Protein AF-A0A2U1MDW9-F1 (afdb_monomer)

InterPro domains:
  IPR026960 Reverse transcriptase zinc-binding domain [PF13966] (316-401)
  IPR036691 Endonuclease/exonuclease/phosphatase superfamily [G3DSA:3.60.10.10] (1-99)
  IPR036691 Endonuclease/exonuclease/phosphatase superfamily [SSF56219] (2-98)

Foldseek 3Di:
DDKDWDFQVADQDPLQKDLDDHDPVRNVVVVVVCVVQQKDFDDEDDDSFFFWDDDDQSIMTGHGTGIIHHPVVCVLQVPWYWYFADCLQHRGTDIDTGRDPPCVDDDDQDDDPCLVVDPPSVVQLVVLLVPQDDDDDPVVSVVSSVVSSSVSNVVVVVVVCCVVCVLVVVLRVLLSVLSVVVSVDGDDPVSSVSNVVSNVVSQQDDDVNHGPLQQKEKDAAPQPPAFQAQHRDDDRHGNCVVQVPLCVPDPDNRHTPNQFWDDDDPAIHGDPVSPCPPPDPSSVVSVVVVNVRRVVDDHNNDDMAIAGPPPDRHHDDPVVSVCSVCVPPDPDDPDLADDAQLADPVLSVVLSCLSVQNDPQLVVCVVVVNDDPDQAQLQQSPHGTGSCQLCAVPPLNLLLQVVVCVQQVHDDDRDPGSSCLSCVLVPDPDDPVSSSLSNSLSSLLSVLSVVCSVCCVPVVDRDHSVVSNVSSLVSSQVSCCPRHPPVVDDSVVSSRHVVPVD

Radius of gyration: 32.42 Å; Cα contacts (8 Å, |Δi|>4): 624; chains: 1; bounding box: 70×56×94 Å

Solvent-accessible surface area (backbone atoms only — not comparable to full-atom values): 29088 Å² total; per-residue (Å²): 126,56,73,50,72,48,77,66,86,49,40,75,51,69,87,39,41,39,85,58,88,76,59,67,66,63,14,48,56,52,48,48,53,36,58,78,68,48,48,44,71,65,77,70,36,76,54,88,51,24,33,57,46,71,64,95,87,58,61,26,38,29,34,26,58,48,62,36,27,30,57,69,43,44,72,72,36,76,81,41,45,32,31,35,43,82,37,82,92,44,57,49,31,55,75,45,78,45,74,67,90,77,76,84,62,81,81,74,91,76,90,57,78,72,45,72,76,38,88,65,42,61,60,52,46,52,53,38,57,73,72,50,82,69,81,73,59,71,74,57,29,51,51,51,41,53,51,50,31,52,52,54,51,49,57,52,48,53,51,50,50,46,65,76,35,40,66,60,51,52,39,49,53,50,42,55,52,51,53,54,48,50,74,77,44,87,73,52,75,68,55,50,53,52,43,52,52,35,48,54,57,64,68,66,44,58,56,96,87,36,52,58,69,69,32,48,29,43,43,68,12,56,23,78,76,48,31,49,36,71,38,34,52,58,93,92,50,30,42,39,79,74,32,48,68,59,47,70,70,47,88,59,77,73,41,31,30,47,73,44,45,41,73,63,88,94,44,63,43,72,30,87,85,68,77,74,79,61,86,48,73,66,42,46,52,45,50,53,52,48,54,55,51,39,76,70,61,70,77,70,77,42,77,51,46,64,27,32,56,87,87,48,100,38,66,73,48,76,64,56,58,51,45,66,75,34,73,91,68,62,82,88,72,85,70,77,73,75,87,51,84,35,47,58,69,71,47,48,52,50,53,51,29,52,77,69,70,66,54,89,30,47,44,53,36,46,76,67,73,44,91,67,99,67,41,48,22,88,78,70,68,75,49,66,15,40,70,45,33,61,63,39,66,29,68,54,31,38,52,33,48,54,53,51,25,60,40,63,74,42,79,86,75,88,52,91,42,63,66,46,65,65,46,54,34,71,75,54,84,76,58,77,63,58,32,50,52,49,42,45,45,52,47,38,42,51,48,37,50,53,49,43,45,46,37,34,74,77,66,74,41,83,74,50,49,70,58,45,46,50,49,32,58,52,50,48,49,53,31,39,37,75,49,47,90,49,63,86,68,49,67,82,54,41,78,62,28,72,64,77,89,111

Organism: Artemisia annua (NCBI:txid35608)

Nearest PDB structures (foldseek):
  8uw3-assembly1_A  TM=4.441E-01  e=3.482E-04  Homo sapiens

pLDDT: mean 85.25, std 10.11, range [50.81, 98.44]

Sequence (502 aa):
MWILLGDFNAVRLPEERKNSQFNHLSALDFNTFIDDVSLQEYYMRGNKFTFLAGKDKDFKLSKIDRVLVCQEFFNRWPLACLRALPGDYFDHCPLLLTVMDSNYGAKPFRWFNSWLEREGCVEVVMKAFDNCTFEGPPDVVINKKLSCIRGVLRSWWEQVLIKEGEILIHLKNDIERIEKVMEERELEEEEIWVWEECKKAMEKLRIAGTQVDWFFKGKLGNGHHLRFWKDRWFGTKALMYRWPNLYARETDKNCKICDRIVMSGSEVSLSGGWNASSSTVEEISELQDVFYMLSLVKYTGNNDSWLWDDEGKAPFSVALVKNLFRKDRDEYRSHKMKWESWVPLKVNILMWRIEMNRIPTRLALHHSHIFLTDITCPLCEVVNESSCHVLADCGFSFGVWSSIWKWCKLDPIYVFDIDDLLHIHKNIKGPKWAKKVIRGIIMTTCWAIWNARNKKVFDEYNPKVAEVVAVVKSMSFLWLKSRSRFISLLWKDWVVFPLYLM

Secondary structure (DSSP, 8-state):
--EEEEE-S--SSGGGEESS---HHHHHHHHHHHHHTTEEEPPEEE-S-SEEE-STT--EEE--EEEEEEHHHHHH-TT-EEEEPP-SSSSBPPEEEESS-----SPPP---GGGGGSTTHHHHHHHHHHH----S-HHHHHHHHHHHHHHHHHHHHHHHHHHHHHHHHHHHHHHHHHHHHHHHSPPPHHHHHHHHHHHHHHHT-EETTEEGGGGEEEE-SSSSSSBTTTS--SSSS-HHHHSHHHHHH-S-TT-BHHHHEEEETTEEEE-TT------SHHHHHHHHHHHHHHHH----SSPPEEEE-SSSSEE--HHHHHHHHHTTT-----------TTS-HHHHHHHHHHHTT-S--HHHHHHTT---S--B-TTTSSSB--HHIIIIISHHHHHHHHHHHHHTT-PPPP-SSHHHHHHGGGS--S-HHHHHHHHHHHHHHHHHHHHHHHHHHHS-----HHHHHHHHHHHHHHHHHHHSS-TT--HHHHTT-TTTT-

Structure (mmCIF, N/CA/C/O backbone):
data_AF-A0A2U1MDW9-F1
#
_entry.id   AF-A0A2U1MDW9-F1
#
loop_
_atom_site.group_PDB
_atom_site.id
_atom_site.type_symbol
_atom_site.label_atom_id
_atom_site.label_alt_id
_atom_site.label_comp_id
_atom_site.label_asym_id
_atom_site.label_entity_id
_atom_site.label_seq_id
_atom_site.pdbx_PDB_ins_code
_atom_site.Cartn_x
_atom_site.Cartn_y
_atom_site.Cartn_z
_atom_site.occupancy
_atom_site.B_iso_or_equiv
_atom_site.auth_seq_id
_atom_site.auth_comp_id
_atom_site.auth_asym_id
_atom_site.auth_atom_id
_atom_site.pdbx_PDB_model_num
ATOM 1 N N . MET A 1 1 ? -16.071 25.104 3.380 1.00 81.75 1 MET A N 1
ATOM 2 C CA . MET A 1 1 ? -16.625 23.736 3.340 1.00 81.75 1 MET A CA 1
ATOM 3 C C . MET A 1 1 ? -16.000 22.835 4.404 1.00 81.75 1 MET A C 1
ATOM 5 O O . MET A 1 1 ? -14.791 22.633 4.375 1.00 81.75 1 MET A O 1
ATOM 9 N N . TRP A 1 2 ? -16.809 22.298 5.322 1.00 87.44 2 TRP A N 1
ATOM 10 C CA . TRP A 1 2 ? -16.358 21.495 6.469 1.00 87.44 2 TRP A CA 1
ATOM 11 C C . TRP A 1 2 ? -17.297 20.302 6.718 1.00 87.44 2 TRP A C 1
ATOM 13 O O . TRP A 1 2 ? -18.483 20.369 6.387 1.00 87.44 2 TRP A O 1
ATOM 23 N N . ILE A 1 3 ? -16.753 19.232 7.305 1.00 93.50 3 ILE A N 1
ATOM 24 C CA . ILE A 1 3 ? -17.466 18.030 7.764 1.00 93.50 3 ILE A CA 1
ATOM 25 C C . ILE A 1 3 ? -17.052 17.786 9.217 1.00 93.50 3 ILE A C 1
ATOM 27 O O . ILE A 1 3 ? -15.860 17.809 9.523 1.00 93.50 3 ILE A O 1
ATOM 31 N N . LEU A 1 4 ? -18.021 17.524 10.084 1.00 93.88 4 LEU A N 1
ATOM 32 C CA . LEU A 1 4 ? -17.837 17.068 11.455 1.00 93.88 4 LEU A CA 1
ATOM 33 C C . LEU A 1 4 ? -18.244 15.594 11.509 1.00 93.88 4 LEU A C 1
ATOM 35 O O . LEU A 1 4 ? -19.389 15.256 11.222 1.00 93.88 4 LEU A O 1
ATOM 39 N N . LEU A 1 5 ? -17.299 14.715 11.830 1.00 93.94 5 LEU A N 1
ATOM 40 C CA . LEU A 1 5 ? -17.513 13.272 11.925 1.00 93.94 5 LEU A CA 1
ATOM 41 C C . LEU A 1 5 ? -16.894 12.763 13.221 1.00 93.94 5 LEU A C 1
ATOM 43 O O . LEU A 1 5 ? -15.731 13.061 13.496 1.00 93.94 5 LEU A O 1
ATOM 47 N N . GLY A 1 6 ? -17.641 11.955 13.963 1.00 91.50 6 GLY A N 1
ATOM 48 C CA . GLY A 1 6 ? -17.127 11.268 15.141 1.00 91.50 6 GLY A CA 1
ATOM 49 C C . GLY A 1 6 ? -18.227 10.798 16.079 1.00 91.50 6 GLY A C 1
ATOM 50 O O . GLY A 1 6 ? -19.411 10.886 15.749 1.00 91.50 6 GLY A O 1
ATOM 51 N N . ASP A 1 7 ? -17.789 10.332 17.243 1.00 92.38 7 ASP A N 1
ATOM 52 C CA . ASP A 1 7 ? -18.631 10.012 18.390 1.00 92.38 7 ASP A CA 1
ATOM 53 C C . ASP A 1 7 ? -18.920 11.292 19.189 1.00 92.38 7 ASP A C 1
ATOM 55 O O . ASP A 1 7 ? -18.015 11.906 19.760 1.00 92.38 7 ASP A O 1
ATOM 59 N N . PHE A 1 8 ? -20.185 11.708 19.211 1.00 91.75 8 PHE A N 1
ATOM 60 C CA . PHE A 1 8 ? -20.643 12.884 19.951 1.00 91.75 8 PHE A CA 1
ATOM 61 C C . PHE A 1 8 ? -21.133 12.539 21.360 1.00 91.75 8 PHE A C 1
ATOM 63 O O . PHE A 1 8 ? -21.432 13.450 22.129 1.00 91.75 8 PHE A O 1
ATOM 70 N N . ASN A 1 9 ? -21.262 11.248 21.697 1.00 90.94 9 ASN A N 1
ATOM 71 C CA . ASN A 1 9 ? -21.883 10.762 22.932 1.00 90.94 9 ASN A CA 1
ATOM 72 C C . ASN A 1 9 ? -23.277 11.365 23.224 1.00 90.94 9 ASN A C 1
ATOM 74 O O . ASN A 1 9 ? -23.743 11.362 24.365 1.00 90.94 9 ASN A O 1
ATOM 78 N N . ALA A 1 10 ? -23.972 11.859 22.192 1.00 91.44 10 ALA A N 1
ATOM 79 C CA . ALA A 1 10 ? -25.247 12.560 22.302 1.00 91.44 10 ALA A CA 1
ATOM 80 C C . ALA A 1 10 ? -26.261 12.073 21.257 1.00 91.44 10 ALA A C 1
ATOM 82 O O . ALA A 1 10 ? -25.926 11.774 20.107 1.00 91.44 10 ALA A O 1
ATOM 83 N N . VAL A 1 11 ? -27.526 12.023 21.672 1.00 93.38 11 VAL A N 1
ATOM 84 C CA . VAL A 1 11 ? -28.681 11.682 20.830 1.00 93.38 11 VAL A CA 1
ATOM 85 C C . VAL A 1 11 ? -29.537 12.927 20.608 1.00 93.38 11 VAL A C 1
ATOM 87 O O . VAL A 1 11 ? -29.610 13.788 21.481 1.00 93.38 11 VAL A O 1
ATOM 90 N N . ARG A 1 12 ? -30.176 13.034 19.444 1.00 93.44 12 ARG A N 1
ATOM 91 C CA . ARG A 1 12 ? -31.044 14.155 19.057 1.00 93.44 12 ARG A CA 1
ATOM 92 C C . ARG A 1 12 ? -32.506 13.888 19.385 1.00 93.44 12 ARG A C 1
ATOM 94 O O . ARG A 1 12 ? -33.218 14.827 19.731 1.00 93.44 12 ARG A O 1
ATOM 101 N N . LEU A 1 13 ? -32.946 12.636 19.248 1.00 93.25 13 LEU A N 1
ATOM 102 C CA . LEU A 1 13 ? -34.348 12.232 19.373 1.00 93.25 13 LEU A CA 1
ATOM 103 C C . LEU A 1 13 ? -34.520 11.026 20.317 1.00 93.25 13 LEU A C 1
ATOM 105 O O . LEU A 1 13 ? -33.585 10.231 20.451 1.00 93.25 13 LEU A O 1
ATOM 109 N N . PRO A 1 14 ? -35.691 10.851 20.961 1.00 92.38 14 PRO A N 1
ATOM 110 C CA . PRO A 1 14 ? -35.956 9.703 21.831 1.00 92.38 14 PRO A CA 1
ATOM 111 C C . PRO A 1 14 ? -35.782 8.351 21.133 1.00 92.38 14 PRO A C 1
ATOM 113 O O . PRO A 1 14 ? -35.256 7.417 21.732 1.00 92.38 14 PRO A O 1
ATOM 116 N N . GLU A 1 15 ? -36.153 8.259 19.854 1.00 91.94 15 GLU A N 1
ATOM 117 C CA . GLU A 1 15 ? -36.090 7.027 19.055 1.00 91.94 15 GLU A CA 1
ATOM 118 C C . GLU A 1 15 ? -34.647 6.595 18.750 1.00 91.94 15 GLU A C 1
ATOM 120 O O . GLU A 1 15 ? -34.397 5.462 18.345 1.00 91.94 15 GLU A O 1
ATOM 125 N N . GLU A 1 16 ? -33.676 7.486 18.965 1.00 92.75 16 GLU A N 1
ATOM 126 C CA . GLU A 1 16 ? -32.250 7.201 18.815 1.00 92.75 16 GLU A CA 1
ATOM 127 C C . GLU A 1 16 ? -31.651 6.510 20.055 1.00 92.75 16 GLU A C 1
ATOM 129 O O . GLU A 1 16 ? -30.435 6.300 20.107 1.00 92.75 16 GLU A O 1
ATOM 134 N N . ARG A 1 17 ? -32.487 6.128 21.035 1.00 91.75 17 ARG A N 1
ATOM 135 C CA . ARG A 1 17 ? -32.151 5.232 22.150 1.00 91.75 17 ARG A CA 1
ATOM 136 C C . ARG A 1 17 ? -33.114 4.051 22.230 1.00 91.75 17 ARG A C 1
ATOM 138 O O . ARG A 1 17 ? -34.322 4.206 22.098 1.00 91.75 17 ARG A O 1
ATOM 145 N N . LYS A 1 18 ? -32.573 2.877 22.557 1.00 89.62 18 LYS A N 1
ATOM 146 C CA . LYS A 1 18 ? -33.343 1.689 22.952 1.00 89.62 18 LYS A CA 1
ATOM 147 C C . LYS A 1 18 ? -32.856 1.187 24.308 1.00 89.62 18 LYS A C 1
ATOM 149 O O . LYS A 1 18 ? -31.652 1.218 24.574 1.00 89.62 18 LYS A O 1
ATOM 154 N N . ASN A 1 19 ? -33.790 0.759 25.160 1.00 87.19 19 ASN A N 1
ATOM 155 C CA . ASN A 1 19 ? -33.535 0.183 26.491 1.00 87.19 19 ASN A CA 1
ATOM 156 C C . ASN A 1 19 ? -32.678 1.068 27.422 1.00 87.19 19 ASN A C 1
ATOM 158 O O . ASN A 1 19 ? -32.028 0.597 28.352 1.00 87.19 19 ASN A O 1
ATOM 162 N N . SER A 1 20 ? -32.656 2.383 27.188 1.00 86.00 20 SER A N 1
ATOM 163 C CA . SER A 1 20 ? -31.941 3.348 28.025 1.00 86.00 20 SER A CA 1
ATOM 164 C C . SER A 1 20 ? -32.724 4.651 28.150 1.00 86.00 20 SER A C 1
ATOM 166 O O . SER A 1 20 ? -33.554 4.971 27.302 1.00 86.00 20 SER A O 1
ATOM 168 N N . GLN A 1 21 ? -32.476 5.400 29.226 1.00 87.06 21 GLN A N 1
ATOM 169 C CA . GLN A 1 21 ? -33.184 6.653 29.485 1.00 87.06 21 GLN A CA 1
ATOM 170 C C . GLN A 1 21 ? -32.748 7.752 28.509 1.00 87.06 21 GLN A C 1
ATOM 172 O O . GLN A 1 21 ? -31.558 7.924 28.232 1.00 87.06 21 GLN A O 1
ATOM 177 N N . PHE A 1 22 ? -33.720 8.516 28.010 1.00 91.25 22 PHE A N 1
ATOM 178 C CA . PHE A 1 22 ? -33.482 9.677 27.160 1.00 91.25 22 PHE A CA 1
ATOM 179 C C . PHE A 1 22 ? -33.286 10.938 28.008 1.00 91.25 22 PHE A C 1
ATOM 181 O O . PHE A 1 22 ? -34.111 11.261 28.861 1.00 91.25 22 PHE A O 1
ATOM 188 N N . ASN A 1 23 ? -32.193 11.665 27.766 1.00 91.88 23 ASN A N 1
ATOM 189 C CA . ASN A 1 23 ? -31.921 12.937 28.427 1.00 91.88 23 ASN A CA 1
ATOM 190 C C . ASN A 1 23 ? -32.356 14.100 27.524 1.00 91.88 23 ASN A C 1
ATOM 192 O O . ASN A 1 23 ? -31.633 14.485 26.605 1.00 91.88 23 ASN A O 1
ATOM 196 N N . HIS A 1 24 ? -33.523 14.673 27.823 1.00 93.12 24 HIS A N 1
ATOM 197 C CA . HIS A 1 24 ? -34.102 15.784 27.063 1.00 93.12 24 HIS A CA 1
ATOM 198 C C . HIS A 1 24 ? -33.215 17.035 27.033 1.00 93.12 24 HIS A C 1
ATOM 200 O O . HIS A 1 24 ? -33.153 17.694 26.001 1.00 93.12 24 HIS A O 1
ATOM 206 N N . LEU A 1 25 ? -32.526 17.355 28.134 1.00 92.12 25 LEU A N 1
ATOM 207 C CA . LEU A 1 25 ? -31.678 18.549 28.219 1.00 92.12 25 LEU A CA 1
ATOM 208 C C . LEU A 1 25 ? -30.457 18.411 27.310 1.00 92.12 25 LEU A C 1
ATOM 210 O O . LEU A 1 25 ? -30.205 19.273 26.479 1.00 92.12 25 LEU A O 1
ATOM 214 N N . SER A 1 26 ? -29.765 17.272 27.389 1.00 92.62 26 SER A N 1
ATOM 215 C CA . SER A 1 26 ? -28.606 17.004 26.531 1.00 92.62 26 SER A CA 1
ATOM 216 C C . SER A 1 26 ? -28.975 16.980 25.044 1.00 92.62 26 SER A C 1
ATOM 218 O O . SER A 1 26 ? -28.215 17.485 24.220 1.00 92.62 26 SER A O 1
ATOM 220 N N . ALA A 1 27 ? -30.142 16.428 24.696 1.00 94.25 27 ALA A N 1
ATOM 221 C CA . ALA A 1 27 ? -30.631 16.436 23.321 1.00 94.25 27 ALA A CA 1
ATOM 222 C C . ALA A 1 27 ? -30.994 17.851 22.841 1.00 94.25 27 ALA A C 1
ATOM 224 O O . ALA A 1 27 ? -30.719 18.196 21.692 1.00 94.25 27 ALA A O 1
ATOM 225 N N . LEU A 1 28 ? -31.587 18.678 23.708 1.00 95.62 28 LEU A N 1
ATOM 226 C CA . LEU A 1 28 ? -31.903 20.072 23.399 1.00 95.62 28 LEU A CA 1
ATOM 227 C C . LEU A 1 28 ? -30.631 20.888 23.147 1.00 95.62 28 LEU A C 1
ATOM 229 O O . LEU A 1 28 ? -30.546 21.562 22.121 1.00 95.62 28 LEU A O 1
ATOM 233 N N . ASP A 1 29 ? -29.636 20.781 24.028 1.00 96.00 29 ASP A N 1
ATOM 234 C CA . ASP A 1 29 ? -28.354 21.477 23.881 1.00 96.00 29 ASP A CA 1
ATOM 235 C C . ASP A 1 29 ? -27.664 21.075 22.572 1.00 96.00 29 ASP A C 1
ATOM 237 O O . ASP A 1 29 ? -27.175 21.920 21.818 1.00 96.00 29 ASP A O 1
ATOM 241 N N . PHE A 1 30 ? -27.677 19.777 22.255 1.00 95.94 30 PHE A N 1
ATOM 242 C CA . PHE A 1 30 ? -27.047 19.268 21.044 1.00 95.94 30 PHE A CA 1
ATOM 243 C C . PHE A 1 30 ? -27.774 19.704 19.765 1.00 95.94 30 PHE A C 1
ATOM 245 O O . PHE A 1 30 ? -27.122 20.096 18.798 1.00 95.94 30 PHE A O 1
ATOM 252 N N . ASN A 1 31 ? -29.111 19.688 19.751 1.00 96.19 31 ASN A N 1
ATOM 253 C CA . ASN A 1 31 ? -29.885 20.194 18.615 1.00 96.19 31 ASN A CA 1
ATOM 254 C C . ASN A 1 31 ? -29.695 21.708 18.433 1.00 96.19 31 ASN A C 1
ATOM 256 O O . ASN A 1 31 ? -29.486 22.149 17.307 1.00 96.19 31 ASN A O 1
ATOM 260 N N . THR A 1 32 ? -29.660 22.477 19.526 1.00 96.88 32 THR A N 1
ATOM 261 C CA . THR A 1 32 ? -29.397 23.925 19.487 1.00 96.88 32 THR A CA 1
ATOM 262 C C . THR A 1 32 ? -28.031 24.216 18.868 1.00 96.88 32 THR A C 1
ATOM 264 O O . THR A 1 32 ? -27.927 25.039 17.969 1.00 96.88 32 THR A O 1
ATOM 267 N N . PHE A 1 33 ? -26.989 23.470 19.253 1.00 95.12 33 PHE A N 1
ATOM 268 C CA . PHE A 1 33 ? -25.666 23.581 18.629 1.00 95.12 33 PHE A CA 1
ATOM 269 C C . PHE A 1 33 ? -25.690 23.300 17.116 1.00 95.12 33 PHE A C 1
ATOM 271 O O . PHE A 1 33 ? -25.051 24.014 16.341 1.00 95.12 33 PHE A O 1
ATOM 278 N N . ILE A 1 34 ? -26.404 22.256 16.681 1.00 94.81 34 ILE A N 1
ATOM 279 C CA . ILE A 1 34 ? -26.520 21.909 15.256 1.00 94.81 34 ILE A CA 1
ATOM 280 C C . ILE A 1 34 ? -27.183 23.053 14.479 1.00 94.81 34 ILE A C 1
ATOM 282 O O . ILE A 1 34 ? -26.696 23.418 13.403 1.00 94.81 34 ILE A O 1
ATOM 286 N N . ASP A 1 35 ? -28.248 23.625 15.040 1.00 94.69 35 ASP A N 1
ATOM 287 C CA . ASP A 1 35 ? -29.023 24.702 14.428 1.00 94.69 35 ASP A CA 1
ATOM 288 C C . ASP A 1 35 ? -28.233 26.023 14.394 1.00 94.69 35 ASP A C 1
ATOM 290 O O . ASP A 1 35 ? -28.113 26.640 13.331 1.00 94.69 35 ASP A O 1
ATOM 294 N N . ASP A 1 36 ? -27.599 26.408 15.506 1.00 95.38 36 ASP A N 1
ATOM 295 C CA . ASP A 1 36 ? -26.789 27.630 15.635 1.00 95.38 36 ASP A CA 1
ATOM 296 C C . ASP A 1 36 ? -25.625 27.660 14.635 1.00 95.38 36 ASP A C 1
ATOM 298 O O . ASP A 1 36 ? -25.280 28.706 14.078 1.00 95.38 36 ASP A O 1
ATOM 302 N N . VAL A 1 37 ? -25.021 26.498 14.372 1.00 92.31 37 VAL A N 1
ATOM 303 C CA . VAL A 1 37 ? -23.905 26.350 13.426 1.00 92.31 37 VAL A CA 1
ATOM 304 C C . VAL A 1 37 ? -24.401 26.045 11.999 1.00 92.31 37 VAL A C 1
ATOM 306 O O . VAL A 1 37 ? -23.600 25.956 11.064 1.00 92.31 37 VAL A O 1
ATOM 309 N N . SER A 1 38 ? -25.721 25.936 11.792 1.00 92.31 38 SER A N 1
ATOM 310 C CA . SER A 1 38 ? -26.361 25.633 10.500 1.00 92.31 38 SER A CA 1
ATOM 311 C C . SER A 1 38 ? -25.798 24.367 9.839 1.00 92.31 38 SER A C 1
ATOM 313 O O . SER A 1 38 ? -25.454 24.341 8.648 1.00 92.31 38 SER A O 1
ATOM 315 N N . LEU A 1 39 ? -25.656 23.311 10.640 1.00 94.69 39 LEU A N 1
ATOM 316 C CA . LEU A 1 39 ? -25.183 22.006 10.198 1.00 94.69 39 LEU A CA 1
ATOM 317 C C . LEU A 1 39 ? -26.341 21.146 9.683 1.00 94.69 39 LEU A C 1
ATOM 319 O O . LEU A 1 39 ? -27.444 21.150 10.217 1.00 94.69 39 LEU A O 1
ATOM 323 N N . GLN A 1 40 ? -26.061 20.362 8.648 1.00 92.88 40 GLN A N 1
ATOM 324 C CA . GLN A 1 40 ? -26.993 19.432 8.021 1.00 92.88 40 GLN A CA 1
ATOM 325 C C . GLN A 1 40 ? -26.558 17.989 8.297 1.00 92.88 40 GLN A C 1
ATOM 327 O O . GLN A 1 40 ? -25.365 17.679 8.290 1.00 92.88 40 GLN A O 1
ATOM 332 N N . GLU A 1 41 ? -27.520 17.090 8.495 1.00 91.94 41 GLU A N 1
ATOM 333 C CA . GLU A 1 41 ? -27.283 15.651 8.662 1.00 91.94 41 GLU A CA 1
ATOM 334 C C . GLU A 1 41 ? -27.940 14.892 7.502 1.00 91.94 41 GLU A C 1
ATOM 336 O O . GLU A 1 41 ? -29.092 15.146 7.151 1.00 91.94 41 GLU A O 1
ATOM 341 N N . TYR A 1 42 ? -27.219 13.945 6.899 1.00 91.75 42 TYR A N 1
ATOM 342 C CA . TYR A 1 42 ? -27.810 13.049 5.904 1.00 91.75 42 TYR A CA 1
ATOM 343 C C . TYR A 1 42 ? -28.631 11.955 6.583 1.00 91.75 42 TYR A C 1
ATOM 345 O O . TYR A 1 42 ? -28.260 11.450 7.643 1.00 91.75 42 TYR A O 1
ATOM 353 N N . TYR A 1 43 ? -29.698 11.509 5.919 1.00 89.88 43 TYR A N 1
ATOM 354 C CA . TYR A 1 43 ? -30.410 10.312 6.350 1.00 89.88 43 TYR A CA 1
ATOM 355 C C . TYR A 1 43 ? -29.465 9.102 6.341 1.00 89.88 43 TYR A C 1
ATOM 357 O O . TYR A 1 43 ? -28.896 8.744 5.304 1.00 89.88 43 TYR A O 1
ATOM 365 N N . MET A 1 44 ? -29.302 8.480 7.507 1.00 92.00 44 MET A N 1
ATOM 366 C CA . MET A 1 44 ? -28.428 7.329 7.692 1.00 92.00 44 MET A CA 1
ATOM 367 C C . MET A 1 44 ? -29.124 6.056 7.207 1.00 92.00 44 MET A C 1
ATOM 369 O O . MET A 1 44 ? -30.219 5.725 7.651 1.00 92.00 44 MET A O 1
ATOM 373 N N . ARG A 1 45 ? -28.479 5.339 6.284 1.00 88.25 45 ARG A N 1
ATOM 374 C CA . ARG A 1 45 ? -28.912 4.013 5.814 1.00 88.25 45 ARG A CA 1
ATOM 375 C C . ARG A 1 45 ? -28.147 2.903 6.542 1.00 88.25 45 ARG A C 1
ATOM 377 O O . ARG A 1 45 ? -27.046 3.141 7.027 1.00 88.25 45 ARG A O 1
ATOM 384 N N . GLY A 1 46 ? -28.657 1.674 6.502 1.00 87.31 46 GLY A N 1
ATOM 385 C CA . GLY A 1 46 ? -28.032 0.529 7.178 1.00 87.31 46 GLY A CA 1
ATOM 386 C C . GLY A 1 46 ? -28.595 0.354 8.585 1.00 87.31 46 GLY A C 1
ATOM 387 O O . GLY A 1 46 ? -29.809 0.464 8.748 1.00 87.31 46 GLY A O 1
ATOM 388 N N . ASN A 1 47 ? -27.724 0.087 9.559 1.00 86.81 47 ASN A N 1
ATOM 389 C CA . ASN A 1 47 ? -28.107 -0.049 10.969 1.00 86.81 47 ASN A CA 1
ATOM 390 C C . ASN A 1 47 ? -28.730 1.255 11.489 1.00 86.81 47 ASN A C 1
ATOM 392 O O . ASN A 1 47 ? -28.299 2.343 11.101 1.00 86.81 47 ASN A O 1
ATOM 396 N N . LYS A 1 48 ? -29.748 1.153 12.349 1.00 90.00 48 LYS A N 1
ATOM 397 C CA . LYS A 1 48 ? -30.446 2.308 12.944 1.00 90.00 48 LYS A CA 1
ATOM 398 C C . LYS A 1 48 ? -29.634 2.946 14.068 1.00 90.00 48 LYS A C 1
ATOM 400 O O . LYS A 1 48 ? -29.696 4.162 14.255 1.00 90.00 48 LYS A O 1
ATOM 405 N N . PHE A 1 49 ? -28.870 2.136 14.795 1.00 92.38 49 PHE A N 1
ATOM 406 C CA . PHE A 1 49 ? -28.033 2.565 15.912 1.00 92.38 49 PHE A CA 1
ATOM 407 C C . PHE A 1 49 ? -26.553 2.448 15.553 1.00 92.38 49 PHE A C 1
ATOM 409 O O . PHE A 1 49 ? -26.175 1.662 14.685 1.00 92.38 49 PHE A O 1
ATOM 416 N N . THR A 1 50 ? -25.712 3.250 16.207 1.00 92.50 50 THR A N 1
ATOM 417 C CA . THR A 1 50 ? -24.264 3.250 15.951 1.00 92.50 50 THR A CA 1
ATOM 418 C C . THR A 1 50 ? -23.458 2.700 17.109 1.00 92.50 50 THR A C 1
ATOM 420 O O . THR A 1 50 ? -22.286 2.423 16.917 1.00 92.50 50 THR A O 1
ATOM 423 N N . PHE A 1 51 ? -24.068 2.514 18.276 1.00 91.56 51 PHE A N 1
ATOM 424 C CA . PHE A 1 51 ? -23.408 2.027 19.475 1.00 91.56 51 PHE A CA 1
ATOM 425 C C . PHE A 1 51 ? -24.270 0.994 20.199 1.00 91.56 51 PHE A C 1
ATOM 427 O O . PHE A 1 51 ? -25.479 1.198 20.367 1.00 91.56 51 PHE A O 1
ATOM 434 N N . LEU A 1 52 ? -23.626 -0.081 20.651 1.00 87.94 52 LEU A N 1
ATOM 435 C CA . LEU A 1 52 ? -24.202 -1.159 21.447 1.00 87.94 52 LEU A CA 1
ATOM 436 C C . LEU A 1 52 ? -23.470 -1.275 22.790 1.00 87.94 52 LEU A C 1
ATOM 438 O O . LEU A 1 52 ? -22.270 -1.531 22.835 1.00 87.94 52 LEU A O 1
ATOM 442 N N . ALA A 1 53 ? -24.219 -1.175 23.886 1.00 85.19 53 ALA A N 1
ATOM 443 C CA . ALA A 1 53 ? -23.742 -1.412 25.244 1.00 85.19 53 ALA A CA 1
ATOM 444 C C . ALA A 1 53 ? -24.576 -2.483 25.957 1.00 85.19 53 ALA A C 1
ATOM 446 O O . ALA A 1 53 ? -25.741 -2.687 25.634 1.00 85.19 53 ALA A O 1
ATOM 447 N N . GLY A 1 54 ? -24.000 -3.117 26.980 1.00 76.00 54 GLY A N 1
ATOM 448 C CA . GLY A 1 54 ? -24.695 -4.085 27.838 1.00 76.00 54 GLY A CA 1
ATOM 449 C C . GLY A 1 54 ? -24.157 -5.513 27.738 1.00 76.00 54 GLY A C 1
ATOM 450 O O . GLY A 1 54 ? -23.289 -5.810 26.917 1.00 76.00 54 GLY A O 1
ATOM 451 N N . LYS A 1 55 ? -24.648 -6.374 28.635 1.00 64.56 55 LYS A N 1
ATOM 452 C CA . LYS A 1 55 ? -24.405 -7.825 28.712 1.00 64.56 55 LYS A CA 1
ATOM 453 C C . LYS A 1 55 ? -25.655 -8.509 29.271 1.00 64.56 55 LYS A C 1
ATOM 455 O O . LYS A 1 55 ? -26.469 -7.832 29.896 1.00 64.56 55 LYS A O 1
ATOM 460 N N . ASP A 1 56 ? -25.779 -9.821 29.070 1.00 61.12 56 ASP A N 1
ATOM 461 C CA . ASP A 1 56 ? -26.751 -10.671 29.774 1.00 61.12 56 ASP A CA 1
ATOM 462 C C . ASP A 1 56 ? -28.195 -10.120 29.745 1.00 61.12 56 ASP A C 1
ATOM 464 O O . ASP A 1 56 ? -28.817 -9.909 30.784 1.00 61.12 56 ASP A O 1
ATOM 468 N N . LYS A 1 57 ? -28.726 -9.896 28.532 1.00 65.00 57 LYS A N 1
ATOM 469 C CA . LYS A 1 57 ? -30.095 -9.417 28.210 1.00 65.00 57 LYS A CA 1
ATOM 470 C C . LYS A 1 57 ? -30.375 -7.915 28.350 1.00 65.00 57 LYS A C 1
ATOM 472 O O . LYS A 1 57 ? -31.345 -7.456 27.757 1.00 65.00 57 LYS A O 1
ATOM 477 N N . ASP A 1 58 ? -29.542 -7.125 29.028 1.00 78.88 58 ASP A N 1
ATOM 478 C CA . ASP A 1 58 ? -29.740 -5.663 29.146 1.00 78.88 58 ASP A CA 1
ATOM 479 C C . ASP A 1 58 ? -29.002 -4.892 28.033 1.00 78.88 58 ASP A C 1
ATOM 481 O O . ASP A 1 58 ? -28.121 -4.065 28.290 1.00 78.88 58 ASP A O 1
ATOM 485 N N . PHE A 1 59 ? -29.310 -5.210 26.770 1.00 83.94 59 PHE A N 1
ATOM 486 C CA . PHE A 1 59 ? -28.699 -4.540 25.619 1.00 83.94 59 PHE A CA 1
ATOM 487 C C . PHE A 1 59 ? -29.303 -3.156 25.397 1.00 83.94 59 PHE A C 1
ATOM 489 O O . PHE A 1 59 ? -30.515 -3.005 25.230 1.00 83.94 59 PHE A O 1
ATOM 496 N N . LYS A 1 60 ? -28.433 -2.149 25.339 1.00 89.62 60 LYS A N 1
ATOM 497 C CA . LYS A 1 60 ? -28.743 -0.731 25.162 1.00 89.62 60 LYS A CA 1
ATOM 498 C C . LYS A 1 60 ? -28.151 -0.264 23.850 1.00 89.62 60 LYS A C 1
ATOM 500 O O . LYS A 1 60 ? -26.949 -0.388 23.628 1.00 89.62 60 LYS A O 1
ATOM 505 N N . LEU A 1 61 ? -28.996 0.301 23.001 1.00 90.88 61 LEU A N 1
ATOM 506 C CA . LEU A 1 61 ? -28.592 0.810 21.697 1.00 90.88 61 LEU A CA 1
ATOM 507 C C . LEU A 1 61 ? -28.714 2.328 21.672 1.00 90.88 61 LEU A C 1
ATOM 509 O O . LEU A 1 61 ? -29.682 2.887 22.199 1.00 90.88 61 LEU A O 1
ATOM 513 N N . SER A 1 62 ? -27.753 2.996 21.040 1.00 93.75 62 SER A N 1
ATOM 514 C CA . SER A 1 62 ? -27.829 4.438 20.813 1.00 93.75 62 SER A CA 1
ATOM 515 C C . SER A 1 62 ? -27.188 4.874 19.499 1.00 93.75 62 SER A C 1
ATOM 517 O O . SER A 1 62 ? -26.213 4.279 19.045 1.00 93.75 62 SER A O 1
ATOM 519 N N . LYS A 1 63 ? -27.719 5.935 18.886 1.00 94.31 63 LYS A N 1
ATOM 520 C CA . LYS A 1 63 ? -27.113 6.602 17.723 1.00 94.31 63 LYS A CA 1
ATOM 521 C C . LYS A 1 63 ? -26.339 7.848 18.173 1.00 94.31 63 LYS A C 1
ATOM 523 O O . LYS A 1 63 ? -26.911 8.934 18.295 1.00 94.31 63 LYS A O 1
ATOM 528 N N . ILE A 1 64 ? -25.045 7.670 18.427 1.00 94.12 64 ILE A N 1
ATOM 529 C CA . ILE A 1 64 ? -24.148 8.705 18.979 1.00 94.12 64 ILE A CA 1
ATOM 530 C C . ILE A 1 64 ? -23.020 9.108 18.024 1.00 94.12 64 ILE A C 1
ATOM 532 O O . ILE A 1 64 ? -22.475 10.205 18.145 1.00 94.12 64 ILE A O 1
ATOM 536 N N . ASP A 1 65 ? -22.730 8.278 17.024 1.00 95.75 65 ASP A N 1
ATOM 537 C CA . ASP A 1 65 ? -21.790 8.588 15.954 1.00 95.75 65 ASP A CA 1
ATOM 538 C C . ASP A 1 65 ? -22.529 9.316 14.832 1.00 95.75 65 ASP A C 1
ATOM 540 O O . ASP A 1 65 ? -23.598 8.878 14.391 1.00 95.75 65 ASP A O 1
ATOM 544 N N . ARG A 1 66 ? -21.987 10.442 14.352 1.00 94.31 66 ARG A N 1
ATOM 545 C CA . ARG A 1 66 ? -22.651 11.269 13.327 1.00 94.31 66 ARG A CA 1
ATOM 546 C C . ARG A 1 66 ? -21.695 11.843 12.309 1.00 94.31 66 ARG A C 1
ATOM 548 O O . ARG A 1 66 ? -20.528 12.083 12.599 1.00 94.31 66 ARG A O 1
ATOM 555 N N . VAL A 1 67 ? -22.246 12.133 11.130 1.00 95.94 67 VAL A N 1
ATOM 556 C CA . VAL A 1 67 ? -21.625 12.975 10.104 1.00 95.94 67 VAL A CA 1
ATOM 557 C C . VAL A 1 67 ? -22.511 14.195 9.880 1.00 95.94 67 VAL A C 1
ATOM 559 O O . VAL A 1 67 ? -23.574 14.091 9.269 1.00 95.94 67 VAL A O 1
ATOM 562 N N . LEU A 1 68 ? -22.054 15.345 10.362 1.00 96.00 68 LEU A N 1
ATOM 563 C CA . LEU A 1 68 ? -22.690 16.644 10.179 1.00 96.00 68 LEU A CA 1
ATOM 564 C C . LEU A 1 68 ? -21.890 17.454 9.157 1.00 96.00 68 LEU A C 1
ATOM 566 O O . LEU A 1 68 ? -20.660 17.489 9.195 1.00 96.00 68 LEU A O 1
ATOM 570 N N . VAL A 1 69 ? -22.566 18.107 8.221 1.00 95.81 69 VAL A N 1
ATOM 571 C CA . VAL A 1 69 ? -21.923 18.845 7.128 1.00 95.81 69 VAL A CA 1
ATOM 572 C C . VAL A 1 69 ? -22.432 20.275 7.068 1.00 95.81 69 VAL A C 1
ATOM 574 O O . VAL A 1 69 ? -23.592 20.540 7.360 1.00 95.81 69 VAL A O 1
ATOM 577 N N . CYS A 1 70 ? -21.587 21.221 6.662 1.00 95.00 70 CYS A N 1
ATOM 578 C CA . CYS A 1 70 ? -22.056 22.590 6.445 1.00 95.00 70 CYS A CA 1
ATOM 579 C C . CYS A 1 70 ? -22.962 22.683 5.202 1.00 95.00 70 CYS A C 1
ATOM 581 O O . CYS A 1 70 ? -22.820 21.898 4.259 1.00 95.00 70 CYS A O 1
ATOM 583 N N . GLN A 1 71 ? -23.811 23.714 5.139 1.00 93.12 71 GLN A N 1
ATOM 584 C CA . GLN A 1 71 ? -24.735 23.943 4.019 1.00 93.12 71 GLN A CA 1
ATOM 585 C C . GLN A 1 71 ? -24.056 23.904 2.636 1.00 93.12 71 GLN A C 1
ATOM 587 O O . GLN A 1 71 ? -24.577 23.307 1.698 1.00 93.12 71 GLN A O 1
ATOM 592 N N . GLU A 1 72 ? -22.861 24.491 2.508 1.00 93.44 72 GLU A N 1
ATOM 593 C CA . GLU A 1 72 ? -22.086 24.490 1.258 1.00 93.44 72 GLU A CA 1
ATOM 594 C C . GLU A 1 72 ? -21.771 23.065 0.760 1.00 93.44 72 GLU A C 1
ATOM 596 O O . GLU A 1 72 ? -21.847 22.789 -0.437 1.00 93.44 72 GLU A O 1
ATOM 601 N N . PHE A 1 73 ? -21.450 22.144 1.675 1.00 93.69 73 PHE A N 1
ATOM 602 C CA . PHE A 1 73 ? -21.168 20.749 1.340 1.00 93.69 73 PHE A CA 1
ATOM 603 C C . PHE A 1 73 ? -22.449 20.027 0.919 1.00 93.69 73 PHE A C 1
ATOM 605 O O . PHE A 1 73 ? -22.458 19.326 -0.092 1.00 93.69 73 PHE A O 1
ATOM 612 N N . PHE A 1 74 ? -23.530 20.226 1.677 1.00 91.88 74 PHE A N 1
ATOM 613 C CA . PHE A 1 74 ? -24.827 19.615 1.398 1.00 91.88 74 PHE A CA 1
ATOM 614 C C . PHE A 1 74 ? -25.367 20.029 0.025 1.00 91.88 74 PHE A C 1
ATOM 616 O O . PHE A 1 74 ? -25.757 19.185 -0.775 1.00 91.88 74 PHE A O 1
ATOM 623 N N . ASN A 1 75 ? -25.282 21.321 -0.301 1.00 90.62 75 ASN A N 1
ATOM 624 C CA . ASN A 1 75 ? -25.700 21.849 -1.599 1.00 90.62 75 ASN A CA 1
ATOM 625 C C . ASN A 1 75 ? -24.876 21.276 -2.760 1.00 90.62 75 ASN A C 1
ATOM 627 O O . ASN A 1 75 ? -25.384 21.133 -3.871 1.00 90.62 75 ASN A O 1
ATOM 631 N N . ARG A 1 76 ? -23.599 20.959 -2.520 1.00 91.69 76 ARG A N 1
ATOM 632 C CA . ARG A 1 76 ? -22.703 20.413 -3.542 1.00 91.69 76 ARG A CA 1
ATOM 633 C C . ARG A 1 76 ? -22.921 18.921 -3.792 1.00 91.69 76 ARG A C 1
ATOM 635 O O . ARG A 1 76 ? -22.762 18.482 -4.929 1.00 91.69 76 ARG A O 1
ATOM 642 N N . TRP A 1 77 ? -23.285 18.155 -2.763 1.00 90.94 77 TRP A N 1
ATOM 643 C CA . TRP A 1 77 ? -23.555 16.716 -2.865 1.00 90.94 77 TRP A CA 1
ATOM 644 C C . TRP A 1 77 ? -24.887 16.325 -2.213 1.00 90.94 77 TRP A C 1
ATOM 646 O O . TRP A 1 77 ? -24.899 15.497 -1.305 1.00 90.94 77 TRP A O 1
ATOM 656 N N . PRO A 1 78 ? -26.027 16.831 -2.711 1.00 87.50 78 PRO A N 1
ATOM 657 C CA . PRO A 1 78 ? -27.331 16.590 -2.086 1.00 87.50 78 PRO A CA 1
ATOM 658 C C . PRO A 1 78 ? -27.737 15.108 -2.092 1.00 87.50 78 PRO A C 1
ATOM 660 O O . PRO A 1 78 ? -28.574 14.686 -1.301 1.00 87.50 78 PRO A O 1
ATOM 663 N N . LEU A 1 79 ? -27.132 14.307 -2.976 1.00 86.38 79 LEU A N 1
ATOM 664 C CA . LEU A 1 79 ? -27.365 12.868 -3.106 1.00 86.38 79 LEU A CA 1
ATOM 665 C C . LEU A 1 79 ? -26.292 12.012 -2.415 1.00 86.38 79 LEU A C 1
ATOM 667 O O . LEU A 1 79 ? -26.209 10.812 -2.686 1.00 86.38 79 LEU A O 1
ATOM 671 N N . ALA A 1 80 ? -25.444 12.598 -1.563 1.00 89.56 80 ALA A N 1
ATOM 672 C CA . ALA A 1 80 ? -24.475 11.811 -0.813 1.00 89.56 80 ALA A CA 1
ATOM 673 C C . ALA A 1 80 ? -25.190 10.766 0.059 1.00 89.56 80 ALA A C 1
ATOM 675 O O . ALA A 1 80 ? -26.237 11.019 0.655 1.00 89.56 80 ALA A O 1
ATOM 676 N N . CYS A 1 81 ? -24.616 9.568 0.132 1.00 89.38 81 CYS A N 1
ATOM 677 C CA . CYS A 1 81 ? -25.167 8.467 0.910 1.00 89.38 81 CYS A CA 1
ATOM 678 C C . CYS A 1 81 ? -24.352 8.291 2.190 1.00 89.38 81 CYS A C 1
ATOM 680 O O . CYS A 1 81 ? -23.180 7.918 2.118 1.00 89.38 81 CYS A O 1
ATOM 682 N N . LEU A 1 82 ? -24.983 8.510 3.345 1.00 93.44 82 LEU A N 1
ATOM 683 C CA . LEU A 1 82 ? -24.449 8.127 4.650 1.00 93.44 82 LEU A CA 1
ATOM 684 C C . LEU A 1 82 ? -24.949 6.725 5.014 1.00 93.44 82 LEU A C 1
ATOM 686 O O . LEU A 1 82 ? -26.150 6.453 4.944 1.00 93.44 82 LEU A O 1
ATOM 690 N N . ARG A 1 83 ? -24.038 5.826 5.387 1.00 91.50 83 ARG A N 1
ATOM 691 C CA . ARG A 1 83 ? -24.367 4.455 5.795 1.00 91.50 83 ARG A CA 1
ATOM 692 C C . ARG A 1 83 ? -23.654 4.069 7.088 1.00 91.50 83 ARG A C 1
ATOM 694 O O . ARG A 1 83 ? -22.441 4.244 7.165 1.00 91.50 83 ARG A O 1
ATOM 701 N N . ALA A 1 84 ? -24.388 3.496 8.038 1.00 91.31 84 ALA A N 1
ATOM 702 C CA . ALA A 1 84 ? -23.818 2.746 9.152 1.00 91.31 84 ALA A CA 1
ATOM 703 C C . ALA A 1 84 ? -23.485 1.323 8.687 1.00 91.31 84 ALA A C 1
ATOM 705 O O . ALA A 1 84 ? -24.338 0.623 8.133 1.00 91.31 84 ALA A O 1
ATOM 706 N N . LEU A 1 85 ? -22.221 0.933 8.841 1.00 85.19 85 LEU A N 1
ATOM 707 C CA . LEU A 1 85 ? -21.719 -0.403 8.526 1.00 85.19 85 LEU A CA 1
ATOM 708 C C . LEU A 1 85 ? -21.789 -1.305 9.770 1.00 85.19 85 LEU A C 1
ATOM 710 O O . LEU A 1 85 ? -21.733 -0.774 10.878 1.00 85.19 85 LEU A O 1
ATOM 714 N N . PRO A 1 86 ? -21.853 -2.640 9.612 1.00 77.31 86 PRO A N 1
ATOM 715 C CA . PRO A 1 86 ? -21.852 -3.563 10.745 1.00 77.31 86 PRO A CA 1
ATOM 716 C C . PRO A 1 86 ? -20.669 -3.337 11.699 1.00 77.31 86 PRO A C 1
ATOM 718 O O . PRO A 1 86 ? -19.519 -3.205 11.265 1.00 77.31 86 PRO A O 1
ATOM 721 N N . GLY A 1 87 ? -20.955 -3.314 13.004 1.00 68.94 87 GLY A N 1
ATOM 722 C CA . GLY A 1 87 ? -19.978 -3.209 14.091 1.00 68.94 87 GLY A CA 1
ATOM 723 C C . GLY A 1 87 ? -19.279 -4.543 14.360 1.00 68.94 87 GLY A C 1
ATOM 724 O O . GLY A 1 87 ? -19.267 -5.022 15.487 1.00 68.94 87 GLY A O 1
ATOM 725 N N . ASP A 1 88 ? -18.731 -5.177 13.315 1.00 69.06 88 ASP A N 1
ATOM 726 C CA . ASP A 1 88 ? -18.160 -6.535 13.325 1.00 69.06 88 ASP A CA 1
ATOM 727 C C . ASP A 1 88 ? -17.410 -6.870 14.633 1.00 69.06 88 ASP A C 1
ATOM 729 O O . ASP A 1 88 ? -17.807 -7.767 15.377 1.00 69.06 88 ASP A O 1
ATOM 733 N N . TYR A 1 89 ? -16.354 -6.102 14.927 1.00 62.97 89 TYR A N 1
ATOM 734 C CA . TYR A 1 89 ? -15.434 -6.299 16.058 1.00 62.97 89 TYR A CA 1
ATOM 735 C C . TYR A 1 89 ? -15.561 -5.231 17.151 1.00 62.97 89 TYR A C 1
ATOM 737 O O . TYR A 1 89 ? -14.797 -5.252 18.113 1.00 62.97 89 TYR A O 1
ATOM 745 N N . PHE A 1 90 ? -16.447 -4.254 16.970 1.00 71.25 90 PHE A N 1
ATOM 746 C CA . PHE A 1 90 ? -16.504 -3.056 17.800 1.00 71.25 90 PHE A CA 1
ATOM 747 C C . PHE A 1 90 ? -17.915 -2.863 18.349 1.00 71.25 90 PHE A C 1
ATOM 749 O O . PHE A 1 90 ? -18.901 -3.239 17.727 1.00 71.25 90 PHE A O 1
ATOM 756 N N . ASP A 1 91 ? -17.993 -2.244 19.516 1.00 77.38 91 ASP A N 1
ATOM 757 C CA . ASP A 1 91 ? -19.224 -1.716 20.102 1.00 77.38 91 ASP A CA 1
ATOM 758 C C . ASP A 1 91 ? -19.804 -0.544 19.294 1.00 77.38 91 ASP A C 1
ATOM 760 O O . ASP A 1 91 ? -21.001 -0.275 19.391 1.00 77.38 91 ASP A O 1
ATOM 764 N N . HIS A 1 92 ? -18.987 0.100 18.450 1.00 87.75 92 HIS A N 1
ATOM 765 C CA . HIS A 1 92 ? -19.410 1.117 17.486 1.00 87.75 92 HIS A CA 1
ATOM 766 C C . HIS A 1 92 ? -19.513 0.600 16.038 1.00 87.75 92 HIS A C 1
ATOM 768 O O . HIS A 1 92 ? -18.677 -0.168 15.553 1.00 87.75 92 HIS A O 1
ATOM 774 N N . CYS A 1 93 ? -20.495 1.116 15.300 1.00 87.12 93 CYS A N 1
ATOM 775 C CA . CYS A 1 93 ? -20.686 0.915 13.866 1.00 87.12 93 CYS A CA 1
ATOM 776 C C . CYS A 1 93 ? -19.935 1.995 13.065 1.00 87.12 93 CYS A C 1
ATOM 778 O O . CYS A 1 93 ? -20.223 3.185 13.221 1.00 87.12 93 CYS A O 1
ATOM 780 N N . PRO A 1 94 ? -19.017 1.631 12.151 1.00 89.62 94 PRO A N 1
ATOM 781 C CA . PRO A 1 94 ? -18.349 2.607 11.297 1.00 89.62 94 PRO A CA 1
ATOM 782 C C . PRO A 1 94 ? -19.331 3.350 10.379 1.00 89.62 94 PRO A C 1
ATOM 784 O O . PRO A 1 94 ? -20.188 2.734 9.743 1.00 89.62 94 PRO A O 1
ATOM 787 N N . LEU A 1 95 ? -19.154 4.665 10.230 1.00 92.12 95 LEU A N 1
ATOM 788 C CA . LEU A 1 95 ? -19.936 5.483 9.299 1.00 92.12 95 LEU A CA 1
ATOM 789 C C . LEU A 1 95 ? -19.194 5.713 7.978 1.00 92.12 95 LEU A C 1
ATOM 791 O O . LEU A 1 95 ? -18.033 6.123 7.958 1.00 92.12 95 LEU A O 1
ATOM 795 N N . LEU A 1 96 ? -19.892 5.505 6.859 1.00 90.81 96 LEU A N 1
ATOM 796 C CA . LEU A 1 96 ? -19.388 5.749 5.509 1.00 90.81 96 LEU A CA 1
ATOM 797 C C . LEU A 1 96 ? -20.233 6.813 4.800 1.00 90.81 96 LEU A C 1
ATOM 799 O O . LEU A 1 96 ? -21.392 6.566 4.468 1.00 90.81 96 LEU A O 1
ATOM 803 N N . LEU A 1 97 ? -19.632 7.972 4.513 1.00 92.19 97 LEU A N 1
ATOM 804 C CA . LEU A 1 97 ? -20.216 9.008 3.656 1.00 92.19 97 LEU A CA 1
ATOM 805 C C . LEU A 1 97 ? -19.657 8.889 2.231 1.00 92.19 97 LEU A C 1
ATOM 807 O O . LEU A 1 97 ? -18.464 9.082 2.005 1.00 92.19 97 LEU A O 1
ATOM 811 N N . THR A 1 98 ? -20.526 8.608 1.259 1.00 88.06 98 THR A N 1
ATOM 812 C CA . THR A 1 98 ? -20.160 8.479 -0.162 1.00 88.06 98 THR A CA 1
ATOM 813 C C . THR A 1 98 ? -20.733 9.642 -0.967 1.00 88.06 98 THR A C 1
ATOM 815 O O . THR A 1 98 ? -21.947 9.808 -1.014 1.00 88.06 98 THR A O 1
ATOM 818 N N . VAL A 1 99 ? -19.871 10.434 -1.618 1.00 88.06 99 VAL A N 1
ATOM 819 C CA . VAL A 1 99 ? -20.260 11.633 -2.398 1.00 88.06 99 VAL A CA 1
ATOM 820 C C . VAL A 1 99 ? -20.332 11.411 -3.912 1.00 88.06 99 VAL A C 1
ATOM 822 O O . VAL A 1 99 ? -20.977 12.183 -4.614 1.00 88.06 99 VAL A O 1
ATOM 825 N N . MET A 1 100 ? -19.679 10.367 -4.426 1.00 74.81 100 MET A N 1
ATOM 826 C CA . MET A 1 100 ? -19.738 9.938 -5.825 1.00 74.81 100 MET A CA 1
ATOM 827 C C . MET A 1 100 ? -19.524 8.430 -5.894 1.00 74.81 100 MET A C 1
ATOM 829 O O . MET A 1 100 ? -18.651 7.899 -5.199 1.00 74.81 100 MET A O 1
ATOM 833 N N . ASP A 1 101 ? -20.275 7.762 -6.766 1.00 53.62 101 ASP A N 1
ATOM 834 C CA . ASP A 1 101 ? -20.050 6.358 -7.084 1.00 53.62 101 ASP A CA 1
ATOM 835 C C . ASP A 1 101 ? -18.774 6.259 -7.930 1.00 53.62 101 ASP A C 1
ATOM 837 O O . ASP A 1 101 ? -18.756 6.468 -9.145 1.00 53.62 101 ASP A O 1
ATOM 841 N N . SER A 1 102 ? -17.646 6.089 -7.246 1.00 51.53 102 SER A N 1
ATOM 842 C CA . SER A 1 102 ? -16.334 6.026 -7.879 1.00 51.53 102 SER A CA 1
ATOM 843 C C . SER A 1 102 ? -16.175 4.649 -8.513 1.00 51.53 102 SER A C 1
ATOM 845 O O . SER A 1 102 ? -15.555 3.753 -7.941 1.00 51.53 102 SER A O 1
ATOM 847 N N . ASN A 1 103 ? -16.734 4.463 -9.709 1.00 50.81 103 ASN A N 1
ATOM 848 C CA . ASN A 1 103 ? -16.430 3.287 -10.509 1.00 50.81 103 ASN A CA 1
ATOM 849 C C . ASN A 1 103 ? -15.002 3.435 -11.055 1.00 50.81 103 ASN A C 1
ATOM 851 O O . ASN A 1 103 ? -14.780 3.985 -12.132 1.00 50.81 103 ASN A O 1
ATOM 855 N N . TYR A 1 104 ? -14.015 2.937 -10.305 1.00 56.53 104 TYR A N 1
ATOM 856 C CA . TYR A 1 104 ? -12.599 2.891 -10.703 1.00 56.53 104 TYR A CA 1
ATOM 857 C C . TYR A 1 104 ? -12.322 1.933 -11.887 1.00 56.53 104 TYR A C 1
ATOM 859 O O . TYR A 1 104 ? -11.176 1.543 -12.124 1.00 56.53 104 TYR A O 1
ATOM 867 N N . GLY A 1 105 ? -13.361 1.549 -12.632 1.00 60.38 105 GLY A N 1
ATOM 868 C CA . GLY A 1 105 ? -13.326 0.546 -13.679 1.00 60.38 105 GLY A CA 1
ATOM 869 C C . GLY A 1 105 ? -13.245 -0.871 -13.118 1.00 60.38 105 GLY A C 1
ATOM 870 O O . GLY A 1 105 ? -13.261 -1.112 -11.909 1.00 60.38 105 GLY A O 1
ATOM 871 N N . ALA A 1 106 ? -13.134 -1.841 -14.024 1.00 62.03 106 ALA A N 1
ATOM 872 C CA . ALA A 1 106 ? -12.966 -3.235 -13.642 1.00 62.03 106 ALA A CA 1
ATOM 873 C C . ALA A 1 106 ? -11.707 -3.404 -12.775 1.00 62.03 106 ALA A C 1
ATOM 875 O O . ALA A 1 106 ? -10.599 -3.056 -13.194 1.00 62.03 106 ALA A O 1
ATOM 876 N N . LYS A 1 107 ? -11.868 -3.984 -11.578 1.00 63.06 107 LYS A N 1
ATOM 877 C CA . LYS A 1 107 ? -10.749 -4.306 -10.686 1.00 63.06 107 LYS A CA 1
ATOM 878 C C . LYS A 1 107 ? -9.709 -5.125 -11.469 1.00 63.06 107 LYS A C 1
ATOM 880 O O . LYS A 1 107 ? -10.038 -6.214 -11.958 1.00 63.06 107 LYS A O 1
ATOM 885 N N . PRO A 1 108 ? -8.464 -4.633 -11.614 1.00 68.38 108 PRO A N 1
ATOM 886 C CA . PRO A 1 108 ? -7.454 -5.351 -12.372 1.00 68.38 108 PRO A CA 1
ATOM 887 C C . PRO A 1 108 ? -7.149 -6.675 -11.673 1.00 68.38 108 PRO A C 1
ATOM 889 O O . PRO A 1 108 ? -7.077 -6.737 -10.443 1.00 68.38 108 PRO A O 1
ATOM 892 N N . PHE A 1 109 ? -6.952 -7.732 -12.461 1.00 76.38 109 PHE A N 1
ATOM 893 C CA . PHE A 1 109 ? -6.453 -8.995 -11.928 1.00 76.38 109 PHE A CA 1
ATOM 894 C C . PHE A 1 109 ? -5.076 -8.765 -11.301 1.00 76.38 109 PHE A C 1
ATOM 896 O O . PHE A 1 109 ? -4.212 -8.128 -11.906 1.00 76.38 109 PHE A O 1
ATOM 903 N N . ARG A 1 110 ? -4.881 -9.282 -10.089 1.00 73.81 110 ARG A N 1
ATOM 904 C CA . ARG A 1 110 ? -3.604 -9.234 -9.382 1.00 73.81 110 ARG A CA 1
ATOM 905 C C . ARG A 1 110 ? -3.183 -10.658 -9.077 1.00 73.81 110 ARG A C 1
ATOM 907 O O . ARG A 1 110 ? -3.943 -11.394 -8.461 1.00 73.81 110 ARG A O 1
ATOM 914 N N . TRP A 1 111 ? -1.980 -11.004 -9.511 1.00 77.56 111 TRP A N 1
ATOM 915 C CA . TRP A 1 111 ? -1.300 -12.211 -9.077 1.00 77.56 111 TRP A CA 1
ATOM 916 C C . TRP A 1 111 ? -0.652 -11.958 -7.717 1.00 77.56 111 TRP A C 1
ATOM 918 O O . TRP A 1 111 ? -0.001 -10.925 -7.525 1.00 77.56 111 TRP A O 1
ATOM 928 N N . PHE A 1 112 ? -0.815 -12.896 -6.791 1.00 74.25 112 PHE A N 1
ATOM 929 C CA . PHE A 1 112 ? -0.144 -12.872 -5.499 1.00 74.25 112 PHE A CA 1
ATOM 930 C C . PHE A 1 112 ? 0.771 -14.087 -5.412 1.00 74.25 112 PHE A C 1
ATOM 932 O O . PHE A 1 112 ? 0.307 -15.210 -5.567 1.00 74.25 112 PHE A O 1
ATOM 939 N N . ASN A 1 113 ? 2.058 -13.877 -5.127 1.00 71.94 113 ASN A N 1
ATOM 940 C CA . ASN A 1 113 ? 3.017 -14.984 -5.012 1.00 71.94 113 ASN A CA 1
ATOM 941 C C . ASN A 1 113 ? 2.602 -16.009 -3.949 1.00 71.94 113 ASN A C 1
ATOM 943 O O . ASN A 1 113 ? 2.835 -17.194 -4.131 1.00 71.94 113 ASN A O 1
ATOM 947 N N . SER A 1 114 ? 1.903 -15.566 -2.899 1.00 67.75 114 SER A N 1
ATOM 948 C CA . SER A 1 114 ? 1.344 -16.438 -1.864 1.00 67.75 114 SER A CA 1
ATOM 949 C C . SER A 1 114 ? 0.339 -17.464 -2.391 1.00 67.75 114 SER A C 1
ATOM 951 O O . SER A 1 114 ? 0.031 -18.405 -1.674 1.00 67.75 114 SER A O 1
ATOM 953 N N . TRP A 1 115 ? -0.216 -17.290 -3.597 1.00 81.75 115 TRP A N 1
ATOM 954 C CA . TRP A 1 115 ? -1.083 -18.298 -4.210 1.00 81.75 115 TRP A CA 1
ATOM 955 C C . TRP A 1 115 ? -0.318 -19.577 -4.545 1.00 81.75 115 TRP A C 1
ATOM 957 O O . TRP A 1 115 ? -0.900 -20.642 -4.418 1.00 81.75 115 TRP A O 1
ATOM 967 N N . LEU A 1 116 ? 0.978 -19.496 -4.870 1.00 80.38 116 LEU A N 1
ATOM 968 C CA . LEU A 1 116 ? 1.809 -20.674 -5.166 1.00 80.38 116 LEU A CA 1
ATOM 969 C C . LEU A 1 116 ? 1.931 -21.641 -3.985 1.00 80.38 116 LEU A C 1
ATOM 971 O O . LEU A 1 116 ? 2.196 -22.817 -4.188 1.00 80.38 116 LEU A O 1
ATOM 975 N N . GLU A 1 117 ? 1.745 -21.144 -2.765 1.00 74.38 117 GLU A N 1
ATOM 976 C CA . GLU A 1 117 ? 1.790 -21.938 -1.535 1.00 74.38 117 GLU A CA 1
ATOM 977 C C . GLU A 1 117 ? 0.417 -22.509 -1.151 1.00 74.38 117 GLU A C 1
ATOM 979 O O . GLU A 1 117 ? 0.309 -23.270 -0.193 1.00 74.38 117 GLU A O 1
ATOM 984 N N . ARG A 1 118 ? -0.655 -22.102 -1.842 1.00 76.44 118 ARG A N 1
ATOM 985 C CA . ARG A 1 118 ? -2.004 -22.597 -1.571 1.00 76.44 118 ARG A CA 1
ATOM 986 C C . ARG A 1 118 ? -2.224 -23.890 -2.336 1.00 76.44 118 ARG A C 1
ATOM 988 O O . ARG A 1 118 ? -1.965 -23.965 -3.539 1.00 76.44 118 ARG A O 1
ATOM 995 N N . GLU A 1 119 ? -2.761 -24.873 -1.629 1.00 82.69 119 GLU A N 1
ATOM 996 C CA . GLU A 1 119 ? -3.175 -26.147 -2.201 1.00 82.69 119 GLU A CA 1
ATOM 997 C C . GLU A 1 119 ? -4.098 -25.923 -3.413 1.00 82.69 119 GLU A C 1
ATOM 999 O O . GLU A 1 119 ? -5.000 -25.079 -3.383 1.00 82.69 119 GLU A O 1
ATOM 1004 N N . GLY A 1 120 ? -3.850 -26.639 -4.510 1.00 87.56 120 GLY A N 1
ATOM 1005 C CA . GLY A 1 120 ? -4.644 -26.527 -5.732 1.00 87.56 120 GLY A CA 1
ATOM 1006 C C . GLY A 1 120 ? -4.180 -25.451 -6.721 1.00 87.56 120 GLY A C 1
ATOM 1007 O O . GLY A 1 120 ? -4.634 -25.461 -7.865 1.00 87.56 120 GLY A O 1
ATOM 1008 N N . CYS A 1 121 ? -3.312 -24.501 -6.338 1.00 89.69 121 CYS A N 1
ATOM 1009 C CA . CYS A 1 121 ? -2.950 -23.396 -7.236 1.00 89.69 121 CYS A CA 1
ATOM 1010 C C . CYS A 1 121 ? -2.172 -23.876 -8.465 1.00 89.69 121 CYS A C 1
ATOM 1012 O O . CYS A 1 121 ? -2.514 -23.531 -9.600 1.00 89.69 121 CYS A O 1
ATOM 1014 N N . VAL A 1 122 ? -1.124 -24.672 -8.240 1.00 90.38 122 VAL A N 1
ATOM 1015 C CA . VAL A 1 122 ? -0.249 -25.161 -9.311 1.00 90.38 122 VAL A CA 1
ATOM 1016 C C . VAL A 1 122 ? -1.030 -26.085 -10.240 1.00 90.38 122 VAL A C 1
ATOM 1018 O O . VAL A 1 122 ? -0.957 -25.913 -11.458 1.00 90.38 122 VAL A O 1
ATOM 1021 N N . GLU A 1 123 ? -1.847 -26.990 -9.693 1.00 92.38 123 GLU A N 1
ATOM 1022 C CA . GLU A 1 123 ? -2.675 -27.898 -10.488 1.00 92.38 123 GLU A CA 1
ATOM 1023 C C . GLU A 1 123 ? -3.667 -27.131 -11.365 1.00 92.38 123 GLU A C 1
ATOM 1025 O O . GLU A 1 123 ? -3.831 -27.451 -12.543 1.00 92.38 123 GLU A O 1
ATOM 1030 N N . VAL A 1 124 ? -4.299 -26.081 -10.828 1.00 93.38 124 VAL A N 1
ATOM 1031 C CA . VAL A 1 124 ? -5.230 -25.233 -11.584 1.00 93.38 124 VAL A CA 1
ATOM 1032 C C . VAL A 1 124 ? -4.529 -24.516 -12.736 1.00 93.38 124 VAL A C 1
ATOM 1034 O O . VAL A 1 124 ? -5.079 -24.452 -13.838 1.00 93.38 124 VAL A O 1
ATOM 1037 N N . VAL A 1 125 ? -3.315 -24.000 -12.515 1.00 91.31 125 VAL A N 1
ATOM 1038 C CA . VAL A 1 125 ? -2.531 -23.343 -13.571 1.00 91.31 125 VAL A CA 1
ATOM 1039 C C . VAL A 1 125 ? -2.118 -24.338 -14.650 1.00 91.31 125 VAL A C 1
ATOM 1041 O O . VAL A 1 125 ? -2.304 -24.040 -15.829 1.00 91.31 125 VAL A O 1
ATOM 1044 N N . MET A 1 126 ? -1.598 -25.509 -14.271 1.00 91.06 126 MET A N 1
ATOM 1045 C CA . MET A 1 126 ? -1.180 -26.545 -15.223 1.00 91.06 126 MET A CA 1
ATOM 1046 C C . MET A 1 126 ? -2.367 -27.043 -16.048 1.00 91.06 126 MET A C 1
ATOM 1048 O O . MET A 1 126 ? -2.329 -27.000 -17.274 1.00 91.06 126 MET A O 1
ATOM 1052 N N . LYS A 1 127 ? -3.482 -27.372 -15.389 1.00 92.25 127 LYS A N 1
ATOM 1053 C CA . LYS A 1 127 ? -4.714 -27.802 -16.057 1.00 92.25 127 LYS A CA 1
ATOM 1054 C C . LYS A 1 127 ? -5.252 -26.740 -17.017 1.00 92.25 127 LYS A C 1
ATOM 1056 O O . LYS A 1 127 ? -5.715 -27.072 -18.105 1.00 92.25 127 LYS A O 1
ATOM 1061 N N . ALA A 1 128 ? -5.202 -25.462 -16.640 1.00 91.00 128 ALA A N 1
ATOM 1062 C CA . ALA A 1 128 ? -5.580 -24.376 -17.541 1.00 91.00 128 ALA A CA 1
ATOM 1063 C C . ALA A 1 128 ? -4.601 -24.248 -18.719 1.00 91.00 128 ALA A C 1
ATOM 1065 O O . ALA A 1 128 ? -5.023 -24.004 -19.843 1.00 91.00 128 ALA A O 1
ATOM 1066 N N . PHE A 1 129 ? -3.301 -24.422 -18.492 1.00 87.88 129 PHE A N 1
ATOM 1067 C CA . PHE A 1 129 ? -2.302 -24.337 -19.554 1.00 87.88 129 PHE A CA 1
ATOM 1068 C C . PHE A 1 129 ? -2.460 -25.448 -20.605 1.00 87.88 129 PHE A C 1
ATOM 1070 O O . PHE A 1 129 ? -2.352 -25.161 -21.804 1.00 87.88 129 PHE A O 1
ATOM 1077 N N . ASP A 1 130 ? -2.752 -26.671 -20.155 1.00 87.75 130 ASP A N 1
ATOM 1078 C CA . ASP A 1 130 ? -2.922 -27.855 -21.005 1.00 87.75 130 ASP A CA 1
ATOM 1079 C C . ASP A 1 130 ? -4.241 -27.817 -21.785 1.00 87.75 130 ASP A C 1
ATOM 1081 O O . ASP A 1 130 ? -4.275 -28.143 -22.970 1.00 87.75 130 ASP A O 1
ATOM 1085 N N . ASN A 1 131 ? -5.321 -27.340 -21.158 1.00 88.06 131 ASN A N 1
ATOM 1086 C CA . ASN A 1 131 ? -6.643 -27.288 -21.789 1.00 88.06 131 ASN A CA 1
ATOM 1087 C C . ASN A 1 131 ? -6.819 -26.125 -22.779 1.00 88.06 131 ASN A C 1
ATOM 1089 O O . ASN A 1 131 ? -7.755 -26.144 -23.577 1.00 88.06 131 ASN A O 1
ATOM 1093 N N . CYS A 1 132 ? -5.971 -25.092 -22.729 1.00 84.69 132 CYS A N 1
ATOM 1094 C CA . CYS A 1 132 ? -6.106 -23.933 -23.609 1.00 84.69 132 CYS A CA 1
ATOM 1095 C C . CYS A 1 132 ? -5.136 -24.031 -24.801 1.00 84.69 132 CYS A C 1
ATOM 1097 O O . CYS A 1 132 ? -3.987 -23.580 -24.743 1.00 84.69 132 CYS A O 1
ATOM 1099 N N . THR A 1 133 ? -5.620 -24.587 -25.914 1.00 84.88 133 THR A N 1
ATOM 1100 C CA . THR A 1 133 ? -4.930 -24.608 -27.213 1.00 84.88 133 THR A CA 1
ATOM 1101 C C . THR A 1 133 ? -5.436 -23.480 -28.107 1.00 84.88 133 THR A C 1
ATOM 1103 O O . THR A 1 133 ? -6.639 -23.334 -28.314 1.00 84.88 133 THR A O 1
ATOM 1106 N N . PHE A 1 134 ? -4.522 -22.680 -28.656 1.00 87.12 134 PHE A N 1
ATOM 1107 C CA . PHE A 1 134 ? -4.854 -21.589 -29.572 1.00 87.12 134 PHE A CA 1
ATOM 1108 C C . PHE A 1 134 ? -3.911 -21.601 -30.769 1.00 87.12 134 PHE A C 1
ATOM 1110 O O . PHE A 1 134 ? -2.727 -21.891 -30.616 1.00 87.12 134 PHE A O 1
ATOM 1117 N N . GLU A 1 135 ? -4.432 -21.210 -31.928 1.00 87.31 135 GLU A N 1
ATOM 1118 C CA . GLU A 1 135 ? -3.664 -21.021 -33.158 1.00 87.31 135 GLU A CA 1
ATOM 1119 C C . GLU A 1 135 ? -3.372 -19.533 -33.413 1.00 87.31 135 GLU A C 1
ATOM 1121 O O . GLU A 1 135 ? -4.101 -18.641 -32.949 1.00 87.31 135 GLU A O 1
ATOM 1126 N N . GLY A 1 136 ? -2.296 -19.271 -34.159 1.00 87.38 136 GLY A N 1
ATOM 1127 C CA . GLY A 1 136 ? -1.865 -17.939 -34.581 1.00 87.38 136 GLY A CA 1
ATOM 1128 C C . GLY A 1 136 ? -0.400 -17.633 -34.244 1.00 87.38 136 GLY A C 1
ATOM 1129 O O . GLY A 1 136 ? 0.342 -18.524 -33.825 1.00 87.38 136 GLY A O 1
ATOM 1130 N N . PRO A 1 137 ? 0.024 -16.368 -34.417 1.00 82.00 137 PRO A N 1
ATOM 1131 C CA . PRO A 1 137 ? 1.361 -15.918 -34.047 1.00 82.00 137 PRO A CA 1
ATOM 1132 C C . PRO A 1 137 ? 1.703 -16.247 -32.578 1.00 82.00 137 PRO A C 1
ATOM 1134 O O . PRO A 1 137 ? 0.824 -16.129 -31.714 1.00 82.00 137 PRO A O 1
ATOM 1137 N N . PRO A 1 138 ? 2.953 -16.643 -32.257 1.00 78.88 138 PRO A N 1
ATOM 1138 C CA . PRO A 1 138 ? 3.329 -17.088 -30.910 1.00 78.88 138 PRO A CA 1
ATOM 1139 C C . PRO A 1 138 ? 3.008 -16.089 -29.785 1.00 78.88 138 PRO A C 1
ATOM 1141 O O . PRO A 1 138 ? 2.608 -16.486 -28.690 1.00 78.88 138 PRO A O 1
ATOM 1144 N N . ASP A 1 139 ? 3.135 -14.789 -30.052 1.00 67.25 139 ASP A N 1
ATOM 1145 C CA . ASP A 1 139 ? 2.824 -13.690 -29.132 1.00 67.25 139 ASP A CA 1
ATOM 1146 C C . ASP A 1 139 ? 1.312 -13.533 -28.875 1.00 67.25 139 ASP A C 1
ATOM 1148 O O . ASP A 1 139 ? 0.882 -13.209 -27.763 1.00 67.25 139 ASP A O 1
ATOM 1152 N N . VAL A 1 140 ? 0.479 -13.820 -29.874 1.00 80.75 140 VAL A N 1
ATOM 1153 C CA . VAL A 1 140 ? -0.981 -13.844 -29.727 1.00 80.75 140 VAL A CA 1
ATOM 1154 C C . VAL A 1 140 ? -1.416 -15.095 -28.964 1.00 80.75 140 VAL A C 1
ATOM 1156 O O . VAL A 1 140 ? -2.248 -15.006 -28.057 1.00 80.75 140 VAL A O 1
ATOM 1159 N N . VAL A 1 141 ? -0.828 -16.252 -29.279 1.00 84.25 141 VAL A N 1
ATOM 1160 C CA . VAL A 1 141 ? -1.117 -17.530 -28.609 1.00 84.25 141 VAL A CA 1
ATOM 1161 C C . VAL A 1 141 ? -0.783 -17.450 -27.120 1.00 84.25 141 VAL A C 1
ATOM 1163 O O . VAL A 1 141 ? -1.629 -17.791 -26.290 1.00 84.25 141 VAL A O 1
ATOM 1166 N N . ILE A 1 142 ? 0.395 -16.934 -26.751 1.00 83.94 142 ILE A N 1
ATOM 1167 C CA . ILE A 1 142 ? 0.775 -16.799 -25.337 1.00 83.94 142 ILE A CA 1
ATOM 1168 C C . ILE A 1 142 ? -0.145 -15.825 -24.587 1.00 83.94 142 ILE A C 1
ATOM 1170 O O . ILE A 1 142 ? -0.566 -16.128 -23.472 1.00 83.94 142 ILE A O 1
ATOM 1174 N N . ASN A 1 143 ? -0.541 -14.702 -25.199 1.00 82.62 143 ASN A N 1
ATOM 1175 C CA . ASN A 1 143 ? -1.489 -13.765 -24.588 1.00 82.62 143 ASN A CA 1
ATOM 1176 C C . ASN A 1 143 ? -2.861 -14.411 -24.345 1.00 82.62 143 ASN A C 1
ATOM 1178 O O . ASN A 1 143 ? -3.444 -14.235 -23.272 1.00 82.62 143 ASN A O 1
ATOM 1182 N N . LYS A 1 144 ? -3.365 -15.200 -25.303 1.00 87.25 144 LYS A N 1
ATOM 1183 C CA . LYS A 1 144 ? -4.619 -15.952 -25.145 1.00 87.25 144 LYS A CA 1
ATOM 1184 C C . LYS A 1 144 ? -4.513 -17.000 -24.033 1.00 87.25 144 LYS A C 1
ATOM 1186 O O . LYS A 1 144 ? -5.402 -17.056 -23.184 1.00 87.25 144 LYS A O 1
ATOM 1191 N N . LYS A 1 145 ? -3.406 -17.754 -23.963 1.00 88.62 145 LYS A N 1
ATOM 1192 C CA . LYS A 1 145 ? -3.137 -18.700 -22.862 1.00 88.62 145 LYS A CA 1
ATOM 1193 C C . LYS A 1 145 ? -3.115 -18.008 -21.502 1.00 88.62 145 LYS A C 1
ATOM 1195 O O . LYS A 1 145 ? -3.818 -18.439 -20.592 1.00 88.62 145 LYS A O 1
ATOM 1200 N N . LEU A 1 146 ? -2.394 -16.894 -21.371 1.00 88.00 146 LEU A N 1
ATOM 1201 C CA . LEU A 1 146 ? -2.358 -16.113 -20.132 1.00 88.00 146 LEU A CA 1
ATOM 1202 C C . LEU A 1 146 ? -3.742 -15.570 -19.752 1.00 88.00 146 LEU A C 1
ATOM 1204 O O . LEU A 1 146 ? -4.099 -15.581 -18.576 1.00 88.00 146 LEU A O 1
ATOM 1208 N N . SER A 1 147 ? -4.547 -15.138 -20.728 1.00 88.06 147 SER A N 1
ATOM 1209 C CA . SER A 1 147 ? -5.931 -14.715 -20.486 1.00 88.06 147 SER A CA 1
ATOM 1210 C C . SER A 1 147 ? -6.816 -15.873 -20.006 1.00 88.06 147 SER A C 1
ATOM 1212 O O . SER A 1 147 ? -7.629 -15.675 -19.103 1.00 88.06 147 SER A O 1
ATOM 1214 N N . CYS A 1 148 ? -6.628 -17.075 -20.560 1.00 90.88 148 CYS A N 1
ATOM 1215 C CA . CYS A 1 148 ? -7.311 -18.302 -20.142 1.00 90.88 148 CYS A CA 1
ATOM 1216 C C . CYS A 1 148 ? -6.990 -18.630 -18.675 1.00 90.88 148 CYS A C 1
ATOM 1218 O O . CYS A 1 148 ? -7.883 -18.681 -17.830 1.00 90.88 148 CYS A O 1
ATOM 1220 N N . ILE A 1 149 ? -5.695 -18.722 -18.353 1.00 91.12 149 ILE A N 1
ATOM 1221 C CA . ILE A 1 149 ? -5.184 -18.995 -17.001 1.00 91.12 149 ILE A CA 1
ATOM 1222 C C . ILE A 1 149 ? -5.689 -17.945 -16.011 1.00 91.12 149 ILE A C 1
ATOM 1224 O O . ILE A 1 149 ? -6.134 -18.286 -14.920 1.00 91.12 149 ILE A O 1
ATOM 1228 N N . ARG A 1 150 ? -5.695 -16.665 -16.404 1.00 90.25 150 ARG A N 1
ATOM 1229 C CA . ARG A 1 150 ? -6.241 -15.570 -15.592 1.00 90.25 150 ARG A CA 1
ATOM 1230 C C . ARG A 1 150 ? -7.714 -15.780 -15.237 1.00 9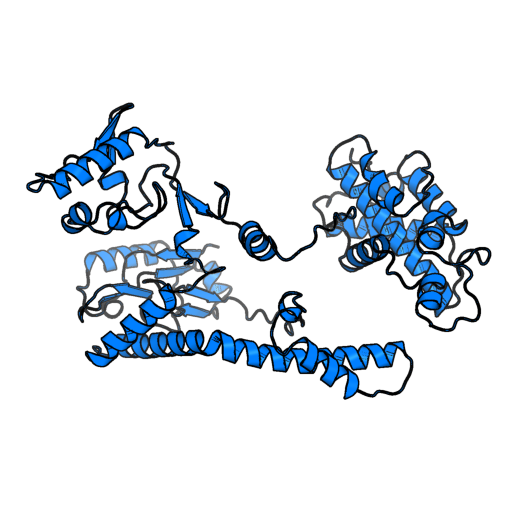0.25 150 ARG A C 1
ATOM 1232 O O . ARG A 1 150 ? -8.116 -15.434 -14.129 1.00 90.25 150 ARG A O 1
ATOM 1239 N N . GLY A 1 151 ? -8.517 -16.277 -16.178 1.00 89.44 151 GLY A N 1
ATOM 1240 C CA . GLY A 1 151 ? -9.930 -16.590 -15.958 1.00 89.44 151 GLY A CA 1
ATOM 1241 C C . GLY A 1 151 ? -10.100 -17.711 -14.938 1.00 89.44 151 GLY A C 1
ATOM 1242 O O . GLY A 1 151 ? -10.768 -17.515 -13.927 1.00 89.44 151 GLY A O 1
ATOM 1243 N N . VAL A 1 152 ? -9.414 -18.837 -15.153 1.00 91.19 152 VAL A N 1
ATOM 1244 C CA . VAL A 1 152 ? -9.497 -20.009 -14.266 1.00 91.19 152 VAL A CA 1
ATOM 1245 C C . VAL A 1 152 ? -8.987 -19.686 -12.858 1.00 91.19 152 VAL A C 1
ATOM 1247 O O . VAL A 1 152 ? -9.655 -19.996 -11.876 1.00 91.19 152 VAL A O 1
ATOM 1250 N N . LEU A 1 153 ? -7.850 -18.991 -12.743 1.00 90.31 153 LEU A N 1
ATOM 1251 C CA . LEU A 1 153 ? -7.303 -18.558 -11.454 1.00 90.31 153 LEU A CA 1
ATOM 1252 C C . LEU A 1 153 ? -8.245 -17.630 -10.692 1.00 90.31 153 LEU A C 1
ATOM 1254 O O . LEU A 1 153 ? -8.281 -17.681 -9.467 1.00 90.31 153 LEU A O 1
ATOM 1258 N N . ARG A 1 154 ? -8.993 -16.766 -11.391 1.00 87.75 154 ARG A N 1
ATOM 1259 C CA . ARG A 1 154 ? -9.971 -15.886 -10.744 1.00 87.75 154 ARG A CA 1
ATOM 1260 C C . ARG A 1 154 ? -11.078 -16.709 -10.089 1.00 87.75 154 ARG A C 1
ATOM 1262 O O . ARG A 1 154 ? -11.340 -16.503 -8.911 1.00 87.75 154 ARG A O 1
ATOM 1269 N N . SER A 1 155 ? -11.662 -17.652 -10.826 1.00 89.19 155 SER A N 1
ATOM 1270 C CA . SER A 1 155 ? -12.719 -18.525 -10.307 1.00 89.19 155 SER A CA 1
ATOM 1271 C C . SER A 1 155 ? -12.219 -19.437 -9.186 1.00 89.19 155 SER A C 1
ATOM 1273 O O . SER A 1 155 ? -12.892 -19.580 -8.171 1.00 89.19 155 SER A O 1
ATOM 1275 N N . TRP A 1 156 ? -11.017 -20.006 -9.321 1.00 91.19 156 TRP A N 1
ATOM 1276 C CA . TRP A 1 156 ? -10.391 -20.784 -8.249 1.00 91.19 156 TRP A CA 1
ATOM 1277 C C . TRP A 1 156 ? -10.174 -19.937 -6.992 1.00 91.19 156 TRP A C 1
ATOM 1279 O O . TRP A 1 156 ? -10.534 -20.359 -5.898 1.00 91.19 156 TRP A O 1
ATOM 1289 N N . TRP A 1 157 ? -9.647 -18.717 -7.130 1.00 86.69 157 TRP A N 1
ATOM 1290 C CA . TRP A 1 157 ? -9.409 -17.850 -5.979 1.00 86.69 157 TRP A CA 1
ATOM 1291 C C . TRP A 1 157 ? -10.7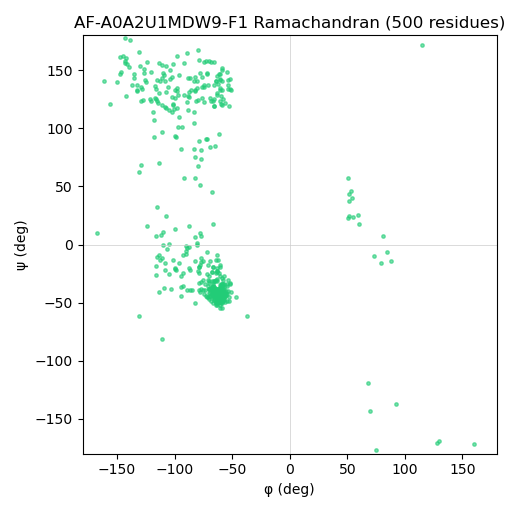05 -17.398 -5.299 1.00 86.69 157 TRP A C 1
ATOM 1293 O O . TRP A 1 157 ? -10.748 -17.302 -4.077 1.00 86.69 157 TRP A O 1
ATOM 1303 N N . GLU A 1 158 ? -11.771 -17.150 -6.063 1.00 83.31 158 GLU A N 1
ATOM 1304 C CA . GLU A 1 158 ? -13.105 -16.893 -5.507 1.00 83.31 158 GLU A CA 1
ATOM 1305 C C . GLU A 1 158 ? -13.588 -18.078 -4.658 1.00 83.31 158 GLU A C 1
ATOM 1307 O O . GLU A 1 158 ? -14.043 -17.871 -3.537 1.00 83.31 158 GLU A O 1
ATOM 1312 N N . GLN A 1 159 ? -13.403 -19.316 -5.124 1.00 84.31 159 GLN A N 1
ATOM 1313 C CA . GLN A 1 159 ? -13.749 -20.518 -4.355 1.00 84.31 159 GLN A CA 1
ATOM 1314 C C . GLN A 1 159 ? -12.882 -20.689 -3.101 1.00 84.31 159 GLN A C 1
ATOM 1316 O O . GLN A 1 159 ? -13.408 -21.008 -2.037 1.00 84.31 159 GLN A O 1
ATOM 1321 N N . VAL A 1 160 ? -11.570 -20.448 -3.197 1.00 80.62 160 VAL A N 1
ATOM 1322 C CA . VAL A 1 160 ? -10.660 -20.491 -2.040 1.00 80.62 160 VAL A CA 1
ATOM 1323 C C . VAL A 1 160 ? -11.053 -19.442 -1.004 1.00 80.62 160 VAL A C 1
ATOM 1325 O O . VAL A 1 160 ? -11.116 -19.757 0.178 1.00 80.62 160 VAL A O 1
ATOM 1328 N N . LEU A 1 161 ? -11.375 -18.216 -1.430 1.00 73.06 161 LEU A N 1
ATOM 1329 C CA . LEU A 1 161 ? -11.854 -17.162 -0.533 1.00 73.06 161 LEU A CA 1
ATOM 1330 C C . LEU A 1 161 ? -13.158 -17.542 0.159 1.00 73.06 161 LEU A C 1
ATOM 1332 O O . LEU A 1 161 ? -13.304 -17.258 1.344 1.00 73.06 161 LEU A O 1
ATOM 1336 N N . ILE A 1 162 ? -14.087 -18.169 -0.565 1.00 72.81 162 ILE A N 1
ATOM 1337 C CA . ILE A 1 162 ? -15.332 -18.660 0.026 1.00 72.81 162 ILE A CA 1
ATOM 1338 C C . ILE A 1 162 ? -15.010 -19.728 1.066 1.00 72.81 162 ILE A C 1
ATOM 1340 O O . ILE A 1 162 ? -15.453 -19.574 2.187 1.00 72.81 162 ILE A O 1
ATOM 1344 N N . LYS A 1 163 ? -14.192 -20.736 0.743 1.00 73.62 163 LYS A N 1
ATOM 1345 C CA . LYS A 1 163 ? -13.867 -21.854 1.645 1.00 73.62 163 LYS A CA 1
ATOM 1346 C C . LYS A 1 163 ? -13.073 -21.422 2.885 1.00 73.62 163 LYS A C 1
ATOM 1348 O O . LYS A 1 163 ? -13.380 -21.828 3.998 1.00 73.62 163 LYS A O 1
ATOM 1353 N N . GLU A 1 164 ? -12.042 -20.596 2.716 1.00 67.94 164 GLU A N 1
ATOM 1354 C CA . GLU A 1 164 ? -11.216 -20.106 3.832 1.00 67.94 164 GLU A CA 1
ATOM 1355 C C . GLU A 1 164 ? -11.925 -19.023 4.650 1.00 67.94 164 GLU A C 1
ATOM 1357 O O . GLU A 1 164 ? -11.695 -18.887 5.851 1.00 67.94 164 GLU A O 1
ATOM 1362 N N . GLY A 1 165 ? -12.780 -18.240 3.995 1.00 64.94 165 GLY A N 1
ATOM 1363 C CA . GLY A 1 165 ? -13.603 -17.216 4.618 1.00 64.94 165 GLY A CA 1
ATOM 1364 C C . GLY A 1 165 ? -14.954 -17.728 5.099 1.00 64.94 165 GLY A C 1
ATOM 1365 O O . GLY A 1 165 ? -15.675 -16.935 5.684 1.00 64.94 165 GLY A O 1
ATOM 1366 N N . GLU A 1 166 ? -15.312 -18.996 4.881 1.00 70.06 166 GLU A N 1
ATOM 1367 C CA . GLU A 1 166 ? -16.677 -19.513 5.065 1.00 70.06 166 GLU A CA 1
ATOM 1368 C C . GLU A 1 166 ? -17.140 -19.335 6.501 1.00 70.06 166 GLU A C 1
ATOM 1370 O O . GLU A 1 166 ? -18.189 -18.752 6.759 1.00 70.06 166 GLU A O 1
ATOM 1375 N N . ILE A 1 167 ? -16.279 -19.736 7.438 1.00 69.19 167 ILE A N 1
ATOM 1376 C CA . ILE A 1 167 ? -16.502 -19.560 8.870 1.00 69.19 167 ILE A CA 1
ATOM 1377 C C . ILE A 1 167 ? -16.657 -18.069 9.185 1.00 69.19 167 ILE A C 1
ATOM 1379 O O . ILE A 1 167 ? -17.611 -17.677 9.840 1.00 69.19 167 ILE A O 1
ATOM 1383 N N . LEU A 1 168 ? -15.769 -17.209 8.676 1.00 69.81 168 LEU A N 1
ATOM 1384 C CA . LEU A 1 168 ? -15.840 -15.765 8.926 1.00 69.81 168 LEU A CA 1
ATOM 1385 C C . LEU A 1 168 ? -17.087 -15.106 8.332 1.00 69.81 168 LEU A C 1
ATOM 1387 O O . LEU A 1 168 ? -17.654 -14.212 8.950 1.00 69.81 168 LEU A O 1
ATOM 1391 N N . ILE A 1 169 ? -17.502 -15.523 7.141 1.00 74.44 169 ILE A N 1
ATOM 1392 C CA . ILE A 1 169 ? -18.698 -15.033 6.462 1.00 74.44 169 ILE A CA 1
ATOM 1393 C C . ILE A 1 169 ? -19.936 -15.485 7.233 1.00 74.44 169 ILE A C 1
ATOM 1395 O O . ILE A 1 169 ? -20.816 -14.668 7.477 1.00 74.44 169 ILE A O 1
ATOM 1399 N N . HIS A 1 170 ? -19.986 -16.746 7.665 1.00 78.88 170 HIS A N 1
ATOM 1400 C CA . HIS A 1 170 ? -21.098 -17.276 8.447 1.00 78.88 170 HIS A CA 1
ATOM 1401 C C . HIS A 1 170 ? -21.226 -16.555 9.791 1.00 78.88 170 HIS A C 1
ATOM 1403 O O . HIS A 1 170 ? -22.308 -16.075 10.121 1.00 78.88 170 HIS A O 1
ATOM 1409 N N . LEU A 1 171 ? -20.110 -16.389 10.511 1.00 77.38 171 LEU A N 1
ATOM 1410 C CA . LEU A 1 171 ? -20.061 -15.650 11.773 1.00 77.38 171 LEU A CA 1
ATOM 1411 C C . LEU A 1 171 ? -20.544 -14.202 11.602 1.00 77.38 171 LEU A C 1
ATOM 1413 O O . LEU A 1 171 ? -21.370 -13.736 12.382 1.00 77.38 171 LEU A O 1
ATOM 1417 N N . LYS A 1 172 ? -20.073 -13.499 10.562 1.00 80.00 172 LYS A N 1
ATOM 1418 C CA . LYS A 1 172 ? -20.501 -12.122 10.267 1.00 80.00 172 LYS A CA 1
ATOM 1419 C C . LYS A 1 172 ? -21.978 -12.030 9.908 1.00 80.00 172 LYS A C 1
ATOM 1421 O O . LYS A 1 172 ? -22.661 -11.139 10.400 1.00 80.00 172 LYS A O 1
ATOM 1426 N N . ASN A 1 173 ? -22.468 -12.940 9.070 1.00 82.75 173 ASN A N 1
ATOM 1427 C CA . ASN A 1 173 ? -23.866 -12.957 8.655 1.00 82.75 173 ASN A CA 1
ATOM 1428 C C . ASN A 1 173 ? -24.799 -13.233 9.841 1.00 82.75 173 ASN A C 1
ATOM 1430 O O . ASN A 1 173 ? -25.852 -12.606 9.933 1.00 82.75 173 ASN A O 1
ATOM 1434 N N . ASP A 1 174 ? -24.421 -14.134 10.752 1.00 84.19 174 ASP A N 1
ATOM 1435 C CA . ASP A 1 174 ? -25.200 -14.393 11.965 1.00 84.19 174 ASP A CA 1
ATOM 1436 C C . ASP A 1 174 ? -25.191 -13.207 12.924 1.00 84.19 174 ASP A C 1
ATOM 1438 O O . ASP A 1 174 ? -26.250 -12.840 13.429 1.00 84.19 174 ASP A O 1
ATOM 1442 N N . ILE A 1 175 ? -24.040 -12.556 13.117 1.00 82.94 175 ILE A N 1
ATOM 1443 C CA . ILE A 1 175 ? -23.962 -11.324 13.910 1.00 82.94 175 ILE A CA 1
ATOM 1444 C C . ILE A 1 175 ? -24.851 -10.240 13.301 1.00 82.94 175 ILE A C 1
ATOM 1446 O O . ILE A 1 175 ? -25.683 -9.688 14.012 1.00 82.94 175 ILE A O 1
ATOM 1450 N N . GLU A 1 176 ? -24.746 -9.972 11.996 1.00 84.88 176 GLU A N 1
ATOM 1451 C CA . GLU A 1 176 ? -25.565 -8.953 11.328 1.00 84.88 176 GLU A CA 1
ATOM 1452 C C . GLU A 1 176 ? -27.064 -9.279 11.424 1.00 84.88 176 GLU A C 1
ATOM 1454 O O . GLU A 1 176 ? -27.890 -8.392 11.648 1.00 84.88 176 GLU A O 1
ATOM 1459 N N . ARG A 1 177 ? -27.434 -10.557 11.272 1.00 87.12 177 ARG A N 1
ATOM 1460 C CA . ARG A 1 177 ? -28.821 -11.018 11.401 1.00 87.12 177 ARG A CA 1
ATOM 1461 C C . ARG A 1 177 ? -29.352 -10.788 12.814 1.00 87.12 177 ARG A C 1
ATOM 1463 O O . ARG A 1 177 ? -30.439 -10.234 12.952 1.00 87.12 177 ARG A O 1
ATOM 1470 N N . ILE A 1 178 ? -28.611 -11.202 13.840 1.00 85.38 178 ILE A N 1
ATOM 1471 C CA . ILE A 1 178 ? -29.044 -11.076 15.237 1.00 85.38 178 ILE A CA 1
ATOM 1472 C C . ILE A 1 178 ? -29.043 -9.606 15.674 1.00 85.38 178 ILE A C 1
ATOM 1474 O O . ILE A 1 178 ? -29.989 -9.168 16.324 1.00 85.38 178 ILE A O 1
ATOM 1478 N N . GLU A 1 179 ? -28.062 -8.804 15.248 1.00 85.00 179 GLU A N 1
ATOM 1479 C CA . GLU A 1 179 ? -28.030 -7.365 15.530 1.00 85.00 179 GLU A CA 1
ATOM 1480 C C . GLU A 1 179 ? -29.237 -6.640 14.914 1.00 85.00 179 GLU A C 1
ATOM 1482 O O . GLU A 1 179 ? -29.841 -5.806 15.584 1.00 85.00 179 GLU A O 1
ATOM 1487 N N . LYS A 1 180 ? -29.681 -7.012 13.703 1.00 85.69 180 LYS A N 1
ATOM 1488 C CA . LYS A 1 180 ? -30.933 -6.484 13.122 1.00 85.69 180 LYS A CA 1
ATOM 1489 C C . LYS A 1 180 ? -32.166 -6.846 13.944 1.00 85.69 180 LYS A C 1
ATOM 1491 O O . LYS A 1 180 ? -33.012 -5.986 14.175 1.00 85.69 180 LYS A O 1
ATOM 1496 N N . VAL A 1 181 ? -32.267 -8.092 14.408 1.00 87.06 181 VAL A N 1
ATOM 1497 C CA . VAL A 1 181 ? -33.370 -8.519 15.287 1.00 87.06 181 VAL A CA 1
ATOM 1498 C C . VAL A 1 181 ? -33.352 -7.720 16.594 1.00 87.06 181 VAL A C 1
ATOM 1500 O O . VAL A 1 181 ? -34.401 -7.265 17.048 1.00 87.06 181 VAL A O 1
ATOM 1503 N N . MET A 1 182 ? -32.163 -7.471 17.148 1.00 85.75 182 MET A N 1
ATOM 1504 C CA . MET A 1 182 ? -31.962 -6.683 18.365 1.00 85.75 182 MET A CA 1
ATOM 1505 C C . MET A 1 182 ? -32.404 -5.218 18.208 1.00 85.75 182 MET A C 1
ATOM 1507 O O . MET A 1 182 ? -32.856 -4.601 19.176 1.00 85.75 182 MET A O 1
ATOM 1511 N N . GLU A 1 183 ? -32.343 -4.641 17.002 1.00 85.62 183 GLU A N 1
ATOM 1512 C CA . GLU A 1 183 ? -32.901 -3.306 16.742 1.00 85.62 183 GLU A CA 1
ATOM 1513 C C . GLU A 1 183 ? -34.434 -3.291 16.839 1.00 85.62 183 GLU A C 1
ATOM 1515 O O . GLU A 1 183 ? -35.015 -2.301 17.286 1.00 85.62 183 GLU A O 1
ATOM 1520 N N . GLU A 1 184 ? -35.108 -4.392 16.504 1.00 84.31 184 GLU A N 1
ATOM 1521 C CA . GLU A 1 184 ? -36.573 -4.471 16.414 1.00 84.31 184 GLU A CA 1
ATOM 1522 C C . GLU A 1 184 ? -37.225 -4.976 17.703 1.00 84.31 184 GLU A C 1
ATOM 1524 O O . GLU A 1 184 ? -38.163 -4.355 18.199 1.00 84.31 184 GLU A O 1
ATOM 1529 N N . ARG A 1 185 ? -36.677 -6.026 18.321 1.00 87.50 185 ARG A N 1
ATOM 1530 C CA . ARG A 1 185 ? -37.208 -6.644 19.546 1.00 87.50 185 ARG A CA 1
ATOM 1531 C C . ARG A 1 185 ? -36.104 -7.022 20.531 1.00 87.50 185 ARG A C 1
ATOM 1533 O O . ARG A 1 185 ? -34.926 -6.820 20.256 1.00 87.50 185 ARG A O 1
ATOM 1540 N N . GLU A 1 186 ? -36.499 -7.513 21.699 1.00 83.69 186 GLU A N 1
ATOM 1541 C CA . GLU A 1 186 ? -35.577 -8.174 22.624 1.00 83.69 186 GLU A CA 1
ATOM 1542 C C . GLU A 1 186 ? -35.177 -9.547 22.074 1.00 83.69 186 GLU A C 1
ATOM 1544 O O . GLU A 1 186 ? -35.969 -10.199 21.388 1.00 83.69 186 GLU A O 1
ATOM 1549 N N . LEU A 1 187 ? -33.937 -9.955 22.348 1.00 85.31 187 LEU A N 1
ATOM 1550 C CA . LEU A 1 187 ? -33.390 -11.240 21.918 1.00 85.31 187 LEU A CA 1
ATOM 1551 C C . LEU A 1 187 ? -33.814 -12.366 22.867 1.00 85.31 187 LEU A C 1
ATOM 1553 O O . LEU A 1 187 ? -33.876 -12.176 24.082 1.00 85.31 187 LEU A O 1
ATOM 1557 N N . GLU A 1 188 ? -34.052 -13.548 22.308 1.00 85.88 188 GLU A N 1
ATOM 1558 C CA . GLU A 1 188 ? -34.260 -14.776 23.077 1.00 85.88 188 GLU A CA 1
ATOM 1559 C C . GLU A 1 188 ? -32.925 -15.286 23.650 1.00 85.88 188 GLU A C 1
ATOM 1561 O O . GLU A 1 188 ? -31.855 -14.983 23.121 1.00 85.88 188 GLU A O 1
ATOM 1566 N N . GLU A 1 189 ? -32.960 -16.079 24.728 1.00 82.06 189 GLU A N 1
ATOM 1567 C CA . GLU A 1 189 ? -31.740 -16.612 25.370 1.00 82.06 189 GLU A CA 1
ATOM 1568 C C . GLU A 1 189 ? -30.818 -17.342 24.384 1.00 82.06 189 GLU A C 1
ATOM 1570 O O . GLU A 1 189 ? -29.598 -17.174 24.423 1.00 82.06 189 GLU A O 1
ATOM 1575 N N . GLU A 1 190 ? -31.410 -18.107 23.470 1.00 82.31 190 GLU A N 1
ATOM 1576 C CA . GLU A 1 190 ? -30.696 -18.847 22.432 1.00 82.31 190 GLU A CA 1
ATOM 1577 C C . GLU A 1 190 ? -29.989 -17.902 21.448 1.00 82.31 190 GLU A C 1
ATOM 1579 O O . GLU A 1 190 ? -28.831 -18.120 21.093 1.00 82.31 190 GLU A O 1
ATOM 1584 N N . GLU A 1 191 ? -30.642 -16.805 21.051 1.00 84.38 191 GLU A N 1
ATOM 1585 C CA . GLU A 1 191 ? -30.080 -15.806 20.133 1.00 84.38 191 GLU A CA 1
ATOM 1586 C C . GLU A 1 191 ? -28.920 -15.035 20.771 1.00 84.38 191 GLU A C 1
ATOM 1588 O O . GLU A 1 191 ? -27.927 -14.747 20.099 1.00 84.38 191 GLU A O 1
ATOM 1593 N N . ILE A 1 192 ? -29.016 -14.745 22.072 1.00 82.31 192 ILE A N 1
ATOM 1594 C CA . ILE A 1 192 ? -27.941 -14.104 22.841 1.00 82.31 192 ILE A CA 1
ATOM 1595 C C . ILE A 1 192 ? -26.717 -15.013 22.882 1.00 82.31 192 ILE A C 1
ATOM 1597 O O . ILE A 1 192 ? -25.610 -14.564 22.586 1.00 82.31 192 ILE A O 1
ATOM 1601 N N . TRP A 1 193 ? -26.916 -16.296 23.193 1.00 81.75 193 TRP A N 1
ATOM 1602 C CA . TRP A 1 193 ? -25.824 -17.262 23.245 1.00 81.75 193 TRP A CA 1
ATOM 1603 C C . TRP A 1 193 ? -25.123 -17.404 21.888 1.00 81.75 193 TRP A C 1
ATOM 1605 O O . TRP A 1 193 ? -23.893 -17.357 21.821 1.00 81.75 193 TRP A O 1
ATOM 1615 N N . VAL A 1 194 ? -25.894 -17.506 20.796 1.00 83.31 194 VAL A N 1
ATOM 1616 C CA . VAL A 1 194 ? -25.341 -17.575 19.434 1.00 83.31 194 VAL A CA 1
ATOM 1617 C C . VAL A 1 194 ? -24.546 -16.310 19.106 1.00 83.31 194 VAL A C 1
ATOM 1619 O O . VAL A 1 194 ? -23.418 -16.411 18.626 1.00 83.31 194 VAL A O 1
ATOM 1622 N N . TRP A 1 195 ? -25.082 -15.121 19.395 1.00 84.19 195 TRP A N 1
ATOM 1623 C CA . TRP A 1 195 ? -24.388 -13.858 19.128 1.00 84.19 195 TRP A CA 1
ATOM 1624 C C . TRP A 1 195 ? -23.068 -13.740 19.903 1.00 84.19 195 TRP A C 1
ATOM 1626 O O . TRP A 1 195 ? -22.039 -13.386 19.320 1.00 84.19 195 TRP A O 1
ATOM 1636 N N . GLU A 1 196 ? -23.062 -14.096 21.190 1.00 81.12 196 GLU A N 1
ATOM 1637 C CA . GLU A 1 196 ? -21.852 -14.078 22.014 1.00 81.12 196 GLU A CA 1
ATOM 1638 C C . GLU A 1 196 ? -20.790 -15.063 21.523 1.00 81.12 196 GLU A C 1
ATOM 1640 O O . GLU A 1 196 ? -19.611 -14.708 21.440 1.00 81.12 196 GLU A O 1
ATOM 1645 N N . GLU A 1 197 ? -21.178 -16.293 21.180 1.00 81.44 197 GLU A N 1
ATOM 1646 C CA . GLU A 1 197 ? -20.241 -17.278 20.640 1.00 81.44 197 GLU A CA 1
ATOM 1647 C C . GLU A 1 197 ? -19.697 -16.845 19.278 1.00 81.44 197 GLU A C 1
ATOM 1649 O O . GLU A 1 197 ? -18.493 -16.979 19.030 1.00 81.44 197 GLU A O 1
ATOM 1654 N N . CYS A 1 198 ? -20.527 -16.236 18.425 1.00 78.50 198 CYS A N 1
ATOM 1655 C CA . CYS A 1 198 ? -20.060 -15.699 17.156 1.00 78.50 198 CYS A CA 1
ATOM 1656 C C . CYS A 1 198 ? -19.036 -14.568 17.349 1.00 78.50 198 CYS A C 1
ATOM 1658 O O . CYS A 1 198 ? -17.977 -14.588 16.711 1.00 78.50 198 CYS A O 1
ATOM 1660 N N . LYS A 1 199 ? -19.292 -13.620 18.264 1.00 75.25 199 LYS A N 1
ATOM 1661 C CA . LYS A 1 199 ? -18.346 -12.538 18.602 1.00 75.25 199 LYS A CA 1
ATOM 1662 C C . LYS A 1 199 ? -17.042 -13.097 19.185 1.00 75.25 199 LYS A C 1
ATOM 1664 O O . LYS A 1 199 ? -15.963 -12.738 18.710 1.00 75.25 199 LYS A O 1
ATOM 1669 N N . LYS A 1 200 ? -17.108 -14.056 20.119 1.00 76.12 200 LYS A N 1
ATOM 1670 C CA . LYS A 1 200 ? -15.917 -14.738 20.674 1.00 76.12 200 LYS A CA 1
ATOM 1671 C C . LYS A 1 200 ? -15.119 -15.477 19.600 1.00 76.12 200 LYS A C 1
ATOM 1673 O O . LYS A 1 200 ? -13.889 -15.505 19.651 1.00 76.12 200 LYS A O 1
ATOM 1678 N N . ALA A 1 201 ? -15.789 -16.112 18.640 1.00 74.50 201 ALA A N 1
ATOM 1679 C CA . ALA A 1 201 ? -15.128 -16.791 17.531 1.00 74.50 201 ALA A CA 1
ATOM 1680 C C . ALA A 1 201 ? -14.415 -15.794 16.601 1.00 74.50 201 ALA A C 1
ATOM 1682 O O . ALA A 1 201 ? -13.291 -16.064 16.173 1.00 74.50 201 ALA A O 1
ATOM 1683 N N . MET A 1 202 ? -15.009 -14.620 16.355 1.00 70.06 202 MET A N 1
ATOM 1684 C CA . MET A 1 202 ? -14.376 -13.534 15.596 1.00 70.06 202 MET A CA 1
ATOM 1685 C C . MET A 1 202 ? -13.158 -12.929 16.311 1.00 70.06 202 MET A C 1
ATOM 1687 O O . MET A 1 202 ? -12.157 -12.628 15.661 1.00 70.06 202 MET A O 1
ATOM 1691 N N . GLU A 1 203 ? -13.186 -12.808 17.639 1.00 65.88 203 GLU A N 1
ATOM 1692 C CA . GLU A 1 203 ? -12.045 -12.324 18.435 1.00 65.88 203 GLU A CA 1
ATOM 1693 C C . GLU A 1 203 ? -10.847 -13.291 18.436 1.00 65.88 203 GLU A C 1
ATOM 1695 O O . GLU A 1 203 ? -9.700 -12.880 18.615 1.00 65.88 203 GLU A O 1
ATOM 1700 N N . LYS A 1 204 ? -11.070 -14.586 18.183 1.00 66.62 204 LYS A N 1
ATOM 1701 C CA . LYS A 1 204 ? -10.011 -15.613 18.154 1.00 66.62 204 LYS A CA 1
ATOM 1702 C C . LYS A 1 204 ? -9.169 -15.614 16.872 1.00 66.62 204 LYS A C 1
ATOM 1704 O O . LYS A 1 204 ? -8.374 -16.539 16.683 1.00 66.62 204 LYS A O 1
ATOM 1709 N N . LEU A 1 205 ? -9.296 -14.611 16.001 1.00 62.94 205 LEU A N 1
ATOM 1710 C CA . LEU A 1 205 ? -8.484 -14.525 14.789 1.00 62.94 205 LEU A CA 1
ATOM 1711 C C . LEU A 1 205 ? -6.988 -14.435 15.111 1.00 62.94 205 LEU A C 1
ATOM 1713 O O . LEU A 1 205 ? -6.550 -13.690 15.989 1.00 62.94 205 LEU A O 1
ATOM 1717 N N . ARG A 1 206 ? -6.194 -15.220 14.376 1.00 61.44 206 ARG A N 1
ATOM 1718 C CA . ARG A 1 206 ? -4.745 -15.336 14.562 1.00 61.44 206 ARG A CA 1
ATOM 1719 C C . ARG A 1 206 ? -3.995 -14.848 13.327 1.00 61.44 206 ARG A C 1
ATOM 1721 O O . ARG A 1 206 ? -4.329 -15.218 12.206 1.00 61.44 206 ARG A O 1
ATOM 1728 N N . ILE A 1 207 ? -2.934 -14.076 13.536 1.00 60.84 207 ILE A N 1
ATOM 1729 C CA . ILE A 1 207 ? -1.900 -13.773 12.544 1.00 60.84 207 ILE A CA 1
ATOM 1730 C C . ILE A 1 207 ? -0.693 -14.656 12.869 1.00 60.84 207 ILE A C 1
ATOM 1732 O O . ILE A 1 207 ? -0.154 -14.581 13.970 1.00 60.84 207 ILE A O 1
ATOM 1736 N N . ALA A 1 208 ? -0.281 -15.508 11.924 1.00 59.22 208 ALA A N 1
ATOM 1737 C CA . ALA A 1 208 ? 0.867 -16.414 12.082 1.00 59.22 208 ALA A CA 1
ATOM 1738 C C . ALA A 1 208 ? 0.819 -17.277 13.369 1.00 59.22 208 ALA A C 1
ATOM 1740 O O . ALA A 1 208 ? 1.831 -17.500 14.021 1.00 59.22 208 ALA A O 1
ATOM 1741 N N . GLY A 1 209 ? -0.376 -17.742 13.759 1.00 59.34 209 GLY A N 1
ATOM 1742 C CA . GLY A 1 209 ? -0.577 -18.546 14.974 1.00 59.34 209 GLY A CA 1
ATOM 1743 C C . GLY A 1 209 ? -0.742 -17.741 16.271 1.00 59.34 209 GLY A C 1
ATOM 1744 O O . GLY A 1 209 ? -1.124 -18.320 17.289 1.00 59.34 209 GLY A O 1
ATOM 1745 N N . THR A 1 210 ? -0.573 -16.419 16.237 1.00 65.75 210 THR A N 1
ATOM 1746 C CA . THR A 1 210 ? -0.684 -15.514 17.394 1.00 65.75 210 THR A CA 1
ATOM 1747 C C . THR A 1 210 ? -1.952 -14.669 17.304 1.00 65.75 210 THR A C 1
ATOM 1749 O O . THR A 1 210 ? -2.320 -14.241 16.214 1.00 65.75 210 THR A O 1
ATOM 1752 N N . GLN A 1 211 ? -2.653 -14.425 18.415 1.00 67.56 211 GLN A N 1
ATOM 1753 C CA . GLN A 1 211 ? -3.848 -13.570 18.397 1.00 67.56 211 GLN A CA 1
ATOM 1754 C C . GLN A 1 211 ? -3.493 -12.126 17.999 1.00 67.56 211 GLN A C 1
ATOM 1756 O O . GLN A 1 211 ? -2.403 -11.637 18.296 1.00 67.56 211 GLN A O 1
ATOM 1761 N N . VAL A 1 212 ? -4.393 -11.458 17.275 1.00 70.75 212 VAL A N 1
ATOM 1762 C CA . VAL A 1 212 ? -4.142 -10.121 16.703 1.00 70.75 212 VAL A CA 1
ATOM 1763 C C . VAL A 1 212 ? -3.872 -9.066 17.780 1.00 70.75 212 VAL A C 1
ATOM 1765 O O . VAL A 1 212 ? -2.973 -8.241 17.623 1.00 70.75 212 VAL A O 1
ATOM 1768 N N . ASP A 1 213 ? -4.631 -9.108 18.873 1.00 69.62 213 ASP A N 1
ATOM 1769 C CA . ASP A 1 213 ? -4.518 -8.224 20.037 1.00 69.62 213 ASP A CA 1
ATOM 1770 C C . ASP A 1 213 ? -3.118 -8.253 20.664 1.00 69.62 213 ASP A C 1
ATOM 1772 O O . ASP A 1 213 ? -2.611 -7.213 21.086 1.00 69.62 213 ASP A O 1
ATOM 1776 N N . TRP A 1 214 ? -2.446 -9.410 20.639 1.00 75.94 214 TRP A N 1
ATOM 1777 C CA . TRP A 1 214 ? -1.077 -9.537 21.127 1.00 75.94 214 TRP A CA 1
ATOM 1778 C C . TRP A 1 214 ? -0.110 -8.617 20.384 1.00 75.94 214 TRP A C 1
ATOM 1780 O O . TRP A 1 214 ? 0.799 -8.088 21.007 1.00 75.94 214 TRP A O 1
ATOM 1790 N N . PHE A 1 215 ? -0.291 -8.355 19.088 1.00 79.19 215 PHE A N 1
ATOM 1791 C CA . PHE A 1 215 ? 0.626 -7.471 18.362 1.00 79.19 215 PHE A CA 1
ATOM 1792 C C . PHE A 1 215 ? 0.480 -6.000 18.764 1.00 79.19 215 PHE A C 1
ATOM 1794 O O . PHE A 1 215 ? 1.400 -5.217 18.537 1.00 79.19 215 PHE A O 1
ATOM 1801 N N . PHE A 1 216 ? -0.627 -5.607 19.400 1.00 82.38 216 PHE A N 1
ATOM 1802 C CA . PHE A 1 216 ? -0.826 -4.241 19.867 1.00 82.38 216 PHE A CA 1
ATOM 1803 C C . PHE A 1 216 ? -0.244 -4.059 21.271 1.00 82.38 216 PHE A C 1
ATOM 1805 O O . PHE A 1 216 ? -0.537 -4.801 22.212 1.00 82.38 216 PHE A O 1
ATOM 1812 N N . LYS A 1 217 ? 0.616 -3.048 21.417 1.00 87.25 217 LYS A N 1
ATOM 1813 C CA . LYS A 1 217 ? 1.209 -2.665 22.700 1.00 87.25 217 LYS A CA 1
ATOM 1814 C C . LYS A 1 217 ? 1.001 -1.186 22.966 1.00 87.25 217 LYS A C 1
ATOM 1816 O O . LYS A 1 217 ? 1.423 -0.349 22.171 1.00 87.25 217 LYS A O 1
ATOM 1821 N N . GLY A 1 218 ? 0.395 -0.855 24.098 1.00 88.50 218 GLY A N 1
ATOM 1822 C CA . GLY A 1 218 ? 0.283 0.526 24.548 1.00 88.50 218 GLY A CA 1
ATOM 1823 C C . GLY A 1 218 ? 1.653 1.066 24.954 1.00 88.50 218 GLY A C 1
ATOM 1824 O O . GLY A 1 218 ? 2.346 0.474 25.780 1.00 88.50 218 GLY A O 1
ATOM 1825 N N . LYS A 1 219 ? 2.062 2.197 24.388 1.00 88.56 219 LYS A N 1
ATOM 1826 C CA . LYS A 1 219 ? 3.177 2.998 24.887 1.00 88.56 219 LYS A CA 1
ATOM 1827 C C . LYS A 1 219 ? 2.605 4.099 25.763 1.00 88.56 219 LYS A C 1
ATOM 1829 O O . LYS A 1 219 ? 1.987 5.035 25.253 1.00 88.56 219 LYS A O 1
ATOM 1834 N N . LEU A 1 220 ? 2.852 3.973 27.063 1.00 88.69 220 LEU A N 1
ATOM 1835 C CA . LEU A 1 220 ? 2.420 4.949 28.050 1.00 88.69 220 LEU A CA 1
ATOM 1836 C C . LEU A 1 220 ? 3.043 6.324 27.770 1.00 88.69 220 LEU A C 1
ATOM 1838 O O . LEU A 1 220 ? 4.266 6.472 27.688 1.00 88.69 220 LEU A O 1
ATOM 1842 N N . GLY A 1 221 ? 2.175 7.317 27.614 1.00 87.75 221 GLY A N 1
ATOM 1843 C CA . GLY A 1 221 ? 2.505 8.725 27.501 1.00 87.75 221 GLY A CA 1
ATOM 1844 C C . GLY A 1 221 ? 2.037 9.474 28.744 1.00 87.75 221 GLY A C 1
ATOM 1845 O O . GLY A 1 221 ? 2.842 9.712 29.648 1.00 87.75 221 GLY A O 1
ATOM 1846 N N . ASN A 1 222 ? 0.744 9.804 28.771 1.00 87.69 222 ASN A N 1
ATOM 1847 C CA . ASN A 1 222 ? 0.046 10.526 29.838 1.00 87.69 222 ASN A CA 1
ATOM 1848 C C . ASN A 1 222 ? -1.030 9.671 30.534 1.00 87.69 222 ASN A C 1
ATOM 1850 O O . ASN A 1 222 ? -1.517 10.050 31.593 1.00 87.69 222 ASN A O 1
ATOM 1854 N N . GLY A 1 223 ? -1.362 8.501 29.986 1.00 88.44 223 GLY A N 1
ATOM 1855 C CA . GLY A 1 223 ? -2.278 7.530 30.577 1.00 88.44 223 GLY A CA 1
ATOM 1856 C C . GLY A 1 223 ? -3.765 7.824 30.381 1.00 88.44 223 GLY A C 1
ATOM 1857 O O . GLY A 1 223 ? -4.576 7.117 30.975 1.00 88.44 223 GLY A O 1
ATOM 1858 N N . HIS A 1 224 ? -4.137 8.831 29.582 1.00 88.44 224 HIS A N 1
ATOM 1859 C CA . HIS A 1 224 ? -5.538 9.223 29.373 1.00 88.44 224 HIS A CA 1
ATOM 1860 C C . HIS A 1 224 ? -6.300 8.324 28.392 1.00 88.44 224 HIS A C 1
ATOM 1862 O O . HIS A 1 224 ? -7.528 8.242 28.451 1.00 88.44 224 HIS A O 1
ATOM 1868 N N . HIS A 1 225 ? -5.607 7.645 27.477 1.00 86.50 225 HIS A N 1
ATOM 1869 C CA . HIS A 1 225 ? -6.264 6.833 26.452 1.00 86.50 225 HIS A CA 1
ATOM 1870 C C . HIS A 1 225 ? -6.197 5.342 26.766 1.00 86.50 225 HIS A C 1
ATOM 1872 O O . HIS A 1 225 ? -7.186 4.632 26.548 1.00 86.50 225 HIS A O 1
ATOM 1878 N N . LEU A 1 226 ? -5.068 4.882 27.308 1.00 89.81 226 LEU A N 1
ATOM 1879 C CA . LEU A 1 226 ? -4.846 3.477 27.639 1.00 89.81 226 LEU A CA 1
ATOM 1880 C C . LEU A 1 226 ? -5.630 3.057 28.890 1.00 89.81 226 LEU A C 1
ATOM 1882 O O . LEU A 1 226 ? -5.664 3.763 29.899 1.00 89.81 226 LEU A O 1
ATOM 1886 N N . ARG A 1 227 ? -6.244 1.875 28.825 1.00 91.06 227 ARG A N 1
ATOM 1887 C CA . ARG A 1 227 ? -6.936 1.214 29.936 1.00 91.06 227 ARG A CA 1
ATOM 1888 C C . ARG A 1 227 ? -5.929 0.483 30.810 1.00 91.06 227 ARG A C 1
ATOM 1890 O O . ARG A 1 227 ? -5.129 -0.304 30.306 1.00 91.06 227 ARG A O 1
ATOM 1897 N N . PHE A 1 228 ? -6.018 0.681 32.122 1.00 91.00 228 PHE A N 1
ATOM 1898 C CA . PHE A 1 228 ? -5.074 0.114 33.080 1.00 91.00 228 PHE A CA 1
ATOM 1899 C C . PHE A 1 228 ? -5.061 -1.421 33.029 1.00 91.00 228 PHE A C 1
ATOM 1901 O O . PHE A 1 228 ? -4.003 -2.022 32.869 1.00 91.00 228 PHE A O 1
ATOM 1908 N N . TRP A 1 229 ? -6.229 -2.065 33.077 1.00 90.06 229 TRP A N 1
ATOM 1909 C CA . TRP A 1 229 ? -6.315 -3.525 33.200 1.00 90.06 229 TRP A CA 1
ATOM 1910 C C . TRP A 1 229 ? -6.272 -4.295 31.881 1.00 90.06 229 TRP A C 1
ATOM 1912 O O . TRP A 1 229 ? -5.687 -5.380 31.814 1.00 90.06 229 TRP A O 1
ATOM 1922 N N . LYS A 1 230 ? -6.935 -3.756 30.854 1.00 85.69 230 LYS A N 1
ATOM 1923 C CA . LYS A 1 230 ? -7.258 -4.485 29.618 1.00 85.69 230 LYS A CA 1
ATOM 1924 C C . LYS A 1 230 ? -6.238 -4.289 28.506 1.00 85.69 230 LYS A C 1
ATOM 1926 O O . LYS A 1 230 ? -6.086 -5.179 27.676 1.00 85.69 230 LYS A O 1
ATOM 1931 N N . ASP A 1 231 ? -5.534 -3.160 28.487 1.00 87.56 231 ASP A N 1
ATOM 1932 C CA . ASP A 1 231 ? -4.559 -2.894 27.436 1.00 87.56 231 ASP A CA 1
ATOM 1933 C C . ASP A 1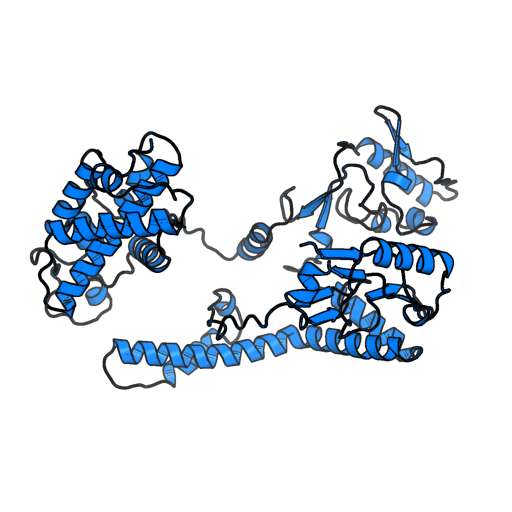 231 ? -3.185 -3.450 27.826 1.00 87.56 231 ASP A C 1
ATOM 1935 O O . ASP A 1 231 ? -2.756 -3.402 28.980 1.00 87.56 231 ASP A O 1
ATOM 1939 N N . ARG A 1 232 ? -2.450 -3.977 26.845 1.00 88.00 232 ARG A N 1
ATOM 1940 C CA . ARG A 1 232 ? -1.085 -4.469 27.050 1.00 88.00 232 ARG A CA 1
ATOM 1941 C C . ARG A 1 232 ? -0.101 -3.304 26.982 1.00 88.00 232 ARG A C 1
ATOM 1943 O O . ARG A 1 232 ? 0.496 -3.054 25.940 1.00 88.00 232 ARG A O 1
ATOM 1950 N N . TRP A 1 233 ? 0.050 -2.569 28.079 1.00 88.75 233 TRP A N 1
ATOM 1951 C CA . TRP A 1 233 ? 0.957 -1.413 28.158 1.00 88.75 233 TRP A CA 1
ATOM 1952 C C . TRP A 1 233 ? 2.207 -1.663 29.018 1.00 88.75 233 TRP A C 1
ATOM 1954 O O . TRP A 1 233 ? 3.207 -0.957 28.884 1.00 88.75 233 TRP A O 1
ATOM 1964 N N . PHE A 1 234 ? 2.198 -2.720 29.836 1.00 86.62 234 PHE A N 1
ATOM 1965 C CA . PHE A 1 234 ? 3.335 -3.160 30.643 1.00 86.62 234 PHE A CA 1
ATOM 1966 C C . PHE A 1 234 ? 3.547 -4.676 30.506 1.00 86.62 234 PHE A C 1
ATOM 1968 O O . PHE A 1 234 ? 2.597 -5.454 30.515 1.00 86.62 234 PHE A O 1
ATOM 1975 N N . GLY A 1 235 ? 4.802 -5.116 30.368 1.00 83.31 235 GLY A N 1
ATOM 1976 C CA . GLY A 1 235 ? 5.139 -6.539 30.245 1.00 83.31 235 GLY A CA 1
ATOM 1977 C C . GLY A 1 235 ? 4.703 -7.193 28.922 1.00 83.31 235 GLY A C 1
ATOM 1978 O O . GLY A 1 235 ? 4.819 -6.589 27.849 1.00 83.31 235 GLY A O 1
ATOM 1979 N N . THR A 1 236 ? 4.278 -8.462 29.005 1.00 79.31 236 THR A N 1
ATOM 1980 C CA . THR A 1 236 ? 3.965 -9.351 27.864 1.00 79.31 236 THR A CA 1
ATOM 1981 C C . THR A 1 236 ? 2.486 -9.731 27.740 1.00 79.31 236 THR A C 1
ATOM 1983 O O . THR A 1 236 ? 2.100 -10.307 26.723 1.00 79.31 236 THR A O 1
ATOM 1986 N N . LYS A 1 237 ? 1.652 -9.403 28.734 1.00 81.06 237 LYS A N 1
ATOM 1987 C CA . LYS A 1 237 ? 0.205 -9.678 28.783 1.00 81.06 237 LYS A CA 1
ATOM 1988 C C . LYS A 1 237 ? -0.527 -8.496 29.427 1.00 81.06 237 LYS A C 1
ATOM 1990 O O . LYS A 1 237 ? 0.104 -7.707 30.124 1.00 81.06 237 LYS A O 1
ATOM 1995 N N . ALA A 1 238 ? -1.836 -8.384 29.203 1.00 86.06 238 ALA A N 1
ATOM 1996 C CA . ALA A 1 238 ? -2.674 -7.412 29.907 1.00 86.06 238 ALA A CA 1
ATOM 1997 C C . ALA A 1 238 ? -2.656 -7.665 31.427 1.00 86.06 238 ALA A C 1
ATOM 1999 O O . ALA A 1 238 ? -2.563 -8.816 31.870 1.00 86.06 238 ALA A O 1
ATOM 2000 N N . LEU A 1 239 ? -2.754 -6.595 32.220 1.00 89.69 239 LEU A N 1
ATOM 2001 C CA . LEU A 1 239 ? -2.590 -6.668 33.675 1.00 89.69 239 LEU A CA 1
ATOM 2002 C C . LEU A 1 239 ? -3.669 -7.518 34.351 1.00 89.69 239 LEU A C 1
ATOM 2004 O O . LEU A 1 239 ? -3.363 -8.205 35.319 1.00 89.69 239 LEU A O 1
ATOM 2008 N N . MET A 1 240 ? -4.886 -7.573 33.798 1.00 86.94 240 MET A N 1
ATOM 2009 C CA . MET A 1 240 ? -5.964 -8.419 34.333 1.00 86.94 240 MET A CA 1
ATOM 2010 C C . MET A 1 240 ? -5.635 -9.919 34.346 1.00 86.94 240 MET A C 1
ATOM 2012 O O . MET A 1 240 ? -6.161 -10.656 35.170 1.00 86.94 240 MET A O 1
ATOM 2016 N N . TYR A 1 241 ? -4.758 -10.379 33.447 1.00 84.50 241 TYR A N 1
ATOM 2017 C CA . TYR A 1 241 ? -4.294 -11.770 33.436 1.00 84.50 241 TYR A CA 1
ATOM 2018 C C . TYR A 1 241 ? -3.087 -11.998 34.343 1.00 84.50 241 TYR A C 1
ATOM 2020 O O . TYR A 1 241 ? -2.780 -13.141 34.670 1.00 84.50 241 TYR A O 1
ATOM 2028 N N . ARG A 1 242 ? -2.362 -10.929 34.691 1.00 86.31 242 ARG A N 1
ATOM 2029 C CA . ARG A 1 242 ? -1.205 -10.996 35.586 1.00 86.31 242 ARG A CA 1
ATOM 2030 C C . ARG A 1 242 ? -1.637 -10.937 37.051 1.00 86.31 242 ARG A C 1
ATOM 2032 O O . ARG A 1 242 ? -1.072 -11.664 37.857 1.00 86.31 242 ARG A O 1
ATOM 2039 N N . TRP A 1 243 ? -2.632 -10.107 37.357 1.00 89.88 243 TRP A N 1
ATOM 2040 C CA . TRP A 1 243 ? -3.146 -9.864 38.706 1.00 89.88 243 TRP A CA 1
ATOM 2041 C C . TRP A 1 243 ? -4.676 -10.016 38.742 1.00 89.88 243 TRP A C 1
ATOM 2043 O O . TRP A 1 243 ? -5.409 -9.023 38.822 1.00 89.88 243 TRP A O 1
ATOM 2053 N N . PRO A 1 244 ? -5.183 -11.251 38.573 1.00 87.44 244 PRO A N 1
ATOM 2054 C CA . PRO A 1 244 ? -6.614 -11.512 38.456 1.00 87.44 244 PRO A CA 1
ATOM 2055 C C . PRO A 1 244 ? -7.394 -11.201 39.738 1.00 87.44 244 PRO A C 1
ATOM 2057 O O . PRO A 1 244 ? -8.549 -10.784 39.637 1.00 87.44 244 PRO A O 1
ATOM 2060 N N . ASN A 1 245 ? -6.796 -11.359 40.925 1.00 85.12 245 ASN A N 1
ATOM 2061 C CA . ASN A 1 245 ? -7.494 -11.115 42.191 1.00 85.12 245 ASN A CA 1
ATOM 2062 C C . ASN A 1 245 ? -7.704 -9.614 42.420 1.00 85.12 245 ASN A C 1
ATOM 2064 O O . ASN A 1 245 ? -8.818 -9.171 42.716 1.00 85.12 245 ASN A O 1
ATOM 2068 N N . LEU A 1 246 ? -6.667 -8.809 42.175 1.00 86.06 246 LEU A N 1
ATOM 2069 C CA . LEU A 1 246 ? -6.782 -7.351 42.177 1.00 86.06 246 LEU A CA 1
ATOM 2070 C C . LEU A 1 246 ? -7.758 -6.861 41.102 1.00 86.06 246 LEU A C 1
ATOM 2072 O O . LEU A 1 246 ? -8.595 -5.995 41.372 1.00 86.06 246 LEU A O 1
ATOM 2076 N N . TYR A 1 247 ? -7.706 -7.451 39.901 1.00 87.38 247 TYR A N 1
ATOM 2077 C CA . TYR A 1 247 ? -8.657 -7.124 38.847 1.00 87.38 247 TYR A CA 1
ATOM 2078 C C . TYR A 1 247 ? -10.090 -7.438 39.265 1.00 87.38 247 TYR A C 1
ATOM 2080 O O . TYR A 1 247 ? -10.968 -6.631 38.985 1.00 87.38 247 TYR A O 1
ATOM 2088 N N . ALA A 1 248 ? -10.361 -8.553 39.950 1.00 84.50 248 ALA A N 1
ATOM 2089 C CA . ALA A 1 248 ? -11.706 -8.919 40.399 1.00 84.50 248 ALA A CA 1
ATOM 2090 C C . ALA A 1 248 ? -12.325 -7.862 41.333 1.00 84.50 248 ALA A C 1
ATOM 2092 O O . ALA A 1 248 ? -13.519 -7.581 41.208 1.00 84.50 248 ALA A O 1
ATOM 2093 N N . ARG A 1 249 ? -11.513 -7.197 42.167 1.00 82.00 249 ARG A N 1
ATOM 2094 C CA . ARG A 1 249 ? -11.950 -6.134 43.094 1.00 82.00 249 ARG A CA 1
ATOM 2095 C C . ARG A 1 249 ? -12.094 -4.748 42.473 1.00 82.00 249 ARG A C 1
ATOM 2097 O O . ARG A 1 249 ? -12.698 -3.875 43.088 1.00 82.00 249 ARG A O 1
ATOM 2104 N N . GLU A 1 250 ? -11.564 -4.534 41.272 1.00 84.25 250 GLU A N 1
ATOM 2105 C CA . GLU A 1 250 ? -11.699 -3.256 40.571 1.00 84.25 250 GLU A CA 1
ATOM 2106 C C . GLU A 1 250 ? -13.179 -2.917 40.327 1.00 84.25 250 GLU A C 1
ATOM 2108 O O . GLU A 1 250 ? -13.919 -3.725 39.758 1.00 84.25 250 GLU A O 1
ATOM 2113 N N . THR A 1 251 ? -13.595 -1.717 40.726 1.00 83.50 251 THR A N 1
ATOM 2114 C CA . THR A 1 251 ? -14.964 -1.223 40.535 1.00 83.50 251 THR A CA 1
ATOM 2115 C C . THR A 1 251 ? -15.197 -0.780 39.094 1.00 83.50 251 THR A C 1
ATOM 2117 O O . THR A 1 251 ? -16.244 -1.078 38.526 1.00 83.50 251 THR A O 1
ATOM 2120 N N . ASP A 1 252 ? -14.199 -0.151 38.468 1.00 82.50 252 ASP A N 1
ATOM 2121 C CA . ASP A 1 252 ? -14.232 0.222 37.055 1.00 82.50 252 ASP A CA 1
ATOM 2122 C C . ASP A 1 252 ? -13.242 -0.616 36.237 1.00 82.50 252 ASP A C 1
ATOM 2124 O O . ASP A 1 252 ? -12.055 -0.308 36.118 1.00 82.50 252 ASP A O 1
ATOM 2128 N N . LYS A 1 253 ? -13.748 -1.686 35.613 1.00 83.94 253 LYS A N 1
ATOM 2129 C CA . LYS A 1 253 ? -12.945 -2.601 34.783 1.00 83.94 253 LYS A CA 1
ATOM 2130 C C . LYS A 1 253 ? -12.340 -1.940 33.535 1.00 83.94 253 LYS A C 1
ATOM 2132 O O . LYS A 1 253 ? -11.516 -2.576 32.871 1.00 83.94 253 LYS A O 1
ATOM 2137 N N . ASN A 1 254 ? -12.790 -0.740 33.168 1.00 84.69 254 ASN A N 1
ATOM 2138 C CA . ASN A 1 254 ? -12.339 0.018 32.003 1.00 84.69 254 ASN A CA 1
ATOM 2139 C C . ASN A 1 254 ? -11.528 1.267 32.385 1.00 84.69 254 ASN A C 1
ATOM 2141 O O . ASN A 1 254 ? -11.228 2.063 31.490 1.00 84.69 254 ASN A O 1
ATOM 2145 N N . CYS A 1 255 ? -11.143 1.404 33.659 1.00 88.62 255 CYS A N 1
ATOM 2146 C CA . CYS A 1 255 ? -10.410 2.557 34.170 1.00 88.62 255 CYS A CA 1
ATOM 2147 C C . CYS A 1 255 ? -9.157 2.865 33.339 1.00 88.62 255 CYS A C 1
ATOM 2149 O O . CYS A 1 255 ? -8.460 1.967 32.837 1.00 88.62 255 CYS A O 1
ATOM 2151 N N . LYS A 1 256 ? -8.872 4.156 33.170 1.00 91.44 256 LYS A N 1
ATOM 2152 C CA . LYS A 1 256 ? -7.678 4.632 32.475 1.00 91.44 256 LYS A CA 1
ATOM 2153 C C . LYS A 1 256 ? -6.469 4.546 33.389 1.00 91.44 256 LYS A C 1
ATOM 2155 O O . LYS A 1 256 ? -6.581 4.509 34.613 1.00 91.44 256 LYS A O 1
ATOM 2160 N N . ILE A 1 257 ? -5.281 4.530 32.791 1.00 89.75 257 ILE A N 1
ATOM 2161 C CA . ILE A 1 257 ? -4.040 4.505 33.568 1.00 89.75 257 ILE A CA 1
ATOM 2162 C C . ILE A 1 257 ? -3.936 5.755 34.454 1.00 89.75 257 ILE A C 1
ATOM 2164 O O . ILE A 1 257 ? -3.559 5.631 35.617 1.00 89.75 257 ILE A O 1
ATOM 2168 N N . CYS A 1 258 ? -4.330 6.932 33.956 1.00 88.44 258 CYS A N 1
ATOM 2169 C CA . CYS A 1 258 ? -4.337 8.171 34.742 1.00 88.44 258 CYS A CA 1
ATOM 2170 C C . CYS A 1 258 ? -5.288 8.143 35.951 1.00 88.44 258 CYS A C 1
ATOM 2172 O O . CYS A 1 258 ? -5.069 8.875 36.911 1.00 88.44 258 CYS A O 1
ATOM 2174 N N . ASP A 1 259 ? -6.313 7.285 35.943 1.00 88.12 259 ASP A N 1
ATOM 2175 C CA . ASP A 1 259 ? -7.272 7.175 37.053 1.00 88.12 259 ASP A CA 1
ATOM 2176 C C . ASP A 1 259 ? -6.704 6.364 38.225 1.00 88.12 259 ASP A C 1
ATOM 2178 O O . ASP A 1 259 ? -7.228 6.402 39.344 1.00 88.12 259 ASP A O 1
ATOM 2182 N N . ARG A 1 260 ? -5.661 5.568 37.967 1.00 87.38 260 ARG A N 1
ATOM 2183 C CA . ARG A 1 260 ? -5.055 4.644 38.935 1.00 87.38 260 ARG A CA 1
ATOM 2184 C C . ARG A 1 260 ? -3.619 4.990 39.272 1.00 87.38 260 ARG A C 1
ATOM 2186 O O . ARG A 1 260 ? -3.194 4.670 40.371 1.00 87.38 260 ARG A O 1
ATOM 2193 N N . ILE A 1 261 ? -2.893 5.652 38.381 1.00 86.62 261 ILE A N 1
ATOM 2194 C CA . ILE A 1 261 ? -1.500 6.032 38.590 1.00 86.62 261 ILE A CA 1
ATOM 2195 C C . ILE A 1 261 ? -1.391 7.553 38.628 1.00 86.62 261 ILE A C 1
ATOM 2197 O O . ILE A 1 261 ? -1.762 8.236 37.674 1.00 86.62 261 ILE A O 1
ATOM 2201 N N . VAL A 1 262 ? -0.838 8.072 39.722 1.00 82.12 262 VAL A N 1
ATOM 2202 C CA . VAL A 1 262 ? -0.609 9.501 39.941 1.00 82.12 262 VAL A CA 1
ATOM 2203 C C . VAL A 1 262 ? 0.889 9.757 40.032 1.00 82.12 262 VAL A C 1
ATOM 2205 O O . VAL A 1 262 ? 1.641 8.972 40.609 1.00 82.12 262 VAL A O 1
ATOM 2208 N N . MET A 1 263 ? 1.328 10.876 39.461 1.00 74.88 263 MET A N 1
ATOM 2209 C CA . MET A 1 263 ? 2.696 11.356 39.616 1.00 74.88 263 MET A CA 1
ATOM 2210 C C . MET A 1 263 ? 2.753 12.446 40.676 1.00 74.88 263 MET A C 1
ATOM 2212 O O . MET A 1 263 ? 2.062 13.457 40.571 1.00 74.88 263 MET A O 1
ATOM 2216 N N . SER A 1 264 ? 3.619 12.269 41.669 1.00 72.19 264 SER A N 1
ATOM 2217 C CA . SER A 1 264 ? 3.991 13.315 42.622 1.00 72.19 264 SER A CA 1
ATOM 2218 C C . SER A 1 264 ? 5.485 13.589 42.475 1.00 72.19 264 SER A C 1
ATOM 2220 O O . SER A 1 264 ? 6.331 12.901 43.040 1.00 72.19 264 SER A O 1
ATOM 2222 N N . GLY A 1 265 ? 5.825 14.568 41.634 1.00 72.12 265 GLY A N 1
ATOM 2223 C CA . GLY A 1 265 ? 7.215 14.840 41.266 1.00 72.12 265 GLY A CA 1
ATOM 2224 C C . GLY A 1 265 ? 7.815 13.707 40.427 1.00 72.12 265 GLY A C 1
ATOM 2225 O O . GLY A 1 265 ? 7.331 13.426 39.332 1.00 72.12 265 GLY A O 1
ATOM 2226 N N . SER A 1 266 ? 8.881 13.073 40.923 1.00 68.50 266 SER A N 1
ATOM 2227 C CA . SER A 1 266 ? 9.530 11.916 40.283 1.00 68.50 266 SER A CA 1
ATOM 2228 C C . SER A 1 266 ? 8.969 10.563 40.726 1.00 68.50 266 SER A C 1
ATOM 2230 O O . SER A 1 266 ? 9.389 9.537 40.195 1.00 68.50 266 SER A O 1
ATOM 2232 N N . GLU A 1 267 ? 8.065 10.546 41.705 1.00 72.88 267 GLU A N 1
ATOM 2233 C CA . GLU A 1 267 ? 7.523 9.322 42.284 1.00 72.88 267 GLU A CA 1
ATOM 2234 C C . GLU A 1 267 ? 6.170 8.976 41.654 1.00 72.88 267 GLU A C 1
ATOM 2236 O O . GLU A 1 267 ? 5.311 9.842 41.450 1.00 72.88 267 GLU A O 1
ATOM 2241 N N . VAL A 1 268 ? 6.010 7.699 41.306 1.00 80.69 268 VAL A N 1
ATOM 2242 C CA . VAL A 1 268 ? 4.809 7.144 40.683 1.00 80.69 268 VAL A CA 1
ATOM 2243 C C . VAL A 1 268 ? 4.105 6.290 41.727 1.00 80.69 268 VAL A C 1
ATOM 2245 O O . VAL A 1 268 ? 4.668 5.305 42.203 1.00 80.69 268 VAL A O 1
ATOM 2248 N N . SER A 1 269 ? 2.880 6.660 42.082 1.00 80.25 269 SER A N 1
ATOM 2249 C CA . SER A 1 269 ? 2.095 5.980 43.108 1.00 80.25 269 SER A CA 1
ATOM 2250 C C . SER A 1 269 ? 0.684 5.678 42.616 1.00 80.25 269 SER A C 1
ATOM 2252 O O . SER A 1 269 ? 0.233 6.174 41.581 1.00 80.25 269 SER A O 1
ATOM 2254 N N . LEU A 1 270 ? -0.013 4.813 43.348 1.00 81.62 270 LEU A N 1
ATOM 2255 C CA . LEU A 1 270 ? -1.416 4.530 43.077 1.00 81.62 270 LEU A CA 1
ATOM 2256 C C . LEU A 1 270 ? -2.289 5.678 43.583 1.00 81.62 270 LEU A C 1
ATOM 2258 O O . LEU A 1 270 ? -2.005 6.279 44.620 1.00 81.62 270 LEU A O 1
ATOM 2262 N N . SER A 1 271 ? -3.364 5.974 42.859 1.00 78.88 271 SER A N 1
ATOM 2263 C CA . SER A 1 271 ? -4.335 6.979 43.274 1.00 78.88 271 SER A CA 1
ATOM 2264 C C . SER A 1 271 ? -5.026 6.551 44.573 1.00 78.88 271 SER A C 1
ATOM 2266 O O . SER A 1 271 ? -5.380 5.386 44.760 1.00 78.88 271 SER A O 1
ATOM 2268 N N . GLY A 1 272 ? -5.268 7.510 45.474 1.00 61.38 272 GLY A N 1
ATOM 2269 C CA . GLY A 1 272 ? -5.896 7.250 46.779 1.00 61.38 272 GLY A CA 1
ATOM 2270 C C . GLY A 1 272 ? -7.331 6.704 46.708 1.00 61.38 272 GLY A C 1
ATOM 2271 O O . GLY A 1 272 ? -7.872 6.285 47.726 1.00 61.38 272 GLY A O 1
ATOM 2272 N N . GLY A 1 273 ? -7.946 6.686 45.519 1.00 57.44 273 GLY A N 1
ATOM 2273 C CA . GLY A 1 273 ? -9.249 6.063 45.275 1.00 57.44 273 GLY A CA 1
ATOM 2274 C C . GLY A 1 273 ? -9.200 4.535 45.170 1.00 57.44 273 GLY A C 1
ATOM 2275 O O . GLY A 1 273 ? -10.241 3.889 45.268 1.00 57.44 273 GLY A O 1
ATOM 2276 N N . TRP A 1 274 ? -8.015 3.937 45.003 1.00 64.19 274 TRP A N 1
ATOM 2277 C CA . TRP A 1 274 ? -7.856 2.487 44.984 1.00 64.19 274 TRP A CA 1
ATOM 2278 C C . TRP A 1 274 ? -7.487 1.979 46.380 1.00 64.19 274 TRP A C 1
ATOM 2280 O O . TRP A 1 274 ? -6.324 1.781 46.725 1.00 64.19 274 TRP A O 1
ATOM 2290 N N . ASN A 1 275 ? -8.511 1.804 47.216 1.00 53.69 275 ASN A N 1
ATOM 2291 C CA . ASN A 1 275 ? -8.350 1.325 48.583 1.00 53.69 275 ASN A CA 1
ATOM 2292 C C . ASN A 1 275 ? -8.233 -0.209 48.590 1.00 53.69 275 ASN A C 1
ATOM 2294 O O . ASN A 1 275 ? -9.184 -0.930 48.896 1.00 53.69 275 ASN A O 1
ATOM 2298 N N . ALA A 1 276 ? -7.068 -0.721 48.194 1.00 54.81 276 ALA A N 1
ATOM 2299 C CA . ALA A 1 276 ? -6.737 -2.131 48.347 1.00 54.81 276 ALA A CA 1
ATOM 2300 C C . ALA A 1 276 ? -6.366 -2.410 49.812 1.00 54.81 276 ALA A C 1
ATOM 2302 O O . ALA A 1 276 ? -5.201 -2.626 50.146 1.00 54.81 276 ALA A O 1
ATOM 2303 N N . SER A 1 277 ? -7.359 -2.432 50.707 1.00 56.00 277 SER A N 1
ATOM 2304 C CA . SER A 1 277 ? -7.239 -3.221 51.933 1.00 56.00 277 SER A CA 1
ATOM 2305 C C . SER A 1 277 ? -7.175 -4.691 51.507 1.00 56.00 277 SER A C 1
ATOM 2307 O O . SER A 1 277 ? -8.190 -5.374 51.341 1.00 56.00 277 SER A O 1
ATOM 2309 N N . SER A 1 278 ? -5.962 -5.132 51.178 1.00 58.94 278 SER A N 1
ATOM 2310 C CA . SER A 1 278 ? -5.658 -6.517 50.845 1.00 58.94 278 SER A CA 1
ATOM 2311 C C . SER A 1 278 ? -5.853 -7.344 52.110 1.00 58.94 278 SER A C 1
ATOM 2313 O O . SER A 1 278 ? -5.308 -7.031 53.167 1.00 58.94 278 SER A O 1
ATOM 2315 N N . SER A 1 279 ? -6.713 -8.351 52.025 1.00 65.00 279 SER A N 1
ATOM 2316 C CA . SER A 1 279 ? -7.074 -9.201 53.165 1.00 65.00 279 SER A CA 1
ATOM 2317 C C . SER A 1 279 ? -6.568 -10.632 52.993 1.00 65.00 279 SER A C 1
ATOM 2319 O O . SER A 1 279 ? -6.545 -11.387 53.961 1.00 65.00 279 SER A O 1
ATOM 2321 N N . THR A 1 280 ? -6.131 -10.998 51.783 1.00 77.31 280 THR A N 1
ATOM 2322 C CA . THR A 1 280 ? -5.587 -12.324 51.451 1.00 77.31 280 THR A CA 1
ATOM 2323 C C . THR A 1 280 ? -4.101 -12.258 51.092 1.00 77.31 280 THR A C 1
ATOM 2325 O O . THR A 1 280 ? -3.592 -11.216 50.674 1.00 77.31 280 THR A O 1
ATOM 2328 N N . VAL A 1 281 ? -3.386 -13.376 51.257 1.00 79.94 281 VAL A N 1
ATOM 2329 C CA . VAL A 1 281 ? -1.940 -13.473 50.975 1.00 79.94 281 VAL A CA 1
ATOM 2330 C C . VAL A 1 281 ? -1.664 -13.267 49.483 1.00 79.94 281 VAL A C 1
ATOM 2332 O O . VAL A 1 281 ? -0.692 -12.612 49.108 1.00 79.94 281 VAL A O 1
ATOM 2335 N N . GLU A 1 282 ? -2.553 -13.775 48.634 1.00 83.62 282 GLU A N 1
ATOM 2336 C CA . GLU A 1 282 ? -2.488 -13.673 47.181 1.00 83.62 282 GLU A CA 1
ATOM 2337 C C . GLU A 1 282 ? -2.604 -12.212 46.725 1.00 83.62 282 GLU A C 1
ATOM 2339 O O . GLU A 1 282 ? -1.785 -11.750 45.934 1.00 83.62 282 GLU A O 1
ATOM 2344 N N . GLU A 1 283 ? -3.552 -11.446 47.278 1.00 80.06 283 GLU A N 1
ATOM 2345 C CA . GLU A 1 283 ? -3.698 -10.011 46.987 1.00 80.06 283 GLU A CA 1
ATOM 2346 C C . GLU A 1 283 ? -2.480 -9.200 47.432 1.00 80.06 283 GLU A C 1
ATOM 2348 O O . GLU A 1 283 ? -2.057 -8.295 46.716 1.00 80.06 283 GLU A O 1
ATOM 2353 N N . ILE A 1 284 ? -1.906 -9.516 48.601 1.00 81.94 284 ILE A N 1
ATOM 2354 C CA . ILE A 1 284 ? -0.690 -8.852 49.093 1.00 81.94 284 ILE A CA 1
ATOM 2355 C C . ILE A 1 284 ? 0.472 -9.118 48.130 1.00 81.94 284 ILE A C 1
ATOM 2357 O O . ILE A 1 284 ? 1.211 -8.193 47.791 1.00 81.94 284 ILE A O 1
ATOM 2361 N N . SER A 1 285 ? 0.612 -10.358 47.653 1.00 86.75 285 SER A N 1
ATOM 2362 C CA . SER A 1 285 ? 1.640 -10.719 46.675 1.00 86.75 285 SER A CA 1
ATOM 2363 C C . SER A 1 285 ? 1.439 -9.998 45.340 1.00 86.75 285 SER A C 1
ATOM 2365 O O . SER A 1 285 ? 2.407 -9.469 44.794 1.00 86.75 285 SER A O 1
ATOM 2367 N N . GLU A 1 286 ? 0.212 -9.942 44.811 1.00 88.94 286 GLU A N 1
ATOM 2368 C CA . GLU A 1 286 ? -0.079 -9.204 43.574 1.00 88.94 286 GLU A CA 1
ATOM 2369 C C . GLU A 1 286 ? 0.199 -7.701 43.745 1.00 88.94 286 GLU A C 1
ATOM 2371 O O . GLU A 1 286 ? 0.764 -7.069 42.852 1.00 88.94 286 GLU A O 1
ATOM 2376 N N . LEU A 1 287 ? -0.128 -7.129 44.909 1.00 85.62 287 LEU A N 1
ATOM 2377 C CA . LEU A 1 287 ? 0.084 -5.713 45.211 1.00 85.62 287 LEU A CA 1
ATOM 2378 C C . LEU A 1 287 ? 1.576 -5.353 45.310 1.00 85.62 287 LEU A C 1
ATOM 2380 O O . LEU A 1 287 ? 1.991 -4.307 44.813 1.00 85.62 287 LEU A O 1
ATOM 2384 N N . GLN A 1 288 ? 2.404 -6.225 45.892 1.00 85.25 288 GLN A N 1
ATOM 2385 C CA . GLN A 1 288 ? 3.866 -6.063 45.886 1.00 85.25 288 GLN A CA 1
ATOM 2386 C C . GLN A 1 288 ? 4.423 -6.025 44.457 1.00 85.25 288 GLN A C 1
ATOM 2388 O O . GLN A 1 288 ? 5.255 -5.177 44.126 1.00 85.25 288 GLN A O 1
ATOM 2393 N N . ASP A 1 289 ? 3.914 -6.898 43.593 1.00 88.19 289 ASP A N 1
ATOM 2394 C CA . ASP A 1 289 ? 4.278 -6.961 42.180 1.00 88.19 289 ASP A CA 1
ATOM 2395 C C . ASP A 1 289 ? 3.843 -5.692 41.415 1.00 88.19 289 ASP A C 1
ATOM 2397 O O . ASP A 1 289 ? 4.573 -5.200 40.547 1.00 88.19 289 ASP A O 1
ATOM 2401 N N . VAL A 1 290 ? 2.682 -5.119 41.762 1.00 88.00 290 VAL A N 1
ATOM 2402 C CA . VAL A 1 290 ? 2.225 -3.813 41.255 1.00 88.00 290 VAL A CA 1
ATOM 2403 C C . VAL A 1 290 ? 3.191 -2.708 41.677 1.00 88.00 290 VAL A C 1
ATOM 2405 O O . VAL A 1 290 ? 3.606 -1.923 40.828 1.00 88.00 290 VAL A O 1
ATOM 2408 N N . PHE A 1 291 ? 3.605 -2.649 42.946 1.00 85.81 291 PHE A N 1
ATOM 2409 C CA . PHE A 1 291 ? 4.572 -1.643 43.403 1.00 85.81 291 PHE A CA 1
ATOM 2410 C C . PHE A 1 291 ? 5.918 -1.764 42.684 1.00 85.81 291 PHE A C 1
ATOM 2412 O O . PHE A 1 291 ? 6.494 -0.754 42.271 1.00 85.81 291 PHE A O 1
ATOM 2419 N N . TYR A 1 292 ? 6.387 -2.991 42.449 1.00 87.50 292 TYR A N 1
ATOM 2420 C CA . TYR A 1 292 ? 7.574 -3.217 41.631 1.00 87.50 292 TYR A CA 1
ATOM 2421 C C . TYR A 1 292 ? 7.378 -2.703 40.198 1.00 87.50 292 TYR A C 1
ATOM 2423 O O . TYR A 1 292 ? 8.237 -1.990 39.680 1.00 87.50 292 TYR A O 1
ATOM 2431 N N . MET A 1 293 ? 6.233 -2.987 39.570 1.00 89.50 293 MET A N 1
ATOM 2432 C CA . MET A 1 293 ? 5.892 -2.451 38.250 1.00 89.50 293 MET A CA 1
ATOM 2433 C C . MET A 1 293 ? 5.920 -0.919 38.230 1.00 89.50 293 MET A C 1
ATOM 2435 O O . MET A 1 293 ? 6.568 -0.349 37.354 1.00 89.50 293 MET A O 1
ATOM 2439 N N . LEU A 1 294 ? 5.296 -0.254 39.207 1.00 86.00 294 LEU A N 1
ATOM 2440 C CA . LEU A 1 294 ? 5.250 1.210 39.289 1.00 86.00 294 LEU A CA 1
ATOM 2441 C C . LEU A 1 294 ? 6.650 1.826 39.377 1.00 86.00 294 LEU A C 1
ATOM 2443 O O . LEU A 1 294 ? 6.900 2.841 38.732 1.00 86.00 294 LEU A O 1
ATOM 2447 N N . SER A 1 295 ? 7.590 1.166 40.067 1.00 84.62 295 SER A N 1
ATOM 2448 C CA . SER A 1 295 ? 8.995 1.603 40.130 1.00 84.62 295 SER A CA 1
ATOM 2449 C C . SER A 1 295 ? 9.709 1.599 38.767 1.00 84.62 295 SER A C 1
ATOM 2451 O O . SER A 1 295 ? 10.693 2.312 38.564 1.00 84.62 295 SER A O 1
ATOM 2453 N N . LEU A 1 296 ? 9.211 0.812 37.807 1.00 85.88 296 LEU A N 1
ATOM 2454 C CA . LEU A 1 296 ? 9.767 0.693 36.459 1.00 85.88 296 LEU A CA 1
ATOM 2455 C C . LEU A 1 296 ? 9.062 1.598 35.438 1.00 85.88 296 LEU A C 1
ATOM 2457 O O . LEU A 1 296 ? 9.587 1.814 34.340 1.00 85.88 296 LEU A O 1
ATOM 2461 N N . VAL A 1 297 ? 7.875 2.108 35.767 1.00 84.69 297 VAL A N 1
ATOM 2462 C CA . VAL A 1 297 ? 7.064 2.930 34.868 1.00 84.69 297 VAL A CA 1
ATOM 2463 C C . VAL A 1 297 ? 7.634 4.344 34.770 1.00 84.69 297 VAL A C 1
ATOM 2465 O O . VAL A 1 297 ? 7.991 4.973 35.760 1.00 84.69 297 VAL A O 1
ATOM 2468 N N . LYS A 1 298 ? 7.702 4.872 33.542 1.00 79.88 298 LYS A N 1
ATOM 2469 C CA . LYS A 1 298 ? 8.128 6.250 33.267 1.00 79.88 298 LYS A CA 1
ATOM 2470 C C . LYS A 1 298 ? 7.110 6.948 32.381 1.00 79.88 298 LYS A C 1
ATOM 2472 O O . LYS A 1 298 ? 6.852 6.496 31.267 1.00 79.88 298 LYS A O 1
ATOM 2477 N N . TYR A 1 299 ? 6.595 8.075 32.853 1.00 77.94 299 TYR A N 1
ATOM 2478 C CA . TYR A 1 299 ? 5.775 8.971 32.047 1.00 77.94 299 TYR A CA 1
ATOM 2479 C C . TYR A 1 299 ? 6.662 9.851 31.180 1.00 77.94 299 TYR A C 1
ATOM 2481 O O . TYR A 1 299 ? 7.713 10.325 31.609 1.00 77.94 299 TYR A O 1
ATOM 2489 N N . THR A 1 300 ? 6.229 10.073 29.944 1.00 71.00 300 THR A N 1
ATOM 2490 C CA . THR A 1 300 ? 6.954 10.942 29.005 1.00 71.00 300 THR A CA 1
ATOM 2491 C C . THR A 1 300 ? 6.252 1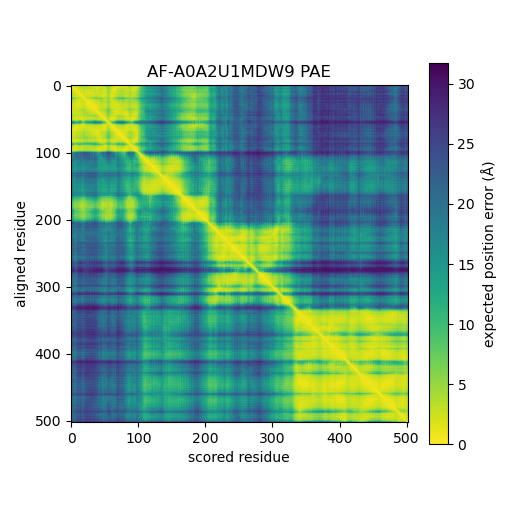2.279 28.780 1.00 71.00 300 THR A C 1
ATOM 2493 O O . THR A 1 300 ? 6.789 13.114 28.059 1.00 71.00 300 THR A O 1
ATOM 2496 N N . GLY A 1 301 ? 5.061 12.480 29.362 1.00 72.75 301 GLY A N 1
ATOM 2497 C CA . GLY A 1 301 ? 4.246 13.698 29.227 1.00 72.75 301 GLY A CA 1
ATOM 2498 C C . GLY A 1 301 ? 3.569 13.873 27.862 1.00 72.75 301 GLY A C 1
ATOM 2499 O O . GLY A 1 301 ? 2.710 14.733 27.706 1.00 72.75 301 GLY A O 1
ATOM 2500 N N . ASN A 1 302 ? 3.923 13.049 26.875 1.00 83.31 302 ASN A N 1
ATOM 2501 C CA . ASN A 1 302 ? 3.279 13.023 25.565 1.00 83.31 302 ASN A CA 1
ATOM 2502 C C . ASN A 1 302 ? 1.957 12.246 25.618 1.00 83.31 302 ASN A C 1
ATOM 2504 O O . ASN A 1 302 ? 1.712 11.506 26.565 1.00 83.31 302 ASN A O 1
ATOM 2508 N N . ASN A 1 303 ? 1.136 12.347 24.572 1.00 86.94 303 ASN A N 1
ATOM 2509 C CA . ASN A 1 303 ? -0.043 11.490 24.438 1.00 86.94 303 ASN A CA 1
ATOM 2510 C C . ASN A 1 303 ? 0.350 10.010 24.348 1.00 86.94 303 ASN A C 1
ATOM 2512 O O . ASN A 1 303 ? 1.387 9.654 23.773 1.00 86.94 303 ASN A O 1
ATOM 2516 N N . ASP A 1 304 ? -0.509 9.151 24.891 1.00 88.81 304 ASP A N 1
ATOM 2517 C CA . ASP A 1 304 ? -0.408 7.707 24.702 1.00 88.81 304 ASP A CA 1
ATOM 2518 C C . ASP A 1 304 ? -0.376 7.342 23.211 1.00 88.81 304 ASP A C 1
ATOM 2520 O O . ASP A 1 304 ? -0.974 8.008 22.363 1.00 88.81 304 ASP A O 1
ATOM 2524 N N . SER A 1 305 ? 0.323 6.259 22.875 1.00 87.75 305 SER A N 1
ATOM 2525 C CA . SER A 1 305 ? 0.405 5.773 21.492 1.00 87.75 305 SER A CA 1
ATOM 2526 C C . SER A 1 305 ? 0.410 4.252 21.429 1.00 87.75 305 SER A C 1
ATOM 2528 O O . SER A 1 305 ? 0.772 3.584 22.392 1.00 87.75 305 SER A O 1
ATOM 2530 N N . TRP A 1 306 ? 0.023 3.694 20.283 1.00 87.00 306 TRP A N 1
ATOM 2531 C CA . TRP A 1 306 ? 0.041 2.252 20.042 1.00 87.00 306 TRP A CA 1
ATOM 2532 C C . TRP A 1 306 ? 1.278 1.846 19.237 1.00 87.00 306 TRP A C 1
ATOM 2534 O O . TRP A 1 306 ? 1.616 2.464 18.224 1.00 87.00 306 TRP A O 1
ATOM 2544 N N . LEU A 1 307 ? 1.948 0.791 19.691 1.00 86.06 307 LEU A N 1
ATOM 2545 C CA . LEU A 1 307 ? 3.071 0.141 19.024 1.00 86.06 307 LEU A CA 1
ATOM 2546 C C . LEU A 1 307 ? 2.636 -1.212 18.461 1.00 86.06 307 LEU A C 1
ATOM 2548 O O . LEU A 1 307 ? 1.719 -1.847 18.985 1.00 86.06 307 LEU A O 1
ATOM 2552 N N . TRP A 1 308 ? 3.332 -1.641 17.413 1.00 84.56 308 TRP A N 1
ATOM 2553 C CA . TRP A 1 308 ? 3.233 -2.984 16.855 1.00 84.56 308 TRP A CA 1
ATOM 2554 C C . TRP A 1 308 ? 4.424 -3.814 17.336 1.00 84.56 308 TRP A C 1
ATOM 2556 O O . TRP A 1 308 ? 5.563 -3.421 17.116 1.00 84.56 308 TRP A O 1
ATOM 2566 N N . ASP A 1 309 ? 4.166 -4.923 18.019 1.00 72.00 309 ASP A N 1
ATOM 2567 C CA . ASP A 1 309 ? 5.160 -5.692 18.772 1.00 72.00 309 ASP A CA 1
ATOM 2568 C C . ASP A 1 309 ? 5.368 -7.068 18.131 1.00 72.00 309 ASP A C 1
ATOM 2570 O O . ASP A 1 309 ? 4.924 -8.078 18.664 1.00 72.00 309 ASP A O 1
ATOM 2574 N N . ASP A 1 310 ? 5.993 -7.107 16.952 1.00 65.81 310 ASP A N 1
ATOM 2575 C CA . ASP A 1 310 ? 6.494 -8.354 16.361 1.00 65.81 310 ASP A CA 1
ATOM 2576 C C . ASP A 1 310 ? 7.972 -8.606 16.678 1.00 65.81 310 ASP A C 1
ATOM 2578 O O . ASP A 1 310 ? 8.348 -9.749 16.904 1.00 65.81 310 ASP A O 1
ATOM 2582 N N . GLU A 1 311 ? 8.791 -7.550 16.722 1.00 60.16 311 GLU A N 1
ATOM 2583 C CA . GLU A 1 311 ? 10.204 -7.578 17.136 1.00 60.16 311 GLU A CA 1
ATOM 2584 C C . GLU A 1 311 ? 10.805 -6.169 17.377 1.00 60.16 311 GLU A C 1
ATOM 2586 O O . GLU A 1 311 ? 12.017 -6.017 17.551 1.00 60.16 311 GLU A O 1
ATOM 2591 N N . GLY A 1 312 ? 9.996 -5.098 17.405 1.00 56.22 312 GLY A N 1
ATOM 2592 C CA . GLY A 1 312 ? 10.507 -3.728 17.512 1.00 56.22 312 GLY A CA 1
ATOM 2593 C C . GLY A 1 312 ? 9.474 -2.698 17.964 1.00 56.22 312 GLY A C 1
ATOM 2594 O O . GLY A 1 312 ? 8.334 -2.708 17.534 1.00 56.22 312 GLY A O 1
ATOM 2595 N N . LYS A 1 313 ? 9.910 -1.757 18.813 1.00 66.69 313 LYS A N 1
ATOM 2596 C CA . LYS A 1 313 ? 9.145 -0.658 19.443 1.00 66.69 313 LYS A CA 1
ATOM 2597 C C . LYS A 1 313 ? 8.667 0.419 18.444 1.00 66.69 313 LYS A C 1
ATOM 2599 O O . LYS A 1 313 ? 8.866 1.612 18.683 1.00 66.69 313 LYS A O 1
ATOM 2604 N N . ALA A 1 314 ? 8.118 0.021 17.302 1.00 73.12 314 ALA A N 1
ATOM 2605 C CA . ALA A 1 314 ? 7.735 0.908 16.213 1.00 73.12 314 ALA A CA 1
ATOM 2606 C C . ALA A 1 314 ? 6.208 1.114 16.162 1.00 73.12 314 ALA A C 1
ATOM 2608 O O . ALA A 1 314 ? 5.446 0.221 16.537 1.00 73.12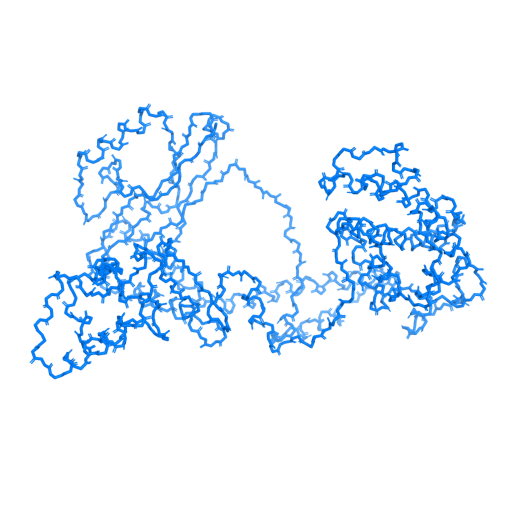 314 ALA A O 1
ATOM 2609 N N . PRO A 1 315 ? 5.736 2.283 15.693 1.00 81.75 315 PRO A N 1
ATOM 2610 C CA . PRO A 1 315 ? 4.325 2.480 15.384 1.00 81.75 315 PRO A CA 1
ATOM 2611 C C . PRO A 1 315 ? 3.847 1.478 14.332 1.00 81.75 315 PRO A C 1
ATOM 2613 O O . PRO A 1 315 ? 4.613 1.088 13.444 1.00 81.75 315 PRO A O 1
ATOM 2616 N N . PHE A 1 316 ? 2.565 1.118 14.391 1.00 80.31 316 PHE A N 1
ATOM 2617 C CA . PHE A 1 316 ? 1.943 0.273 13.377 1.00 80.31 316 PHE A CA 1
ATOM 2618 C C . PHE A 1 316 ? 2.202 0.808 11.963 1.00 80.31 316 PHE A C 1
ATOM 2620 O O . PHE A 1 316 ? 1.999 1.988 11.666 1.00 80.31 316 PHE A O 1
ATOM 2627 N N . SER A 1 317 ? 2.605 -0.082 11.058 1.00 79.19 317 SER A N 1
ATOM 2628 C CA . SER A 1 317 ? 2.605 0.211 9.631 1.00 79.19 317 SER A CA 1
ATOM 2629 C C . SER A 1 317 ? 2.309 -1.044 8.822 1.00 79.19 317 SER A C 1
ATOM 2631 O O . SER A 1 317 ? 2.754 -2.142 9.149 1.00 79.19 317 SER A O 1
ATOM 2633 N N . VAL A 1 318 ? 1.626 -0.866 7.690 1.00 76.06 318 VAL A N 1
ATOM 2634 C CA . VAL A 1 318 ? 1.374 -1.950 6.724 1.00 76.06 318 VAL A CA 1
ATOM 2635 C C . VAL A 1 318 ? 2.686 -2.588 6.242 1.00 76.06 318 VAL A C 1
ATOM 2637 O O . VAL A 1 318 ? 2.701 -3.753 5.856 1.00 76.06 318 VAL A O 1
ATOM 2640 N N . ALA A 1 319 ? 3.793 -1.838 6.253 1.00 74.56 319 ALA A N 1
ATOM 2641 C CA . ALA A 1 319 ? 5.111 -2.354 5.907 1.00 74.56 319 ALA A CA 1
ATOM 2642 C C . ALA A 1 319 ? 5.623 -3.381 6.932 1.00 74.56 319 ALA A C 1
ATOM 2644 O O . ALA A 1 319 ? 6.103 -4.429 6.513 1.00 74.56 319 ALA A O 1
ATOM 2645 N N . LEU A 1 320 ? 5.469 -3.120 8.238 1.00 78.00 320 LEU A N 1
ATOM 2646 C CA . LEU A 1 320 ? 5.857 -4.060 9.301 1.00 78.00 320 LEU A CA 1
ATOM 2647 C C . LEU A 1 320 ? 5.050 -5.354 9.214 1.00 78.00 320 LEU A C 1
ATOM 2649 O O . LEU A 1 320 ? 5.633 -6.424 9.096 1.00 78.00 320 LEU A O 1
ATOM 2653 N N . VAL A 1 321 ? 3.722 -5.246 9.109 1.00 78.31 321 VAL A N 1
ATOM 2654 C CA . VAL A 1 321 ? 2.841 -6.413 8.942 1.00 78.31 321 VAL A CA 1
ATOM 2655 C C . VAL A 1 321 ? 3.242 -7.237 7.714 1.00 78.31 321 VAL A C 1
ATOM 2657 O O . VAL A 1 321 ? 3.338 -8.457 7.777 1.00 78.31 321 VAL A O 1
ATOM 2660 N N . LYS A 1 322 ? 3.531 -6.587 6.579 1.00 75.00 322 LYS A N 1
ATOM 2661 C CA . LYS A 1 322 ? 4.008 -7.287 5.375 1.00 75.00 322 LYS A CA 1
ATOM 2662 C C . LYS A 1 322 ? 5.356 -7.970 5.583 1.00 75.00 322 LYS A C 1
ATOM 2664 O O . LYS A 1 322 ? 5.548 -9.046 5.031 1.00 75.00 322 LYS A O 1
ATOM 2669 N N . ASN A 1 323 ? 6.275 -7.354 6.324 1.00 74.69 323 ASN A N 1
ATOM 2670 C CA . ASN A 1 323 ? 7.570 -7.951 6.637 1.00 74.69 323 ASN A CA 1
ATOM 2671 C C . ASN A 1 323 ? 7.410 -9.179 7.538 1.00 74.69 323 ASN A C 1
ATOM 2673 O O . ASN A 1 323 ? 8.023 -10.197 7.240 1.00 74.69 323 ASN A O 1
ATOM 2677 N N . LEU A 1 324 ? 6.535 -9.121 8.550 1.00 75.94 324 LEU A N 1
ATOM 2678 C CA . LEU A 1 324 ? 6.178 -10.271 9.388 1.00 75.94 324 LEU A CA 1
ATOM 2679 C C . LEU A 1 324 ? 5.741 -11.464 8.529 1.00 75.94 324 LEU A C 1
ATOM 2681 O O . LEU A 1 324 ? 6.267 -12.560 8.674 1.00 75.94 324 LEU A O 1
ATOM 2685 N N . PHE A 1 325 ? 4.842 -11.236 7.566 1.00 71.94 325 PHE A N 1
ATOM 2686 C CA . PHE A 1 325 ? 4.393 -12.290 6.651 1.00 71.94 325 PHE A CA 1
ATOM 2687 C C . PHE A 1 325 ? 5.486 -12.804 5.700 1.00 71.94 325 PHE A C 1
ATOM 2689 O O . PHE A 1 325 ? 5.324 -13.884 5.138 1.00 71.94 325 PHE A O 1
ATOM 2696 N N . ARG A 1 326 ? 6.565 -12.042 5.482 1.00 70.88 326 ARG A N 1
ATOM 2697 C CA . ARG A 1 326 ? 7.648 -12.360 4.534 1.00 70.88 326 ARG A CA 1
ATOM 2698 C C . ARG A 1 326 ? 8.905 -12.936 5.177 1.00 70.88 326 ARG A C 1
ATOM 2700 O O . ARG A 1 326 ? 9.748 -13.423 4.429 1.00 70.88 326 ARG A O 1
ATOM 2707 N N . LYS A 1 327 ? 9.042 -12.864 6.506 1.00 68.06 327 LYS A N 1
ATOM 2708 C CA . LYS A 1 327 ? 10.278 -13.173 7.246 1.00 68.06 327 LYS A CA 1
ATOM 2709 C C . LYS A 1 327 ? 10.876 -14.543 6.896 1.00 68.06 327 LYS A C 1
ATOM 2711 O O . LYS A 1 327 ? 12.092 -14.645 6.803 1.00 68.06 327 LYS A O 1
ATOM 2716 N N . ASP A 1 328 ? 10.023 -15.516 6.578 1.00 63.81 328 ASP A N 1
ATOM 2717 C CA . ASP A 1 328 ? 10.424 -16.884 6.220 1.00 63.81 328 ASP A CA 1
ATOM 2718 C C . ASP A 1 328 ? 10.150 -17.248 4.745 1.00 63.81 328 ASP A C 1
ATOM 2720 O O . ASP A 1 328 ? 10.260 -18.410 4.362 1.00 63.81 328 ASP A O 1
ATOM 2724 N N . ARG A 1 329 ? 9.744 -16.279 3.908 1.00 63.53 329 ARG A N 1
ATOM 2725 C CA . ARG A 1 329 ? 9.277 -16.533 2.528 1.00 63.53 329 ARG A CA 1
ATOM 2726 C C . ARG A 1 329 ? 10.231 -16.071 1.435 1.00 63.53 329 ARG A C 1
ATOM 2728 O O . ARG A 1 329 ? 10.318 -16.717 0.396 1.00 63.53 329 ARG A O 1
ATOM 2735 N N . ASP A 1 330 ? 10.896 -14.934 1.624 1.00 60.88 330 ASP A N 1
ATOM 2736 C CA . ASP A 1 330 ? 11.696 -14.317 0.565 1.00 60.88 330 ASP A CA 1
ATOM 2737 C 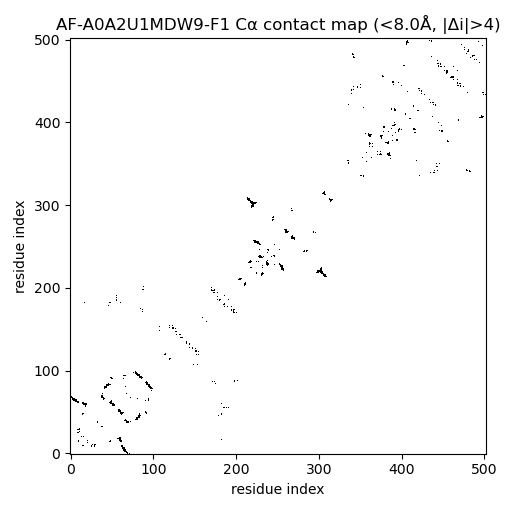C . ASP A 1 330 ? 13.192 -14.624 0.771 1.00 60.88 330 ASP A C 1
ATOM 2739 O O . ASP A 1 330 ? 13.809 -14.129 1.715 1.00 60.88 330 ASP A O 1
ATOM 2743 N N . GLU A 1 331 ? 13.821 -15.353 -0.160 1.00 57.72 331 GLU A N 1
ATOM 2744 C CA . GLU A 1 331 ? 15.274 -15.241 -0.343 1.00 57.72 331 GLU A CA 1
ATOM 2745 C C . GLU A 1 331 ? 15.586 -13.778 -0.675 1.00 57.72 331 GLU A C 1
ATOM 2747 O O . GLU A 1 331 ? 15.080 -13.230 -1.662 1.00 57.72 331 GLU A O 1
ATOM 2752 N N . TYR A 1 332 ? 16.396 -13.116 0.152 1.00 54.41 332 TYR A N 1
ATOM 2753 C CA . TYR A 1 332 ? 16.721 -11.704 -0.023 1.00 54.41 332 TYR A CA 1
ATOM 2754 C C . TYR A 1 332 ? 17.438 -11.468 -1.362 1.00 54.41 332 TYR A C 1
ATOM 2756 O O . TYR A 1 332 ? 18.659 -11.576 -1.473 1.00 54.41 332 TYR A O 1
ATOM 2764 N N . ARG A 1 333 ? 16.686 -11.093 -2.400 1.00 58.41 333 ARG A N 1
ATOM 2765 C CA . ARG A 1 333 ? 17.259 -10.561 -3.638 1.00 58.41 333 ARG A CA 1
ATOM 2766 C C . ARG A 1 333 ? 17.519 -9.075 -3.446 1.00 58.41 333 ARG A C 1
ATOM 2768 O O . ARG A 1 333 ? 16.601 -8.255 -3.464 1.00 58.41 333 ARG A O 1
ATOM 2775 N N . SER A 1 334 ? 18.791 -8.733 -3.258 1.00 66.31 334 SER A N 1
ATOM 2776 C CA . SER A 1 334 ? 19.255 -7.346 -3.191 1.00 66.31 334 SER A CA 1
ATOM 2777 C C . SER A 1 334 ? 19.140 -6.686 -4.569 1.00 66.31 334 SER A C 1
ATOM 2779 O O . SER A 1 334 ? 20.093 -6.665 -5.346 1.00 66.31 334 SER A O 1
ATOM 2781 N N . HIS A 1 335 ? 17.952 -6.179 -4.900 1.00 73.25 335 HIS A N 1
ATOM 2782 C CA . HIS A 1 335 ? 17.751 -5.372 -6.101 1.00 73.25 335 HIS A CA 1
ATOM 2783 C C . HIS A 1 335 ? 18.525 -4.049 -5.972 1.00 73.25 335 HIS A C 1
ATOM 2785 O O . HIS A 1 335 ? 18.277 -3.232 -5.079 1.00 73.25 335 HIS A O 1
ATOM 2791 N N . LYS A 1 336 ? 19.470 -3.834 -6.885 1.00 81.12 336 LYS A N 1
ATOM 2792 C CA . LYS A 1 336 ? 20.245 -2.605 -7.080 1.00 81.12 336 LYS A CA 1
ATOM 2793 C C . LYS A 1 336 ? 19.382 -1.512 -7.716 1.00 81.12 336 LYS A C 1
ATOM 2795 O O . LYS A 1 336 ? 19.552 -0.329 -7.392 1.00 81.12 336 LYS A O 1
ATOM 2800 N N . MET A 1 337 ? 18.449 -1.890 -8.593 1.00 87.44 337 MET A N 1
ATOM 2801 C CA . MET A 1 337 ? 17.505 -0.979 -9.238 1.00 87.44 337 MET A CA 1
ATOM 2802 C C . MET A 1 337 ? 16.583 -0.323 -8.202 1.00 87.44 337 MET A C 1
ATOM 2804 O O . MET A 1 337 ? 15.970 -0.974 -7.357 1.00 87.44 337 MET A O 1
ATOM 2808 N N . LYS A 1 338 ? 16.461 1.006 -8.283 1.00 88.88 338 LYS A N 1
ATOM 2809 C CA . LYS A 1 338 ? 15.548 1.791 -7.444 1.00 88.88 338 LYS A CA 1
ATOM 2810 C C . LYS A 1 338 ? 14.458 2.412 -8.291 1.00 88.88 338 LYS A C 1
ATOM 2812 O O . LYS A 1 338 ? 14.753 3.111 -9.259 1.00 88.88 338 LYS A O 1
ATOM 2817 N N . TRP A 1 339 ? 13.221 2.227 -7.850 1.00 91.50 339 TRP A N 1
ATOM 2818 C CA . TRP A 1 339 ? 12.055 2.806 -8.494 1.00 91.50 339 TRP A CA 1
ATOM 2819 C C . TRP A 1 339 ? 12.074 4.331 -8.390 1.00 91.50 339 TRP A C 1
ATOM 2821 O O . TRP A 1 339 ? 12.370 4.880 -7.326 1.00 91.50 339 TRP A O 1
ATOM 2831 N N . GLU A 1 340 ? 11.729 5.010 -9.483 1.00 93.25 340 GLU A N 1
ATOM 2832 C CA . GLU A 1 340 ? 11.547 6.460 -9.502 1.00 93.25 340 GLU A CA 1
ATOM 2833 C C . GLU A 1 340 ? 10.096 6.825 -9.784 1.00 93.25 340 GLU A C 1
ATOM 2835 O O . GLU A 1 340 ? 9.530 6.471 -10.819 1.00 93.25 340 GLU A O 1
ATOM 2840 N N . SER A 1 341 ? 9.497 7.561 -8.846 1.00 92.06 341 SER A N 1
ATOM 2841 C CA . SER A 1 341 ? 8.064 7.879 -8.843 1.00 92.06 341 SER A CA 1
ATOM 2842 C C . SER A 1 341 ? 7.646 8.794 -9.994 1.00 92.06 341 SER A C 1
ATOM 2844 O O . SER A 1 341 ? 6.536 8.678 -10.524 1.00 92.06 341 SER A O 1
ATOM 2846 N N . TRP A 1 342 ? 8.539 9.704 -10.389 1.00 93.75 342 TRP A N 1
ATOM 2847 C CA . TRP A 1 342 ? 8.283 10.654 -11.465 1.00 93.75 342 TRP A CA 1
ATOM 2848 C C . TRP A 1 342 ? 8.438 10.016 -12.849 1.00 93.75 342 TRP A C 1
ATOM 2850 O O . TRP A 1 342 ? 7.850 10.498 -13.810 1.00 93.75 342 TRP A O 1
ATOM 2860 N N . VAL A 1 343 ? 9.134 8.883 -12.948 1.00 95.38 343 VAL A N 1
ATOM 2861 C CA . VAL A 1 343 ? 9.237 8.100 -14.179 1.00 95.38 343 VAL A CA 1
ATOM 2862 C C . VAL A 1 343 ? 7.999 7.186 -14.307 1.00 95.38 343 VAL A C 1
ATOM 2864 O O . VAL A 1 343 ? 7.536 6.631 -13.308 1.00 95.38 343 VAL A O 1
ATOM 2867 N N . PRO A 1 344 ? 7.412 6.992 -15.505 1.00 95.25 344 PRO A N 1
ATOM 2868 C CA . PRO A 1 344 ? 6.265 6.106 -15.673 1.00 95.25 344 PRO A CA 1
ATOM 2869 C C . PRO A 1 344 ? 6.536 4.660 -15.251 1.00 95.25 344 PRO A C 1
ATOM 2871 O O . PRO A 1 344 ? 7.644 4.136 -15.380 1.00 95.25 344 PRO A O 1
ATOM 2874 N N . LEU A 1 345 ? 5.474 3.975 -14.826 1.00 92.31 345 LEU A N 1
ATOM 2875 C CA . LEU A 1 345 ? 5.540 2.590 -14.360 1.00 92.31 345 LEU A CA 1
ATOM 2876 C C . LEU A 1 345 ? 6.164 1.640 -15.399 1.00 92.31 345 LEU A C 1
ATOM 2878 O O . LEU A 1 345 ? 7.011 0.825 -15.052 1.00 92.31 345 LEU A O 1
ATOM 2882 N N . LYS A 1 346 ? 5.822 1.794 -16.684 1.00 93.88 346 LYS A N 1
ATOM 2883 C CA . LYS A 1 346 ? 6.371 0.970 -17.778 1.00 93.88 346 LYS A CA 1
ATOM 2884 C C . LYS A 1 346 ? 7.899 1.034 -17.895 1.00 93.88 346 LYS A C 1
ATOM 2886 O O . LYS A 1 346 ? 8.532 0.034 -18.213 1.00 93.88 346 LYS A O 1
ATOM 2891 N N . VAL A 1 347 ? 8.490 2.189 -17.593 1.00 96.88 347 VAL A N 1
ATOM 2892 C CA . VAL A 1 347 ? 9.944 2.389 -17.638 1.00 96.88 347 VAL A CA 1
ATOM 2893 C C . VAL A 1 347 ? 10.601 1.779 -16.400 1.00 96.88 347 VAL A C 1
ATOM 2895 O O . VAL A 1 347 ? 11.625 1.117 -16.524 1.00 96.88 347 VAL A O 1
ATOM 2898 N N . ASN A 1 348 ? 9.987 1.929 -15.218 1.00 95.38 348 ASN A N 1
ATOM 2899 C CA . ASN A 1 348 ? 10.432 1.232 -14.005 1.00 95.38 348 ASN A CA 1
ATOM 2900 C C . ASN A 1 348 ? 10.449 -0.292 -14.216 1.00 95.38 348 ASN A C 1
ATOM 2902 O O . ASN A 1 348 ? 11.444 -0.942 -13.909 1.00 95.38 348 ASN A O 1
ATOM 2906 N N . ILE A 1 349 ? 9.388 -0.845 -14.813 1.00 93.94 349 ILE A N 1
ATOM 2907 C CA . ILE A 1 349 ? 9.294 -2.275 -15.134 1.00 93.94 349 ILE A CA 1
ATOM 2908 C C . ILE A 1 349 ? 10.372 -2.688 -16.141 1.00 93.94 349 ILE A C 1
ATOM 2910 O O . ILE A 1 349 ? 11.001 -3.725 -15.944 1.00 93.94 349 ILE A O 1
ATOM 2914 N N . LEU A 1 350 ? 10.614 -1.897 -17.196 1.00 95.38 350 LEU A N 1
ATOM 2915 C CA . LEU A 1 350 ? 11.694 -2.188 -18.143 1.00 95.38 350 LEU A CA 1
ATOM 2916 C C . LEU A 1 350 ? 13.044 -2.258 -17.419 1.00 95.38 350 LEU A C 1
ATOM 2918 O O . LEU A 1 350 ? 13.763 -3.233 -17.588 1.00 95.38 350 LEU A O 1
ATOM 2922 N N . MET A 1 351 ? 13.364 -1.271 -16.582 1.00 95.31 351 MET A N 1
ATOM 2923 C CA . MET A 1 351 ? 14.638 -1.223 -15.856 1.00 95.31 351 MET A CA 1
ATOM 2924 C C . MET A 1 351 ? 14.812 -2.377 -14.869 1.00 95.31 351 MET A C 1
ATOM 2926 O O . MET A 1 351 ? 15.898 -2.934 -14.766 1.00 95.31 351 MET A O 1
ATOM 2930 N N . TRP A 1 352 ? 13.740 -2.780 -14.189 1.00 93.12 352 TRP A N 1
ATOM 2931 C CA . TRP A 1 352 ? 13.747 -3.972 -13.344 1.00 93.12 352 TRP A CA 1
ATOM 2932 C C . TRP A 1 352 ? 13.978 -5.256 -14.161 1.00 93.12 352 TRP A C 1
ATOM 2934 O O . TRP A 1 352 ? 14.750 -6.124 -13.765 1.00 93.12 352 TRP A O 1
ATOM 2944 N N . ARG A 1 353 ? 13.373 -5.372 -15.353 1.00 92.75 353 ARG A N 1
ATOM 2945 C CA . ARG A 1 353 ? 13.639 -6.496 -16.269 1.00 92.75 353 ARG A CA 1
ATOM 2946 C C . ARG A 1 353 ? 15.062 -6.486 -16.819 1.00 92.75 353 ARG A C 1
ATOM 2948 O O . ARG A 1 353 ? 15.617 -7.561 -17.012 1.00 92.75 353 ARG A O 1
ATOM 2955 N N . ILE A 1 354 ? 15.620 -5.304 -17.077 1.00 92.88 354 ILE A N 1
ATOM 2956 C CA . ILE A 1 354 ? 17.007 -5.114 -17.514 1.00 92.88 354 ILE A CA 1
ATOM 2957 C C . ILE A 1 354 ? 17.969 -5.643 -16.444 1.00 92.88 354 ILE A C 1
ATOM 2959 O O . ILE A 1 354 ? 18.810 -6.470 -16.768 1.00 92.88 354 ILE A O 1
ATOM 2963 N N . GLU A 1 355 ? 17.788 -5.251 -15.178 1.00 91.12 355 GLU A N 1
ATOM 2964 C CA . GLU A 1 355 ? 18.594 -5.742 -14.046 1.00 91.12 355 GLU A CA 1
ATOM 2965 C C . GLU A 1 355 ? 18.577 -7.274 -13.937 1.00 91.12 355 GLU A C 1
ATOM 2967 O O . GLU A 1 355 ? 19.597 -7.900 -13.680 1.00 91.12 355 GLU A O 1
ATOM 2972 N N . MET A 1 356 ? 17.423 -7.901 -14.168 1.00 87.88 356 MET A N 1
ATOM 2973 C CA . MET A 1 356 ? 17.303 -9.362 -14.126 1.00 87.88 356 MET A CA 1
ATOM 2974 C C . MET A 1 356 ? 17.787 -10.063 -15.404 1.00 87.88 356 MET A C 1
ATOM 2976 O O . MET A 1 356 ? 17.637 -11.280 -15.507 1.00 87.88 356 MET A O 1
ATOM 2980 N N . ASN A 1 357 ? 18.286 -9.320 -16.397 1.00 88.06 357 ASN A N 1
ATOM 2981 C CA . ASN A 1 357 ? 18.619 -9.815 -17.732 1.00 88.06 357 ASN A CA 1
ATOM 2982 C C . ASN A 1 357 ? 17.442 -10.547 -18.425 1.00 88.06 357 ASN A C 1
ATOM 2984 O O . ASN A 1 357 ? 17.605 -11.580 -19.067 1.00 88.06 357 ASN A O 1
ATOM 2988 N N . ARG A 1 358 ? 16.216 -10.023 -18.265 1.00 88.88 358 ARG A N 1
ATOM 2989 C CA . ARG A 1 358 ? 14.945 -10.611 -18.754 1.00 88.88 358 ARG A CA 1
ATOM 2990 C C . ARG A 1 358 ? 14.249 -9.760 -19.819 1.00 88.88 358 ARG A C 1
ATOM 2992 O O . ARG A 1 358 ? 13.011 -9.704 -19.884 1.00 88.88 358 ARG A O 1
ATOM 2999 N N . ILE A 1 359 ? 15.022 -9.053 -20.636 1.00 93.12 359 ILE A N 1
ATOM 3000 C CA . ILE A 1 359 ? 14.513 -8.374 -21.835 1.00 93.12 359 ILE A CA 1
ATOM 3001 C C . ILE A 1 359 ? 14.732 -9.270 -23.068 1.00 93.12 359 ILE A C 1
ATOM 3003 O O . ILE A 1 359 ? 15.717 -10.003 -23.104 1.00 93.12 359 ILE A O 1
ATOM 3007 N N . PRO A 1 360 ? 13.828 -9.253 -24.065 1.00 92.56 360 PRO A N 1
ATOM 3008 C CA . PRO A 1 360 ? 13.882 -10.164 -25.209 1.00 92.56 360 PRO A CA 1
ATOM 3009 C C . PRO A 1 360 ? 14.902 -9.695 -26.260 1.00 92.56 360 PRO A C 1
ATOM 3011 O O . PRO A 1 360 ? 14.529 -9.264 -27.352 1.00 92.56 360 PRO A O 1
ATOM 3014 N N . THR A 1 361 ? 16.192 -9.728 -25.924 1.00 94.19 361 THR A N 1
ATOM 3015 C CA . THR A 1 361 ? 17.253 -9.559 -26.927 1.00 94.19 361 THR A CA 1
ATOM 3016 C C . THR A 1 361 ? 17.353 -10.804 -27.804 1.00 94.19 361 THR A C 1
ATOM 3018 O O . THR A 1 361 ? 16.938 -11.886 -27.387 1.00 94.19 361 THR A O 1
ATOM 3021 N N . ARG A 1 362 ? 17.918 -10.692 -29.010 1.00 93.38 362 ARG A N 1
ATOM 3022 C CA . ARG A 1 362 ? 18.086 -11.843 -29.909 1.00 93.38 362 ARG A CA 1
ATOM 3023 C C . ARG A 1 362 ? 18.885 -12.973 -29.253 1.00 93.38 362 ARG A C 1
ATOM 3025 O O . ARG A 1 362 ? 18.485 -14.125 -29.383 1.00 93.38 362 ARG A O 1
ATOM 3032 N N . LEU A 1 363 ? 19.922 -12.666 -28.462 1.00 91.75 363 LEU A N 1
ATOM 3033 C CA . LEU A 1 363 ? 20.668 -13.688 -27.714 1.00 91.75 363 LEU A CA 1
ATOM 3034 C C . LEU A 1 363 ? 19.798 -14.394 -26.657 1.00 91.75 363 LEU A C 1
ATOM 3036 O O . LEU A 1 363 ? 19.837 -15.616 -26.540 1.00 91.75 363 LEU A O 1
ATOM 3040 N N . ALA A 1 364 ? 18.972 -13.647 -25.915 1.00 90.38 364 ALA A N 1
ATOM 3041 C CA . ALA A 1 364 ? 18.067 -14.221 -24.917 1.00 90.38 364 ALA A CA 1
ATOM 3042 C C . ALA A 1 364 ? 16.960 -15.079 -25.555 1.00 90.38 364 ALA A C 1
ATOM 3044 O O . ALA A 1 364 ? 16.607 -16.134 -25.024 1.00 90.38 364 ALA A O 1
ATOM 3045 N N . LEU A 1 365 ? 16.428 -14.647 -26.702 1.00 89.81 365 LEU A N 1
ATOM 3046 C CA . LEU A 1 365 ? 15.443 -15.400 -27.482 1.00 89.81 365 LEU A CA 1
ATOM 3047 C C . LEU A 1 365 ? 16.050 -16.696 -28.035 1.00 89.81 365 LEU A C 1
ATOM 3049 O O . LEU A 1 365 ? 15.448 -17.755 -27.882 1.00 89.81 365 LEU A O 1
ATOM 3053 N N . HIS A 1 366 ? 17.270 -16.630 -28.573 1.00 87.44 366 HIS A N 1
ATOM 3054 C CA . HIS A 1 366 ? 18.008 -17.800 -29.046 1.00 87.44 366 HIS A CA 1
ATOM 3055 C C . HIS A 1 366 ? 18.254 -18.819 -27.918 1.00 87.44 366 HIS A C 1
ATOM 3057 O O . HIS A 1 366 ? 17.968 -20.002 -28.080 1.00 87.44 366 HIS A O 1
ATOM 3063 N N . HIS A 1 367 ? 18.697 -18.368 -26.736 1.00 85.38 367 HIS A N 1
ATOM 3064 C CA . HIS A 1 367 ? 18.831 -19.235 -25.553 1.00 85.38 367 HIS A CA 1
ATOM 3065 C C . HIS A 1 367 ? 17.494 -19.806 -25.060 1.00 85.38 367 HIS A C 1
ATOM 3067 O O . HIS A 1 367 ? 17.475 -20.846 -24.413 1.00 85.38 367 HIS A O 1
ATOM 3073 N N . SER A 1 368 ? 16.377 -19.148 -25.376 1.00 80.62 368 SER A N 1
ATOM 3074 C CA . SER A 1 368 ? 15.022 -19.629 -25.082 1.00 80.62 368 SER A CA 1
ATOM 3075 C C . SER A 1 368 ? 14.461 -20.531 -26.193 1.00 80.62 368 SER A C 1
ATOM 3077 O O . SER A 1 368 ? 13.251 -20.737 -26.252 1.00 80.62 368 SER A O 1
ATOM 3079 N N . HIS A 1 369 ? 15.319 -21.038 -27.086 1.00 80.75 369 HIS A N 1
ATOM 3080 C CA . HIS A 1 369 ? 14.969 -21.889 -28.229 1.00 80.75 369 HIS A CA 1
ATOM 3081 C C . HIS A 1 369 ? 13.982 -21.258 -29.228 1.00 80.75 369 HIS A C 1
ATOM 3083 O O . HIS A 1 369 ? 13.285 -21.966 -29.955 1.00 80.75 369 HIS A O 1
ATOM 3089 N N . ILE A 1 370 ? 13.936 -19.925 -29.310 1.00 81.38 370 ILE A N 1
ATOM 3090 C CA . ILE A 1 370 ? 13.199 -19.213 -30.359 1.00 81.38 370 ILE A CA 1
ATOM 3091 C C . ILE A 1 370 ? 14.140 -19.036 -31.552 1.00 81.38 370 ILE A C 1
ATOM 3093 O O . ILE A 1 370 ? 15.164 -18.360 -31.447 1.00 81.38 370 ILE A O 1
ATOM 3097 N N . PHE A 1 371 ? 13.796 -19.656 -32.683 1.00 82.25 371 PHE A N 1
ATOM 3098 C CA . PHE A 1 371 ? 14.625 -19.637 -33.886 1.00 82.25 371 PHE A CA 1
ATOM 3099 C C . PHE A 1 371 ? 14.674 -18.234 -34.507 1.00 82.25 371 PHE A C 1
ATOM 3101 O O . PHE A 1 371 ? 13.642 -17.651 -34.842 1.00 82.25 371 PHE A O 1
ATOM 3108 N N . LEU A 1 372 ? 15.886 -17.704 -34.669 1.00 82.44 372 LEU A N 1
ATOM 3109 C CA . LEU A 1 372 ? 16.177 -16.431 -35.322 1.00 82.44 372 LEU A CA 1
ATOM 3110 C C . LEU A 1 372 ? 17.274 -16.672 -36.360 1.00 82.44 372 LEU A C 1
ATOM 3112 O O . LEU A 1 372 ? 18.260 -17.340 -36.062 1.00 82.44 372 LEU A O 1
ATOM 3116 N N . THR A 1 373 ? 17.116 -16.117 -37.560 1.00 83.25 373 THR A N 1
ATOM 3117 C CA . THR A 1 373 ? 18.109 -16.236 -38.643 1.00 83.25 373 THR A CA 1
ATOM 3118 C C . THR A 1 373 ? 19.374 -15.423 -38.379 1.00 83.25 373 THR A C 1
ATOM 3120 O O . THR A 1 373 ? 20.437 -15.756 -38.890 1.00 83.25 373 THR A O 1
ATOM 3123 N N . ASP A 1 374 ? 19.260 -14.365 -37.577 1.00 88.69 374 ASP A N 1
ATOM 3124 C CA . ASP A 1 374 ? 20.339 -13.449 -37.236 1.00 88.69 374 ASP A CA 1
ATOM 3125 C C . ASP A 1 374 ? 20.215 -13.018 -35.767 1.00 88.69 374 ASP A C 1
ATOM 3127 O O . ASP A 1 374 ? 19.158 -12.564 -35.313 1.00 88.69 374 ASP A O 1
ATOM 3131 N N . ILE A 1 375 ? 21.311 -13.173 -35.022 1.00 92.38 375 ILE A N 1
ATOM 3132 C CA . ILE A 1 375 ? 21.412 -12.824 -33.601 1.00 92.38 375 ILE A CA 1
ATOM 3133 C C . ILE A 1 375 ? 22.197 -11.532 -33.347 1.00 92.38 375 ILE A C 1
ATOM 3135 O O . ILE A 1 375 ? 22.338 -11.127 -32.189 1.00 92.38 375 ILE A O 1
ATOM 3139 N N . THR A 1 376 ? 22.692 -10.869 -34.395 1.00 95.94 376 THR A N 1
ATOM 3140 C CA . THR A 1 376 ? 23.407 -9.593 -34.280 1.00 95.94 376 THR A CA 1
ATOM 3141 C C . THR A 1 376 ? 22.488 -8.482 -33.775 1.00 95.94 376 THR A C 1
ATOM 3143 O O . THR A 1 376 ? 21.263 -8.558 -33.844 1.00 95.94 376 THR A O 1
ATOM 3146 N N . CYS A 1 377 ? 23.062 -7.442 -33.191 1.00 95.44 377 CYS A N 1
ATOM 3147 C CA . CYS A 1 377 ? 22.341 -6.295 -32.672 1.00 95.44 377 CYS A CA 1
ATOM 3148 C C . CYS A 1 377 ? 21.673 -5.529 -33.815 1.00 95.44 377 CYS A C 1
ATOM 3150 O O . CYS A 1 377 ? 22.384 -5.051 -34.694 1.00 95.44 377 CYS A O 1
ATOM 3152 N N . PRO A 1 378 ? 20.350 -5.288 -33.778 1.00 94.00 378 PRO A N 1
ATOM 3153 C CA . PRO A 1 378 ? 19.679 -4.535 -34.832 1.00 94.00 378 PRO A CA 1
ATOM 3154 C C . PRO A 1 378 ? 20.245 -3.125 -35.011 1.00 94.00 378 PRO A C 1
ATOM 3156 O O . PRO A 1 378 ? 20.174 -2.568 -36.093 1.00 94.00 378 PRO A O 1
ATOM 3159 N N . LEU A 1 379 ? 20.792 -2.507 -33.961 1.00 95.19 379 LEU A N 1
ATOM 3160 C CA . LEU A 1 379 ? 21.264 -1.123 -34.031 1.00 95.19 379 LEU A CA 1
ATOM 3161 C C . LEU A 1 379 ? 22.631 -0.982 -34.714 1.00 95.19 379 LEU A C 1
ATOM 3163 O O . LEU A 1 379 ? 22.812 -0.016 -35.451 1.00 95.19 379 LEU A O 1
ATOM 3167 N N . CYS A 1 380 ? 23.573 -1.900 -34.468 1.00 93.75 380 CYS A N 1
ATOM 3168 C CA . CYS A 1 380 ? 24.924 -1.830 -35.042 1.00 93.75 380 CYS A CA 1
ATOM 3169 C C . CYS A 1 380 ? 25.201 -2.869 -36.127 1.00 93.75 380 CYS A C 1
ATOM 3171 O O . CYS A 1 380 ? 26.114 -2.646 -36.905 1.00 93.75 380 CYS A O 1
ATOM 3173 N N . GLU A 1 381 ? 24.456 -3.977 -36.158 1.00 92.56 381 GLU A N 1
ATOM 3174 C CA . GLU A 1 381 ? 24.583 -5.091 -37.114 1.00 92.56 381 GLU A CA 1
ATOM 3175 C C . GLU A 1 381 ? 25.958 -5.792 -37.103 1.00 92.56 381 GLU A C 1
ATOM 3177 O O . GLU A 1 381 ? 26.298 -6.518 -38.029 1.00 92.56 381 GLU A O 1
ATOM 3182 N N . VAL A 1 382 ? 26.758 -5.604 -36.042 1.00 91.69 382 VAL A N 1
ATOM 3183 C CA . VAL A 1 382 ? 28.138 -6.130 -35.955 1.00 91.69 382 VAL A CA 1
ATOM 3184 C C . VAL A 1 382 ? 28.309 -7.198 -34.870 1.00 91.69 382 VAL A C 1
ATOM 3186 O O . VAL A 1 382 ? 29.012 -8.181 -35.076 1.00 91.69 382 VAL A O 1
ATOM 3189 N N . VAL A 1 383 ? 27.698 -7.017 -33.697 1.00 93.94 383 VAL A N 1
ATOM 3190 C CA . VAL A 1 383 ? 27.919 -7.869 -32.510 1.00 93.94 383 VAL A CA 1
ATOM 3191 C C . VAL A 1 383 ? 26.610 -8.520 -32.080 1.00 93.94 383 VAL A C 1
ATOM 3193 O O . VAL A 1 383 ? 25.554 -7.915 -32.233 1.00 93.94 383 VAL A O 1
ATOM 3196 N N . ASN A 1 384 ? 26.661 -9.725 -31.507 1.00 95.12 384 ASN A N 1
ATOM 3197 C CA . ASN A 1 384 ? 25.490 -10.415 -30.954 1.00 95.12 384 ASN A CA 1
ATOM 3198 C C . ASN A 1 384 ? 24.719 -9.550 -29.942 1.00 95.12 384 ASN A C 1
ATOM 3200 O O . ASN A 1 384 ? 25.298 -8.898 -29.071 1.00 95.12 384 ASN A O 1
ATOM 3204 N N . GLU A 1 385 ? 23.389 -9.571 -30.026 1.00 95.06 385 GLU A N 1
ATOM 3205 C CA . GLU A 1 385 ? 22.531 -8.713 -29.214 1.00 95.06 385 GLU A CA 1
ATOM 3206 C C . GLU A 1 385 ? 22.359 -9.239 -27.779 1.00 95.06 385 GLU A C 1
ATOM 3208 O O . GLU A 1 385 ? 21.408 -9.964 -27.460 1.00 95.06 385 GLU A O 1
ATOM 3213 N N . SER A 1 386 ? 23.250 -8.831 -26.880 1.00 94.06 386 SER A N 1
ATOM 3214 C CA . SER A 1 386 ? 23.034 -8.928 -25.433 1.00 94.06 386 SER A CA 1
ATOM 3215 C C . SER A 1 386 ? 22.342 -7.672 -24.883 1.00 94.06 386 SER A C 1
ATOM 3217 O O . SER A 1 386 ? 22.279 -6.630 -25.543 1.00 94.06 386 SER A O 1
ATOM 3219 N N . SER A 1 387 ? 21.808 -7.761 -23.663 1.00 92.69 387 SER A N 1
ATOM 3220 C CA . SER A 1 387 ? 21.207 -6.623 -22.953 1.00 92.69 387 SER A CA 1
ATOM 3221 C C . SER A 1 387 ? 22.228 -5.516 -22.680 1.00 92.69 387 SER A C 1
ATOM 3223 O O . SER A 1 387 ? 21.931 -4.348 -22.929 1.00 92.69 387 SER A O 1
ATOM 3225 N N . CYS A 1 388 ? 23.436 -5.882 -22.241 1.00 92.25 388 CYS A N 1
ATOM 3226 C CA . CYS A 1 388 ? 24.547 -4.949 -22.069 1.00 92.25 388 CYS A CA 1
ATOM 3227 C C . CYS A 1 388 ? 24.939 -4.310 -23.404 1.00 92.25 388 CYS A C 1
ATOM 3229 O O . CYS A 1 388 ? 24.957 -3.086 -23.511 1.00 92.25 388 CYS A O 1
ATOM 3231 N N . HIS A 1 389 ? 25.103 -5.108 -24.465 1.00 94.00 389 HIS A N 1
ATOM 3232 C CA . HIS A 1 389 ? 25.511 -4.577 -25.759 1.00 94.00 389 HIS A CA 1
ATOM 3233 C C . HIS A 1 389 ? 24.497 -3.570 -26.307 1.00 94.00 389 HIS A C 1
ATOM 3235 O O . HIS A 1 389 ? 24.854 -2.443 -26.636 1.00 94.00 389 HIS A O 1
ATOM 3241 N N . VAL A 1 390 ? 23.210 -3.926 -26.369 1.00 95.19 390 VAL A N 1
ATOM 3242 C CA . VAL A 1 390 ? 22.198 -3.027 -26.940 1.00 95.19 390 VAL A CA 1
ATOM 3243 C C . VAL A 1 390 ? 22.019 -1.750 -26.113 1.00 95.19 390 VAL A C 1
ATOM 3245 O O . VAL A 1 390 ? 21.736 -0.700 -26.683 1.00 95.19 390 VAL A O 1
ATOM 3248 N N . LEU A 1 391 ? 22.201 -1.796 -24.789 1.00 94.88 391 LEU A N 1
ATOM 3249 C CA . LEU A 1 391 ? 21.975 -0.643 -23.911 1.00 94.88 391 LEU A CA 1
ATOM 3250 C C . LEU A 1 391 ? 23.226 0.198 -23.643 1.00 94.88 391 LEU A C 1
ATOM 3252 O O . LEU A 1 391 ? 23.068 1.379 -23.335 1.00 94.88 391 LEU A O 1
ATOM 3256 N N . ALA A 1 392 ? 24.427 -0.364 -23.760 1.00 91.00 392 ALA A N 1
ATOM 3257 C CA . ALA A 1 392 ? 25.681 0.277 -23.371 1.00 91.00 392 ALA A CA 1
ATOM 3258 C C . ALA A 1 392 ? 26.759 0.193 -24.464 1.00 91.00 392 ALA A C 1
ATOM 3260 O O . ALA A 1 392 ? 27.163 1.238 -24.975 1.00 91.00 392 ALA A O 1
ATOM 3261 N N . ASP A 1 393 ? 27.178 -1.016 -24.857 1.00 89.88 393 ASP A N 1
ATOM 3262 C CA . ASP A 1 393 ? 28.408 -1.214 -25.656 1.00 89.88 393 ASP A CA 1
ATOM 3263 C C . ASP A 1 393 ? 28.240 -0.936 -27.156 1.00 89.88 393 ASP A C 1
ATOM 3265 O O . ASP A 1 393 ? 29.206 -0.691 -27.879 1.00 89.88 393 ASP A O 1
ATOM 3269 N N . CYS A 1 394 ? 27.012 -1.009 -27.662 1.00 93.56 394 CYS A N 1
ATOM 3270 C CA . CYS A 1 394 ? 26.689 -0.761 -29.060 1.00 93.56 394 CYS A CA 1
ATOM 3271 C C . CYS A 1 394 ? 27.124 0.654 -29.462 1.00 93.56 394 CYS A C 1
ATOM 3273 O O . CYS A 1 394 ? 26.769 1.621 -28.791 1.00 93.56 394 CYS A O 1
ATOM 3275 N N . GLY A 1 395 ? 27.811 0.804 -30.602 1.00 93.31 395 GLY A N 1
ATOM 3276 C CA . GLY A 1 395 ? 28.288 2.111 -31.079 1.00 93.31 395 GLY A CA 1
ATOM 3277 C C . GLY A 1 395 ? 27.179 3.167 -31.201 1.00 93.31 395 GLY A C 1
ATOM 3278 O O . GLY A 1 395 ? 27.391 4.339 -30.888 1.00 93.31 395 GLY A O 1
ATOM 3279 N N . PHE A 1 396 ? 25.959 2.747 -31.556 1.00 96.00 396 PHE A N 1
ATOM 3280 C CA . PHE A 1 396 ? 24.778 3.613 -31.529 1.00 96.00 396 PHE A CA 1
ATOM 3281 C C . PHE A 1 396 ? 24.451 4.099 -30.107 1.00 96.00 396 PHE A C 1
ATOM 3283 O O . PHE A 1 396 ? 24.260 5.295 -29.876 1.00 96.00 396 PHE A O 1
ATOM 3290 N N . SER A 1 397 ? 24.407 3.178 -29.144 1.00 95.00 397 SER A N 1
ATOM 3291 C CA . SER A 1 397 ? 24.072 3.452 -27.743 1.00 95.00 397 SER A CA 1
ATOM 3292 C C . SER A 1 397 ? 25.152 4.287 -27.063 1.00 95.00 397 SER A C 1
ATOM 3294 O O . SER A 1 397 ? 24.825 5.239 -26.356 1.00 95.00 397 SER A O 1
ATOM 3296 N N . PHE A 1 398 ? 26.425 4.030 -27.366 1.00 93.25 398 PHE A N 1
ATOM 3297 C CA . PHE A 1 398 ? 27.545 4.874 -26.964 1.00 93.25 398 PHE A CA 1
ATOM 3298 C C . PHE A 1 398 ? 27.374 6.321 -27.452 1.00 93.25 398 PHE A C 1
ATOM 3300 O O . PHE A 1 398 ? 27.535 7.261 -26.673 1.00 93.25 398 PHE A O 1
ATOM 3307 N N . GLY A 1 399 ? 26.968 6.526 -28.712 1.00 94.94 399 GLY A N 1
ATOM 3308 C CA . GLY A 1 399 ? 26.673 7.860 -29.250 1.00 94.94 399 GLY A CA 1
ATOM 3309 C C . GLY A 1 399 ? 25.545 8.583 -28.499 1.00 94.94 399 GLY A C 1
ATOM 3310 O O . GLY A 1 399 ? 25.645 9.785 -28.217 1.00 94.94 399 GLY A O 1
ATOM 3311 N N . VAL A 1 400 ? 24.489 7.851 -28.123 1.00 96.88 400 VAL A N 1
ATOM 3312 C CA . VAL A 1 400 ? 23.394 8.378 -27.291 1.00 96.88 400 VAL A CA 1
ATOM 3313 C C . VAL A 1 400 ? 23.921 8.772 -25.913 1.00 96.88 400 VAL A C 1
ATOM 3315 O O . VAL A 1 400 ? 23.732 9.916 -25.498 1.00 96.88 400 VAL A O 1
ATOM 3318 N N . TRP A 1 401 ? 24.624 7.875 -25.222 1.00 95.06 401 TRP A N 1
ATOM 3319 C CA . TRP A 1 401 ? 25.170 8.139 -23.891 1.00 95.06 401 TRP A CA 1
ATOM 3320 C C . TRP A 1 401 ? 26.152 9.304 -23.877 1.00 95.06 401 TRP A C 1
ATOM 3322 O O . TRP A 1 401 ? 26.012 10.185 -23.037 1.00 95.06 401 TRP A O 1
ATOM 3332 N N . SER A 1 402 ? 27.064 9.382 -24.847 1.00 93.94 402 SER A N 1
ATOM 3333 C CA . SER A 1 402 ? 28.001 10.502 -24.999 1.00 93.94 402 SER A CA 1
ATOM 3334 C C . SER A 1 402 ? 27.273 11.853 -25.066 1.00 93.94 402 SER A C 1
ATOM 3336 O O . SER A 1 402 ? 27.625 12.810 -24.370 1.00 93.94 402 SER A O 1
ATOM 3338 N N . SER A 1 403 ? 26.166 11.912 -25.813 1.00 95.62 403 SER A N 1
ATOM 3339 C CA . SER A 1 403 ? 25.322 13.108 -25.898 1.00 95.62 403 SER A CA 1
ATOM 3340 C C . SER A 1 403 ? 24.590 13.417 -24.584 1.00 95.62 403 SER A C 1
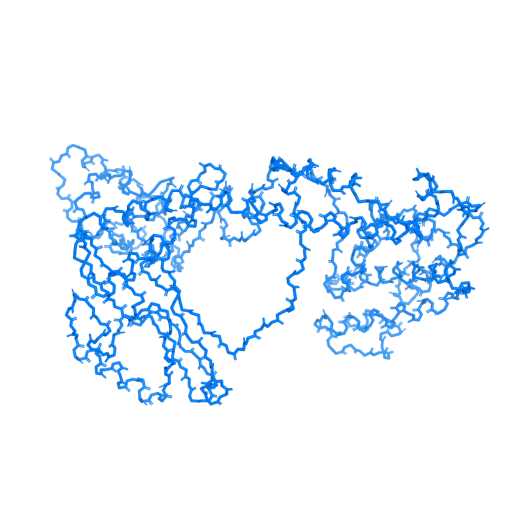ATOM 3342 O O . SER A 1 403 ? 24.461 14.586 -24.210 1.00 95.62 403 SER A O 1
ATOM 3344 N N . ILE A 1 404 ? 24.120 12.391 -23.867 1.00 95.88 404 ILE A N 1
ATOM 3345 C CA . ILE A 1 404 ? 23.437 12.535 -22.572 1.00 95.88 404 ILE A CA 1
ATOM 3346 C C . ILE A 1 404 ? 24.406 12.973 -21.468 1.00 95.88 404 ILE A C 1
ATOM 3348 O O . ILE A 1 404 ? 24.062 13.869 -20.698 1.00 95.88 404 ILE A O 1
ATOM 3352 N N . TRP A 1 405 ? 25.617 12.417 -21.410 1.00 93.00 405 TRP A N 1
ATOM 3353 C CA . TRP A 1 405 ? 26.658 12.815 -20.459 1.00 93.00 405 TRP A CA 1
ATOM 3354 C C . TRP A 1 405 ? 27.089 14.256 -20.678 1.00 93.00 405 TRP A C 1
ATOM 3356 O O . TRP A 1 405 ? 27.063 15.048 -19.735 1.00 93.00 405 TRP A O 1
ATOM 3366 N N . LYS A 1 406 ? 27.324 14.643 -21.938 1.00 94.19 406 LYS A N 1
ATOM 3367 C CA . LYS A 1 406 ? 27.596 16.037 -22.301 1.00 94.19 406 LYS A CA 1
ATOM 3368 C C . LYS A 1 406 ? 26.462 16.974 -21.876 1.00 94.19 406 LYS A C 1
ATOM 3370 O O . LYS A 1 406 ? 26.721 18.031 -21.308 1.00 94.19 406 LYS A O 1
ATOM 3375 N N . TRP A 1 407 ? 25.205 16.588 -22.103 1.00 95.62 407 TRP A N 1
ATOM 3376 C CA . TRP A 1 407 ? 24.036 17.370 -21.679 1.00 95.62 407 TRP A CA 1
ATOM 3377 C C . TRP A 1 407 ? 23.914 17.485 -20.151 1.00 95.62 407 TRP A C 1
ATOM 3379 O O . TRP A 1 407 ? 23.587 18.551 -19.633 1.00 95.62 407 TRP A O 1
ATOM 3389 N N . CYS A 1 408 ? 24.224 16.416 -19.420 1.00 92.81 408 CYS A N 1
ATOM 3390 C CA . CYS A 1 408 ? 24.216 16.403 -17.958 1.00 92.81 408 CYS A CA 1
ATOM 3391 C C . CYS A 1 408 ? 25.479 17.021 -17.335 1.00 92.81 408 CYS A C 1
ATOM 3393 O O . CYS A 1 408 ? 25.557 17.065 -16.110 1.00 92.81 408 CYS A O 1
ATOM 3395 N N . LYS A 1 409 ? 26.446 17.488 -18.142 1.00 91.56 409 LYS A N 1
ATOM 3396 C CA . LYS A 1 409 ? 27.771 17.958 -17.697 1.00 91.56 409 LYS A CA 1
ATOM 3397 C C . LYS A 1 409 ? 28.480 16.940 -16.793 1.00 91.56 409 LYS A C 1
ATOM 3399 O O . LYS A 1 409 ? 29.025 17.294 -15.751 1.00 91.56 409 LYS A O 1
ATOM 3404 N N . LEU A 1 410 ? 28.411 15.670 -17.182 1.00 87.06 410 LEU A N 1
ATOM 3405 C CA . LEU A 1 410 ? 29.079 14.563 -16.505 1.00 87.06 410 LEU A CA 1
ATOM 3406 C C . LEU A 1 410 ? 30.220 14.057 -17.374 1.00 87.06 410 LEU A C 1
ATOM 3408 O O . LEU A 1 410 ? 30.100 14.038 -18.602 1.00 87.06 410 LEU A O 1
ATOM 3412 N N . ASP A 1 411 ? 31.298 13.623 -16.728 1.00 81.69 411 ASP A N 1
ATOM 3413 C CA . ASP A 1 411 ? 32.390 12.958 -17.425 1.00 81.69 411 ASP A CA 1
ATOM 3414 C C . ASP A 1 411 ? 31.870 11.678 -18.098 1.00 81.69 411 ASP A C 1
ATOM 3416 O O . ASP A 1 411 ? 31.008 10.998 -17.526 1.00 81.69 411 ASP A O 1
ATOM 3420 N N 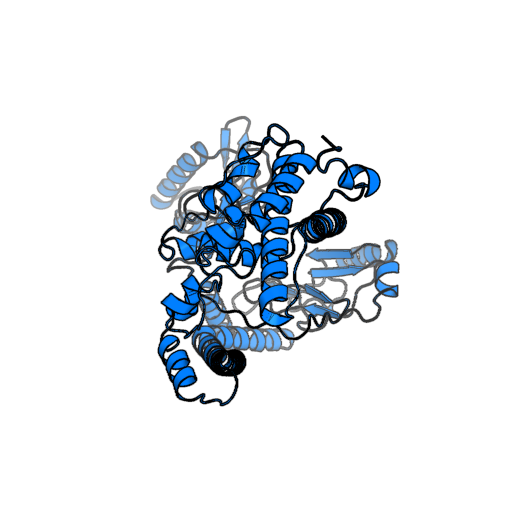. PRO A 1 412 ? 32.343 11.339 -19.311 1.00 73.56 412 PRO A N 1
ATOM 3421 C CA . PRO A 1 412 ? 31.981 10.087 -19.955 1.00 73.56 412 PRO A CA 1
ATOM 3422 C C . PRO A 1 412 ? 32.339 8.905 -19.051 1.00 73.56 412 PRO A C 1
ATOM 3424 O O . PRO A 1 412 ? 33.495 8.727 -18.674 1.00 73.56 412 PRO A O 1
ATOM 3427 N N . ILE A 1 413 ? 31.339 8.096 -18.709 1.00 73.25 413 ILE A N 1
ATOM 3428 C CA . ILE A 1 413 ? 31.534 6.873 -17.931 1.00 73.25 413 ILE A CA 1
ATOM 3429 C C . ILE A 1 413 ? 31.483 5.697 -18.896 1.00 73.25 413 ILE A C 1
ATOM 3431 O O . ILE A 1 413 ? 30.522 5.557 -19.657 1.00 73.25 413 ILE A O 1
ATOM 3435 N N . TYR A 1 414 ? 32.518 4.862 -18.846 1.00 71.81 414 TYR A N 1
ATOM 3436 C CA . TYR A 1 414 ? 32.508 3.559 -19.493 1.00 71.81 414 TYR A CA 1
ATOM 3437 C C . TYR A 1 414 ? 31.630 2.623 -18.675 1.00 71.81 414 TYR A C 1
ATOM 3439 O O . TYR A 1 414 ? 31.827 2.454 -17.473 1.00 71.81 414 TYR A O 1
ATOM 3447 N N . VAL A 1 415 ? 30.623 2.081 -19.339 1.00 78.88 415 VAL A N 1
ATOM 3448 C CA . VAL A 1 415 ? 29.668 1.138 -18.778 1.00 78.88 415 VAL A CA 1
ATOM 3449 C C . VAL A 1 415 ? 30.093 -0.222 -19.296 1.00 78.88 415 VAL A C 1
ATOM 3451 O O . VAL A 1 415 ? 30.058 -0.422 -20.503 1.00 78.88 415 VAL A O 1
ATOM 3454 N N . PHE A 1 416 ? 30.531 -1.106 -18.406 1.00 77.62 416 PHE A N 1
ATOM 3455 C CA . PHE A 1 416 ? 30.936 -2.469 -18.759 1.00 77.62 416 PHE A CA 1
ATOM 3456 C C . PHE A 1 416 ? 29.826 -3.477 -18.463 1.00 77.62 416 PHE A C 1
ATOM 3458 O O . PHE A 1 416 ? 29.817 -4.572 -19.020 1.00 77.62 416 PHE A O 1
ATOM 3465 N N . ASP A 1 417 ? 28.894 -3.101 -17.585 1.00 83.31 417 ASP A N 1
ATOM 3466 C CA . ASP A 1 417 ? 27.694 -3.865 -17.282 1.00 83.31 417 ASP A CA 1
ATOM 3467 C C . ASP A 1 417 ? 26.496 -2.944 -16.989 1.00 83.31 417 ASP A C 1
ATOM 3469 O O . ASP A 1 417 ? 26.620 -1.765 -16.646 1.00 83.31 417 ASP A O 1
ATOM 3473 N N . ILE A 1 418 ? 25.295 -3.508 -17.068 1.00 85.88 418 ILE A N 1
ATOM 3474 C CA . ILE A 1 418 ? 24.038 -2.890 -16.646 1.00 85.88 418 ILE A CA 1
ATOM 3475 C C . ILE A 1 418 ? 24.117 -2.366 -15.208 1.00 85.88 418 ILE A C 1
ATOM 3477 O O . ILE A 1 418 ? 23.526 -1.326 -14.893 1.00 85.88 418 ILE A O 1
ATOM 3481 N N . ASP A 1 419 ? 24.858 -3.049 -14.338 1.00 84.81 419 ASP A N 1
ATOM 3482 C CA . ASP A 1 419 ? 25.068 -2.613 -12.964 1.00 84.81 419 ASP A CA 1
ATOM 3483 C C . ASP A 1 419 ? 25.724 -1.233 -12.873 1.00 84.81 419 ASP A C 1
ATOM 3485 O O . ASP A 1 419 ? 25.323 -0.432 -12.017 1.00 84.81 419 ASP A O 1
ATOM 3489 N N . ASP A 1 420 ? 26.650 -0.909 -13.777 1.00 87.00 420 ASP A N 1
ATOM 3490 C CA . ASP A 1 420 ? 27.290 0.403 -13.818 1.00 87.00 420 ASP A CA 1
ATOM 3491 C C . ASP A 1 420 ? 26.242 1.485 -14.097 1.00 87.00 420 ASP A C 1
ATOM 3493 O O . ASP A 1 420 ? 26.150 2.458 -13.342 1.00 87.00 420 ASP A O 1
ATOM 3497 N N . LEU A 1 421 ? 25.349 1.273 -15.078 1.00 87.25 421 LEU A N 1
ATOM 3498 C CA . LEU A 1 421 ? 24.244 2.200 -15.382 1.00 87.25 421 LEU A CA 1
ATOM 3499 C C . LEU A 1 421 ? 23.375 2.478 -14.154 1.00 87.25 421 LEU A C 1
ATOM 3501 O O . LEU A 1 421 ? 23.012 3.627 -13.880 1.00 87.25 421 LEU A O 1
ATOM 3505 N N . LEU A 1 422 ? 23.052 1.439 -13.381 1.00 87.00 422 LEU A N 1
ATOM 3506 C CA . LEU A 1 422 ? 22.239 1.573 -12.172 1.00 87.00 422 LEU A CA 1
ATOM 3507 C C . LEU A 1 422 ? 22.964 2.358 -11.065 1.00 87.00 422 LEU A C 1
ATOM 3509 O O . LEU A 1 422 ? 22.305 2.974 -10.218 1.00 87.00 422 LEU A O 1
ATOM 3513 N N . HIS A 1 423 ? 24.299 2.399 -11.079 1.00 87.75 423 HIS A N 1
ATOM 3514 C CA . HIS A 1 423 ? 25.134 3.008 -10.043 1.00 87.75 423 HIS A CA 1
ATOM 3515 C C . HIS A 1 423 ? 25.644 4.417 -10.359 1.00 87.75 423 HIS A C 1
ATOM 3517 O O . HIS A 1 423 ? 25.881 5.162 -9.406 1.00 87.75 423 HIS A O 1
ATOM 3523 N N . ILE A 1 424 ? 25.718 4.834 -11.629 1.00 84.94 424 ILE A N 1
ATOM 3524 C CA . ILE A 1 424 ? 26.247 6.151 -12.054 1.00 84.94 424 ILE A CA 1
ATOM 3525 C C . ILE A 1 424 ? 25.697 7.315 -11.219 1.00 84.94 424 ILE A C 1
ATOM 3527 O O . ILE A 1 424 ? 26.438 8.177 -10.746 1.00 84.94 424 ILE A O 1
ATOM 3531 N N . HIS A 1 425 ? 24.387 7.324 -10.961 1.00 84.50 425 HIS A N 1
ATOM 3532 C CA . HIS A 1 425 ? 23.729 8.399 -10.215 1.00 84.50 425 HIS A CA 1
ATOM 3533 C C . HIS A 1 425 ? 24.260 8.583 -8.774 1.00 84.50 425 HIS A C 1
ATOM 3535 O O . HIS A 1 425 ? 24.025 9.626 -8.156 1.00 84.50 425 HIS A O 1
ATOM 3541 N N . LYS A 1 426 ? 24.931 7.574 -8.197 1.00 85.81 426 LYS A N 1
ATOM 3542 C CA . LYS A 1 426 ? 25.517 7.646 -6.850 1.00 85.81 426 LYS A CA 1
ATOM 3543 C C . LYS A 1 426 ? 26.734 8.574 -6.812 1.00 85.81 426 LYS A C 1
ATOM 3545 O O . LYS A 1 426 ? 26.910 9.237 -5.785 1.00 85.81 426 LYS A O 1
ATOM 3550 N N . ASN A 1 427 ? 27.467 8.674 -7.926 1.00 84.12 427 ASN A N 1
ATOM 3551 C CA . ASN A 1 427 ? 28.697 9.463 -8.083 1.00 84.12 427 ASN A CA 1
ATOM 3552 C C . ASN A 1 427 ? 28.433 10.969 -8.247 1.00 84.12 427 ASN A C 1
ATOM 3554 O O . ASN A 1 427 ? 29.346 11.780 -8.122 1.00 84.12 427 ASN A O 1
ATOM 3558 N N . ILE A 1 428 ? 27.176 11.361 -8.474 1.00 85.00 428 ILE A N 1
ATOM 3559 C CA . ILE A 1 428 ? 26.774 12.765 -8.578 1.00 85.00 428 ILE A CA 1
ATOM 3560 C C . ILE A 1 428 ? 26.978 13.459 -7.228 1.00 85.00 428 ILE A C 1
ATOM 3562 O O . ILE A 1 428 ? 26.355 13.098 -6.225 1.00 85.00 428 ILE A O 1
ATOM 3566 N N . LYS A 1 429 ? 27.834 14.480 -7.194 1.00 83.12 429 LYS A N 1
ATOM 3567 C CA . LYS A 1 429 ? 27.967 15.367 -6.034 1.00 83.12 429 LYS A CA 1
ATOM 3568 C C . LYS A 1 429 ? 26.755 16.301 -5.984 1.00 83.12 429 LYS A C 1
ATOM 3570 O O . LYS A 1 429 ? 26.345 16.829 -7.011 1.00 83.12 429 LYS A O 1
ATOM 3575 N N . GLY A 1 430 ? 26.167 16.486 -4.801 1.00 83.19 430 GLY A N 1
ATOM 3576 C CA . GLY A 1 430 ? 25.025 17.384 -4.610 1.00 83.19 430 GLY A CA 1
ATOM 3577 C C . GLY A 1 430 ? 23.832 16.760 -3.875 1.00 83.19 430 GLY A C 1
ATOM 3578 O O . GLY A 1 430 ? 23.937 15.673 -3.290 1.00 83.19 430 GLY A O 1
ATOM 3579 N N . PRO A 1 431 ? 22.682 17.456 -3.865 1.00 89.00 431 PRO A N 1
ATOM 3580 C CA . PRO A 1 431 ? 21.524 17.081 -3.064 1.00 89.00 431 PRO A CA 1
ATOM 3581 C C . PRO A 1 431 ? 20.865 15.784 -3.553 1.00 89.00 431 PRO A C 1
ATOM 3583 O O . PRO A 1 431 ? 20.931 15.413 -4.726 1.00 89.00 431 PRO A O 1
ATOM 3586 N N . LYS A 1 432 ? 20.135 15.103 -2.653 1.00 89.75 432 LYS A N 1
ATOM 3587 C CA . LYS A 1 432 ? 19.439 13.834 -2.958 1.00 89.75 432 LYS A CA 1
ATOM 3588 C C . LYS A 1 432 ? 18.521 13.927 -4.183 1.00 89.75 432 LYS A C 1
ATOM 3590 O O . LYS A 1 432 ? 18.323 12.926 -4.864 1.00 89.75 432 LYS A O 1
ATOM 3595 N N . TRP A 1 433 ? 17.949 15.099 -4.460 1.00 89.88 433 TRP A N 1
ATOM 3596 C CA . TRP A 1 433 ? 17.063 15.285 -5.606 1.00 89.88 433 TRP A CA 1
ATOM 3597 C C . TRP A 1 433 ? 17.814 15.262 -6.945 1.00 89.88 433 TRP A C 1
ATOM 3599 O O . TRP A 1 433 ? 17.295 14.675 -7.889 1.00 89.88 433 TRP A O 1
ATOM 3609 N N . ALA A 1 434 ? 19.042 15.789 -7.016 1.00 91.50 434 ALA A N 1
ATOM 3610 C CA . ALA A 1 434 ? 19.854 15.765 -8.235 1.00 91.50 434 ALA A CA 1
ATOM 3611 C C . ALA A 1 434 ? 20.189 14.319 -8.634 1.00 91.50 434 ALA A C 1
ATOM 3613 O O . ALA A 1 434 ? 20.004 13.918 -9.783 1.00 91.50 434 ALA A O 1
ATOM 3614 N N . LYS A 1 435 ? 20.536 13.484 -7.642 1.00 92.38 435 LYS A N 1
ATOM 3615 C CA . LYS A 1 435 ? 20.727 12.034 -7.824 1.00 92.38 435 LYS A CA 1
ATOM 3616 C C . LYS A 1 435 ? 19.484 11.342 -8.397 1.00 92.38 435 LYS A C 1
ATOM 3618 O O . LYS A 1 435 ? 19.615 10.459 -9.239 1.00 92.38 435 LYS A O 1
ATOM 3623 N N . LYS A 1 436 ? 18.281 11.732 -7.955 1.00 92.69 436 LYS A N 1
ATOM 3624 C CA . LYS A 1 436 ? 17.012 11.185 -8.473 1.00 92.69 436 LYS A CA 1
ATOM 3625 C C . LYS A 1 436 ? 16.719 11.632 -9.907 1.00 92.69 436 LYS A C 1
ATOM 3627 O O . LYS A 1 436 ? 16.209 10.835 -10.690 1.00 92.69 436 LYS A O 1
ATOM 3632 N N . VAL A 1 437 ? 17.037 12.883 -10.250 1.00 93.50 437 VAL A N 1
ATOM 3633 C CA . VAL A 1 437 ? 16.871 13.408 -11.616 1.00 93.50 437 VAL A CA 1
ATOM 3634 C C . VAL A 1 437 ? 17.778 12.649 -12.583 1.00 93.50 437 VAL A C 1
ATOM 3636 O O . VAL A 1 437 ? 17.284 12.092 -13.559 1.00 93.50 437 VAL A O 1
ATOM 3639 N N . ILE A 1 438 ? 19.071 12.521 -12.266 1.00 93.94 438 ILE A N 1
ATOM 3640 C CA . ILE A 1 438 ? 20.012 11.756 -13.097 1.00 93.94 438 ILE A CA 1
ATOM 3641 C C . ILE A 1 438 ? 19.599 10.288 -13.205 1.00 93.94 438 ILE A C 1
ATOM 3643 O O . ILE A 1 438 ? 19.590 9.744 -14.306 1.00 93.94 438 ILE A O 1
ATOM 3647 N N . ARG A 1 439 ? 19.179 9.650 -12.102 1.00 94.19 439 ARG A N 1
ATOM 3648 C CA . ARG A 1 439 ? 18.683 8.268 -12.153 1.00 94.19 439 ARG A CA 1
ATOM 3649 C C . ARG A 1 439 ? 17.523 8.121 -13.135 1.00 94.19 439 ARG A C 1
ATOM 3651 O O . ARG A 1 439 ? 17.563 7.238 -13.981 1.00 94.19 439 ARG A O 1
ATOM 3658 N N . GLY A 1 440 ? 16.510 8.982 -13.066 1.00 95.44 440 GLY A N 1
ATOM 3659 C CA . GLY A 1 440 ? 15.384 8.874 -13.993 1.00 95.44 440 GLY A CA 1
ATOM 3660 C C . GLY A 1 440 ? 15.731 9.258 -15.437 1.00 95.44 440 GLY A C 1
ATOM 3661 O O . GLY A 1 440 ? 15.134 8.693 -16.352 1.00 95.44 440 GLY A O 1
ATOM 3662 N N . ILE A 1 441 ? 16.728 10.122 -15.673 1.00 96.38 441 ILE A N 1
ATOM 3663 C CA . ILE A 1 441 ? 17.286 10.350 -17.019 1.00 96.38 441 ILE A CA 1
ATOM 3664 C C . ILE A 1 441 ? 17.915 9.061 -17.553 1.00 96.38 441 ILE A C 1
ATOM 3666 O O . ILE A 1 441 ? 17.548 8.645 -18.644 1.00 96.38 441 ILE A O 1
ATOM 3670 N N . ILE A 1 442 ? 18.759 8.378 -16.771 1.00 95.19 442 ILE A N 1
ATOM 3671 C CA . ILE A 1 442 ? 19.360 7.085 -17.151 1.00 95.19 442 ILE A CA 1
ATOM 3672 C C . ILE A 1 442 ? 18.270 6.074 -17.530 1.00 95.19 442 ILE A C 1
ATOM 3674 O O . ILE A 1 442 ? 18.322 5.469 -18.599 1.00 95.19 442 ILE A O 1
ATOM 3678 N N . MET A 1 443 ? 17.233 5.945 -16.697 1.00 97.00 443 MET A N 1
ATOM 3679 C CA . MET A 1 443 ? 16.106 5.044 -16.966 1.00 97.00 443 MET A CA 1
ATOM 3680 C C . MET A 1 443 ? 15.350 5.418 -18.251 1.00 97.00 443 MET A C 1
ATOM 3682 O O . MET A 1 443 ? 14.931 4.546 -19.013 1.00 97.00 443 MET A O 1
ATOM 3686 N N . THR A 1 444 ? 15.181 6.718 -18.502 1.00 97.69 444 THR A N 1
ATOM 3687 C CA . THR A 1 444 ? 14.538 7.235 -19.718 1.00 97.69 444 THR A CA 1
ATOM 3688 C C . THR A 1 444 ? 15.395 6.964 -20.955 1.00 97.69 444 THR A C 1
ATOM 3690 O O . THR A 1 444 ? 14.848 6.604 -21.994 1.00 97.69 444 THR A O 1
ATOM 3693 N N . THR A 1 445 ? 16.721 7.067 -20.846 1.00 97.56 445 THR A N 1
ATOM 3694 C CA . THR A 1 445 ? 17.662 6.738 -21.923 1.00 97.56 445 THR A CA 1
ATOM 3695 C C . THR A 1 445 ? 17.586 5.266 -22.302 1.00 97.56 445 THR A C 1
ATOM 3697 O O . THR A 1 445 ? 17.376 4.966 -23.475 1.00 97.56 445 THR A O 1
ATOM 3700 N N . CYS A 1 446 ? 17.641 4.346 -21.332 1.00 97.12 446 CYS A N 1
ATOM 3701 C CA . CYS A 1 446 ? 17.479 2.914 -21.606 1.00 97.12 446 CYS A CA 1
ATOM 3702 C C . CYS A 1 446 ? 16.137 2.614 -22.293 1.00 97.12 446 CYS A C 1
ATOM 3704 O O . CYS A 1 446 ? 16.080 1.846 -23.250 1.00 97.12 446 CYS A O 1
ATOM 3706 N N . TRP A 1 447 ? 15.054 3.261 -21.848 1.00 98.00 447 TRP A N 1
ATOM 3707 C CA . TRP A 1 447 ? 13.738 3.153 -22.483 1.00 98.00 447 TRP A CA 1
ATOM 3708 C C . TRP A 1 447 ? 13.724 3.672 -23.927 1.00 98.00 447 TRP A C 1
ATOM 3710 O O . TRP A 1 447 ? 13.137 3.039 -24.805 1.00 98.00 447 TRP A O 1
ATOM 3720 N N . ALA A 1 448 ? 14.360 4.814 -24.189 1.00 98.19 448 ALA A N 1
ATOM 3721 C CA . ALA A 1 448 ? 14.423 5.401 -25.522 1.00 98.19 448 ALA A CA 1
ATOM 3722 C C . ALA A 1 448 ? 15.258 4.542 -26.488 1.00 98.19 448 ALA A C 1
ATOM 3724 O O . ALA A 1 448 ? 14.808 4.297 -27.605 1.00 98.19 448 ALA A O 1
ATOM 3725 N N . ILE A 1 449 ? 16.408 4.022 -26.040 1.00 98.06 449 ILE A N 1
ATOM 3726 C CA . ILE A 1 449 ? 17.249 3.091 -26.812 1.00 98.06 449 ILE A CA 1
ATOM 3727 C C . ILE A 1 449 ? 16.474 1.808 -27.125 1.00 98.06 449 ILE A C 1
ATOM 3729 O O . ILE A 1 449 ? 16.409 1.395 -28.282 1.00 98.06 449 ILE A O 1
ATOM 3733 N N . TRP A 1 450 ? 15.818 1.212 -26.123 1.00 97.69 450 TRP A N 1
ATOM 3734 C CA . TRP A 1 450 ? 15.027 -0.006 -26.312 1.00 97.69 450 TRP A CA 1
ATOM 3735 C C . TRP A 1 450 ? 13.897 0.183 -27.335 1.00 97.69 450 TRP A C 1
ATOM 3737 O O . TRP A 1 450 ? 13.678 -0.667 -28.195 1.00 97.69 450 TRP A O 1
ATOM 3747 N N . ASN A 1 451 ? 13.204 1.324 -27.299 1.00 96.94 451 ASN A N 1
ATOM 3748 C CA . ASN A 1 451 ? 12.175 1.629 -28.293 1.00 96.94 451 ASN A CA 1
ATOM 3749 C C . ASN A 1 451 ? 12.747 1.909 -29.680 1.00 96.94 451 ASN A C 1
ATOM 3751 O O . ASN A 1 451 ? 12.138 1.496 -30.660 1.00 96.94 451 ASN A O 1
ATOM 3755 N N . ALA A 1 452 ? 13.889 2.591 -29.779 1.00 97.31 452 ALA A N 1
ATOM 3756 C CA . ALA A 1 452 ? 14.558 2.816 -31.057 1.00 97.31 452 ALA A CA 1
ATOM 3757 C C . ALA A 1 452 ? 14.947 1.483 -31.714 1.00 97.31 452 ALA A C 1
ATOM 3759 O O . ALA A 1 452 ? 14.676 1.277 -32.894 1.00 97.31 452 ALA A O 1
ATOM 3760 N N . ARG A 1 453 ? 15.479 0.542 -30.923 1.00 96.19 453 ARG A N 1
ATOM 3761 C CA . ARG A 1 453 ? 15.728 -0.835 -31.360 1.00 96.19 453 ARG A CA 1
ATOM 3762 C C . ARG A 1 453 ? 14.446 -1.518 -31.821 1.00 96.19 453 ARG A C 1
ATOM 3764 O O . ARG A 1 453 ? 14.438 -2.111 -32.891 1.00 96.19 453 ARG A O 1
ATOM 3771 N N . ASN A 1 454 ? 13.366 -1.450 -31.042 1.00 95.12 454 ASN A N 1
ATOM 3772 C CA . ASN A 1 454 ? 12.104 -2.095 -31.420 1.00 95.12 454 ASN A CA 1
ATOM 3773 C C . ASN A 1 454 ? 11.535 -1.524 -32.719 1.00 95.12 454 ASN A C 1
ATOM 3775 O O . ASN A 1 454 ? 11.129 -2.301 -33.570 1.00 95.12 454 ASN A O 1
ATOM 3779 N N . LYS A 1 455 ? 11.582 -0.203 -32.915 1.00 95.19 455 LYS A N 1
ATOM 3780 C CA . LYS A 1 455 ? 11.189 0.413 -34.189 1.00 95.19 455 LYS A CA 1
ATOM 3781 C C . LYS A 1 455 ? 12.027 -0.095 -35.359 1.00 95.19 455 LYS A C 1
ATOM 3783 O O . LYS A 1 455 ? 11.481 -0.351 -36.421 1.00 95.19 455 LYS A O 1
ATOM 3788 N N . LYS A 1 456 ? 13.334 -0.293 -35.171 1.00 93.81 456 LYS A N 1
ATOM 3789 C CA . LYS A 1 456 ? 14.174 -0.889 -36.217 1.00 93.81 456 LYS A CA 1
ATOM 3790 C C . LYS A 1 456 ? 13.783 -2.329 -36.543 1.00 93.81 456 LYS A C 1
ATOM 3792 O O . LYS A 1 456 ? 13.788 -2.710 -37.704 1.00 93.81 456 LYS A O 1
ATOM 3797 N N . VAL A 1 457 ? 13.427 -3.114 -35.529 1.00 91.69 457 VAL A N 1
ATOM 3798 C CA . VAL A 1 457 ? 13.055 -4.528 -35.696 1.00 91.69 457 VAL A CA 1
ATOM 3799 C C . VAL A 1 457 ? 11.657 -4.715 -36.286 1.00 91.69 457 VAL A C 1
ATOM 3801 O O . VAL A 1 457 ? 11.471 -5.629 -37.078 1.00 91.69 457 VAL A O 1
ATOM 3804 N N . PHE A 1 458 ? 10.681 -3.902 -35.882 1.00 92.06 458 PHE A N 1
ATOM 3805 C CA . PHE A 1 458 ? 9.270 -4.112 -36.231 1.00 92.06 458 PHE A CA 1
ATOM 3806 C C . PHE A 1 458 ? 8.747 -3.161 -37.311 1.00 92.06 458 PHE A C 1
ATOM 3808 O O . PHE A 1 458 ? 7.818 -3.529 -38.021 1.00 92.06 458 PHE A O 1
ATOM 3815 N N . ASP A 1 459 ? 9.349 -1.977 -37.451 1.00 93.50 459 ASP A N 1
ATOM 3816 C CA . ASP A 1 459 ? 8.901 -0.934 -38.383 1.00 93.50 459 ASP A CA 1
ATOM 3817 C C . ASP A 1 459 ? 9.951 -0.640 -39.477 1.00 93.50 459 ASP A C 1
ATOM 3819 O O . ASP A 1 459 ? 9.820 0.348 -40.196 1.00 93.50 459 ASP A O 1
ATOM 3823 N N . GLU A 1 460 ? 11.036 -1.429 -39.548 1.00 88.38 460 GLU A N 1
ATOM 3824 C CA . GLU A 1 460 ? 12.188 -1.243 -40.460 1.00 88.38 460 GLU A CA 1
ATOM 3825 C C . GLU A 1 460 ? 12.795 0.177 -40.427 1.00 88.38 460 GLU A C 1
ATOM 3827 O O . GLU A 1 460 ? 13.435 0.657 -41.365 1.00 88.38 460 GLU A O 1
ATOM 3832 N N . TYR A 1 461 ? 12.610 0.878 -39.308 1.00 93.31 461 TYR A N 1
ATOM 3833 C CA . TYR A 1 461 ? 13.063 2.252 -39.142 1.00 93.31 461 TYR A CA 1
ATOM 3834 C C . TYR A 1 461 ? 14.540 2.315 -38.751 1.00 93.31 461 TYR A C 1
ATOM 3836 O O . TYR A 1 461 ? 14.957 1.675 -37.790 1.00 93.31 461 TYR A O 1
ATOM 3844 N N . ASN A 1 462 ? 15.330 3.170 -39.402 1.00 93.25 462 ASN A N 1
ATOM 3845 C CA . ASN A 1 462 ? 16.723 3.410 -39.017 1.00 93.25 462 ASN A CA 1
ATOM 3846 C C . ASN A 1 462 ? 16.834 4.611 -38.059 1.00 93.25 462 ASN A C 1
ATOM 3848 O O . ASN A 1 462 ? 16.790 5.758 -38.515 1.00 93.25 462 ASN A O 1
ATOM 3852 N N . PRO A 1 463 ? 16.981 4.390 -36.735 1.00 94.94 463 PRO A N 1
ATOM 3853 C CA . PRO A 1 463 ? 17.000 5.477 -35.771 1.00 94.94 463 PRO A CA 1
ATOM 3854 C C . PRO A 1 463 ? 18.293 6.283 -35.857 1.00 94.94 463 PRO A C 1
ATOM 3856 O O . PRO A 1 463 ? 19.371 5.740 -36.095 1.00 94.94 463 PRO A O 1
ATOM 3859 N N . LYS A 1 464 ? 18.200 7.588 -35.582 1.00 96.81 464 LYS A N 1
ATOM 3860 C CA . LYS A 1 464 ? 19.367 8.468 -35.437 1.00 96.81 464 LYS A CA 1
ATOM 3861 C C . LYS A 1 464 ? 19.629 8.777 -33.968 1.00 96.81 464 LYS A C 1
ATOM 3863 O O . LYS A 1 464 ? 18.702 9.028 -33.199 1.00 96.81 464 LYS A O 1
ATOM 3868 N N . VAL A 1 465 ? 20.905 8.855 -33.590 1.00 97.56 465 VAL A N 1
ATOM 3869 C CA . VAL A 1 465 ? 21.330 9.202 -32.219 1.00 97.56 465 VAL A CA 1
ATOM 3870 C C . VAL A 1 465 ? 20.678 10.507 -31.745 1.00 97.56 465 VAL A C 1
ATOM 3872 O O . VAL A 1 465 ? 20.130 10.563 -30.645 1.00 97.56 465 VAL A O 1
ATOM 3875 N N . ALA A 1 466 ? 20.667 11.541 -32.593 1.00 97.50 466 ALA A N 1
ATOM 3876 C CA . ALA A 1 466 ? 20.090 12.845 -32.265 1.00 97.50 466 ALA A CA 1
ATOM 3877 C C . ALA A 1 466 ? 18.584 12.779 -31.937 1.00 97.50 466 ALA A C 1
ATOM 3879 O O . ALA A 1 466 ? 18.122 13.474 -31.033 1.00 97.50 466 ALA A O 1
ATOM 3880 N N . GLU A 1 467 ? 17.827 11.919 -32.624 1.00 97.25 467 GLU A N 1
ATOM 3881 C CA . GLU A 1 467 ? 16.391 11.735 -32.382 1.00 97.25 467 GLU A CA 1
ATOM 3882 C C . GLU A 1 467 ? 16.146 11.068 -31.029 1.00 97.25 467 GLU A C 1
ATOM 3884 O O . GLU A 1 467 ? 15.316 11.532 -30.248 1.00 97.25 467 GLU A O 1
ATOM 3889 N N . VAL A 1 468 ? 16.915 10.022 -30.711 1.00 98.19 468 VAL A N 1
ATOM 3890 C CA . VAL A 1 468 ? 16.829 9.339 -29.413 1.00 98.19 468 VAL A CA 1
ATOM 3891 C C . VAL A 1 468 ? 17.158 10.311 -28.281 1.00 98.19 468 VAL A C 1
ATOM 3893 O O . VAL A 1 468 ? 16.421 10.382 -27.301 1.00 98.19 468 VAL A O 1
ATOM 3896 N N . VAL A 1 469 ? 18.201 11.130 -28.435 1.00 98.31 469 VAL A N 1
ATOM 3897 C CA . VAL A 1 469 ? 18.565 12.165 -27.454 1.00 98.31 469 VAL A CA 1
ATOM 3898 C C . VAL A 1 469 ? 17.442 13.192 -27.283 1.00 98.31 469 VAL A C 1
ATOM 3900 O O . VAL A 1 469 ? 17.108 13.547 -26.151 1.00 98.31 469 VAL A O 1
ATOM 3903 N N . ALA A 1 470 ? 16.819 13.648 -28.374 1.00 97.81 470 ALA A N 1
ATOM 3904 C CA . ALA A 1 470 ? 15.688 14.572 -28.308 1.00 97.81 470 ALA A CA 1
ATOM 3905 C C . ALA A 1 470 ? 14.489 13.963 -27.558 1.00 97.81 470 ALA A C 1
ATOM 3907 O O . ALA A 1 470 ? 13.887 14.635 -26.716 1.00 97.81 470 ALA A O 1
ATOM 3908 N N . VAL A 1 471 ? 14.187 12.680 -27.799 1.00 97.88 471 VAL A N 1
ATOM 3909 C CA . VAL A 1 471 ? 13.149 11.924 -27.079 1.00 97.88 471 VAL A CA 1
ATOM 3910 C C . VAL A 1 471 ? 13.475 11.820 -25.591 1.00 97.88 471 VAL A C 1
ATOM 3912 O O . VAL A 1 471 ? 12.604 12.064 -24.758 1.00 97.88 471 VAL A O 1
ATOM 3915 N N . VAL A 1 472 ? 14.725 11.522 -25.227 1.00 98.44 472 VAL A N 1
ATOM 3916 C CA . VAL A 1 472 ? 15.133 11.466 -23.816 1.00 98.44 472 VAL A CA 1
ATOM 3917 C C . VAL A 1 472 ? 14.898 12.810 -23.135 1.00 98.44 472 VAL A C 1
ATOM 3919 O O . VAL A 1 472 ? 14.251 12.847 -22.086 1.00 98.44 472 VAL A O 1
ATOM 3922 N N . LYS A 1 473 ? 15.362 13.918 -23.729 1.00 98.19 473 LYS A N 1
ATOM 3923 C CA . LYS A 1 473 ? 15.201 15.263 -23.152 1.00 98.19 473 LYS A CA 1
ATOM 3924 C C . LYS A 1 473 ? 13.730 15.639 -22.978 1.00 98.19 473 LYS A C 1
ATOM 3926 O O . LYS A 1 473 ? 13.359 16.130 -21.913 1.00 98.19 473 LYS A O 1
ATOM 3931 N N . SER A 1 474 ? 12.898 15.395 -23.993 1.00 97.56 474 SER A N 1
ATOM 3932 C CA . SER A 1 474 ? 11.479 15.774 -23.991 1.00 97.56 474 SER A CA 1
ATOM 3933 C C . SER A 1 474 ? 10.635 14.916 -23.046 1.00 97.56 474 SER A C 1
ATOM 3935 O O . SER A 1 474 ? 9.864 15.462 -22.255 1.00 97.56 474 SER A O 1
ATOM 3937 N N . MET A 1 475 ? 10.813 13.590 -23.051 1.00 97.44 475 MET A N 1
ATOM 3938 C CA . MET A 1 475 ? 10.076 12.686 -22.161 1.00 97.44 475 MET A CA 1
ATOM 3939 C C . MET A 1 475 ? 10.446 12.918 -20.698 1.00 97.44 475 MET A C 1
ATOM 3941 O O . MET A 1 475 ? 9.559 13.048 -19.855 1.00 97.44 475 MET A O 1
ATOM 3945 N N . SER A 1 476 ? 11.745 13.004 -20.394 1.00 97.00 476 SER A N 1
ATOM 3946 C CA . SER A 1 476 ? 12.204 13.229 -19.021 1.00 97.00 476 SER A CA 1
ATOM 3947 C C . SER A 1 476 ? 11.734 14.579 -18.474 1.00 97.00 476 SER A C 1
ATOM 3949 O O . SER A 1 476 ? 11.277 14.627 -17.334 1.00 97.00 476 SER A O 1
ATOM 3951 N N . PHE A 1 477 ? 11.732 15.638 -19.295 1.00 96.31 477 PHE A N 1
ATOM 3952 C CA . PHE A 1 477 ? 11.140 16.930 -18.940 1.00 96.31 477 PHE A CA 1
ATOM 3953 C C . PHE A 1 477 ? 9.654 16.803 -18.606 1.00 96.31 477 PHE A C 1
ATOM 3955 O O . PHE A 1 477 ? 9.221 17.207 -17.526 1.00 96.31 477 PHE A O 1
ATOM 3962 N N . LEU A 1 478 ? 8.874 16.230 -19.530 1.00 94.81 478 LEU A N 1
ATOM 3963 C CA . LEU A 1 478 ? 7.426 16.129 -19.393 1.00 94.81 478 LEU A CA 1
ATOM 3964 C C . LEU A 1 478 ? 7.056 15.342 -18.135 1.00 94.81 478 LEU A C 1
ATOM 3966 O O . LEU A 1 478 ? 6.197 15.770 -17.365 1.00 94.81 478 LEU A O 1
ATOM 3970 N N . TRP A 1 479 ? 7.719 14.212 -17.898 1.00 95.44 479 TRP A N 1
ATOM 3971 C CA . TRP A 1 479 ? 7.465 13.361 -16.741 1.00 95.44 479 TRP A CA 1
ATOM 3972 C C . TRP A 1 479 ? 7.905 14.009 -15.436 1.00 95.44 479 TRP A C 1
ATOM 3974 O O . TRP A 1 479 ? 7.137 14.006 -14.477 1.00 95.44 479 TRP A O 1
ATOM 3984 N N . LEU A 1 480 ? 9.096 14.610 -15.393 1.00 94.19 480 LEU A N 1
ATOM 3985 C CA . LEU A 1 480 ? 9.575 15.279 -14.189 1.00 94.19 480 LEU A CA 1
ATOM 3986 C C . LEU A 1 480 ? 8.656 16.448 -13.818 1.00 94.19 480 LEU A C 1
ATOM 3988 O O . LEU A 1 480 ? 8.238 16.546 -12.667 1.00 94.19 480 LEU A O 1
ATOM 3992 N N . LYS A 1 481 ? 8.274 17.285 -14.786 1.00 92.00 481 LYS A N 1
ATOM 3993 C CA . LYS A 1 481 ? 7.400 18.440 -14.553 1.00 92.00 481 LYS A CA 1
ATOM 3994 C C . LYS A 1 481 ? 5.984 18.045 -14.123 1.00 92.00 481 LYS A C 1
ATOM 3996 O O . LYS A 1 481 ? 5.416 18.693 -13.253 1.00 92.00 481 LYS A O 1
ATOM 4001 N N . SER A 1 482 ? 5.415 16.988 -14.709 1.00 89.81 482 SER A N 1
ATOM 4002 C CA . SER A 1 482 ? 4.025 16.573 -14.439 1.00 89.81 482 SER A CA 1
ATOM 4003 C C . SER A 1 482 ? 3.857 15.634 -13.241 1.00 89.81 482 SER A C 1
ATOM 4005 O O . SER A 1 482 ? 2.760 15.532 -12.699 1.00 89.81 482 SER A O 1
ATOM 4007 N N . ARG A 1 483 ? 4.910 14.916 -12.831 1.00 90.38 483 ARG A N 1
ATOM 4008 C CA . ARG A 1 483 ? 4.823 13.823 -11.838 1.00 90.38 483 ARG A CA 1
ATOM 4009 C C . ARG A 1 483 ?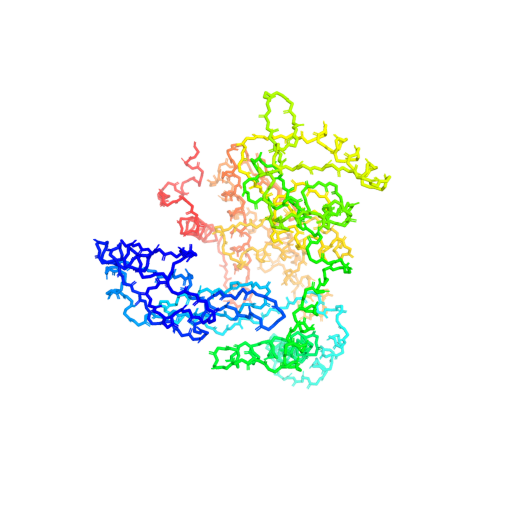 5.739 14.025 -10.634 1.00 90.38 483 ARG A C 1
ATOM 4011 O O . ARG A 1 483 ? 6.022 13.079 -9.898 1.00 90.38 483 ARG A O 1
ATOM 4018 N N . SER A 1 484 ? 6.243 15.238 -10.439 1.00 88.50 484 SER A N 1
ATOM 4019 C CA . SER A 1 484 ? 7.079 15.588 -9.295 1.00 88.50 484 SER A CA 1
ATOM 4020 C C . SER A 1 484 ? 6.788 17.006 -8.805 1.00 88.50 484 SER A C 1
ATOM 4022 O O . SER A 1 484 ? 6.002 17.739 -9.392 1.00 88.50 484 SER A O 1
ATOM 4024 N N . ARG A 1 485 ? 7.467 17.406 -7.728 1.00 85.56 485 ARG A N 1
ATOM 4025 C CA . ARG A 1 485 ? 7.379 18.757 -7.156 1.00 85.56 485 ARG A CA 1
ATOM 4026 C C . ARG A 1 485 ? 8.058 19.854 -7.995 1.00 85.56 485 ARG A C 1
ATOM 4028 O O . ARG A 1 485 ? 7.964 21.021 -7.638 1.00 85.56 485 ARG A O 1
ATOM 4035 N N . PHE A 1 486 ? 8.762 19.507 -9.075 1.00 84.00 486 PHE A N 1
ATOM 4036 C CA . PHE A 1 486 ? 9.487 20.457 -9.932 1.00 84.00 486 PHE A CA 1
ATOM 4037 C C . PHE A 1 486 ? 8.564 21.132 -10.965 1.00 84.00 486 PHE A C 1
ATOM 4039 O O . PHE A 1 486 ? 8.787 21.049 -12.170 1.00 84.00 486 PHE A O 1
ATOM 4046 N N . ILE A 1 487 ? 7.505 21.801 -10.502 1.00 78.62 487 ILE A N 1
ATOM 4047 C CA . ILE A 1 487 ? 6.484 22.413 -11.377 1.00 78.62 487 ILE A CA 1
ATOM 4048 C C . ILE A 1 487 ? 7.049 23.631 -12.135 1.00 78.62 487 ILE A C 1
ATOM 4050 O O . ILE A 1 487 ? 6.689 23.872 -13.288 1.00 78.62 487 ILE A O 1
ATOM 4054 N N . SER A 1 488 ? 7.995 24.355 -11.527 1.00 84.00 488 SER A N 1
ATOM 4055 C CA . SER A 1 488 ? 8.666 25.535 -12.096 1.00 84.00 488 SER A CA 1
ATOM 4056 C C . SER A 1 488 ? 9.741 25.216 -13.146 1.00 84.00 488 SER A C 1
ATOM 4058 O O . SER A 1 488 ? 10.447 26.114 -13.599 1.00 84.00 488 SER A O 1
ATOM 4060 N N . LEU A 1 489 ? 9.877 23.952 -13.558 1.00 89.38 489 LEU A N 1
ATOM 4061 C CA . LEU A 1 489 ? 10.849 23.536 -14.566 1.00 89.38 489 LEU A CA 1
ATOM 4062 C C . LEU A 1 489 ? 10.553 24.201 -15.927 1.00 89.38 489 LEU A C 1
ATOM 4064 O O . LEU A 1 489 ? 9.431 24.123 -16.455 1.00 89.38 489 LEU A O 1
ATOM 4068 N N . LEU A 1 490 ? 11.569 24.831 -16.516 1.00 93.56 490 LEU A N 1
ATOM 4069 C CA . LEU A 1 490 ? 11.497 25.551 -17.785 1.00 93.56 490 LEU A CA 1
ATOM 4070 C C . LEU A 1 490 ? 12.218 24.761 -18.875 1.00 93.56 490 LEU A C 1
ATOM 4072 O O . LEU A 1 490 ? 13.357 24.330 -18.707 1.00 93.56 490 LEU A O 1
ATOM 4076 N N . TRP A 1 491 ? 11.551 24.583 -20.018 1.00 95.00 491 TRP A N 1
ATOM 4077 C CA . TRP A 1 491 ? 12.091 23.802 -21.135 1.00 95.00 491 TRP A CA 1
ATOM 4078 C C . TRP A 1 491 ? 13.403 24.386 -21.675 1.00 95.00 491 TRP A C 1
ATOM 4080 O O . TRP A 1 491 ? 14.350 23.641 -21.926 1.00 95.00 491 TRP A O 1
ATOM 4090 N N . LYS A 1 492 ? 13.467 25.721 -21.798 1.00 94.88 492 LYS A N 1
ATOM 4091 C CA . LYS A 1 492 ? 14.635 26.453 -22.313 1.00 94.88 492 LYS A CA 1
ATOM 4092 C C . LYS A 1 492 ? 15.910 26.199 -21.501 1.00 94.88 492 LYS A C 1
ATOM 4094 O O . LYS A 1 492 ? 16.983 26.120 -22.081 1.00 94.88 492 LYS A O 1
ATOM 4099 N N . ASP A 1 493 ? 15.781 26.014 -20.190 1.00 94.38 493 ASP A N 1
ATOM 4100 C CA . ASP A 1 493 ? 16.918 25.796 -19.294 1.00 94.38 493 ASP A CA 1
ATOM 4101 C C . ASP A 1 493 ? 17.237 24.297 -19.199 1.00 94.38 493 ASP A C 1
ATOM 4103 O O . ASP A 1 493 ? 18.394 23.883 -19.279 1.00 94.38 493 ASP A O 1
ATOM 4107 N N . TRP A 1 494 ? 16.195 23.456 -19.159 1.00 95.06 494 TRP A N 1
ATOM 4108 C CA . TRP A 1 494 ? 16.321 21.999 -19.148 1.00 95.06 494 TRP A CA 1
ATOM 4109 C C . TRP A 1 494 ? 17.100 21.452 -20.347 1.00 95.06 494 TRP A C 1
ATOM 4111 O O . TRP A 1 494 ? 17.984 20.609 -20.188 1.00 95.06 494 TRP A O 1
ATOM 4121 N N . VAL A 1 495 ? 16.790 21.923 -21.559 1.00 94.62 495 VAL A N 1
ATOM 4122 C CA . VAL A 1 495 ? 17.426 21.428 -22.791 1.00 94.62 495 VAL A CA 1
ATOM 4123 C C . VAL A 1 495 ? 18.931 21.728 -22.833 1.00 94.62 495 VAL A C 1
ATOM 4125 O O . VAL A 1 495 ? 19.678 20.976 -23.472 1.00 94.62 495 VAL A O 1
ATOM 4128 N N . VAL A 1 496 ? 19.367 22.765 -22.106 1.00 94.25 496 VAL A N 1
ATOM 4129 C CA . VAL A 1 496 ? 20.772 23.154 -21.929 1.00 94.25 496 VAL A CA 1
ATOM 4130 C C . VAL A 1 496 ? 21.435 22.312 -20.840 1.00 94.25 496 VAL A C 1
ATOM 4132 O O . VAL A 1 496 ? 22.493 21.738 -21.089 1.00 94.25 496 VAL A O 1
ATOM 4135 N N . PHE A 1 497 ? 20.824 22.207 -19.655 1.00 93.94 497 PHE A N 1
ATOM 4136 C CA . PHE A 1 497 ? 21.380 21.468 -18.519 1.00 93.94 497 PHE A CA 1
ATOM 4137 C C . PHE A 1 497 ? 20.272 21.026 -17.545 1.00 93.94 497 PHE A C 1
ATOM 4139 O O . PHE A 1 497 ? 19.602 21.883 -16.980 1.00 93.94 497 PHE A O 1
ATOM 4146 N N . PRO A 1 498 ? 20.078 19.723 -17.266 1.00 90.75 498 PRO A N 1
ATOM 4147 C CA . PRO A 1 498 ? 18.926 19.245 -16.492 1.00 90.75 498 PRO A CA 1
ATOM 4148 C C . PRO A 1 498 ? 19.014 19.512 -14.983 1.00 90.75 498 PRO A C 1
ATOM 4150 O O . PRO A 1 498 ? 18.014 19.393 -14.278 1.00 90.75 498 PRO A O 1
ATOM 4153 N N . LEU A 1 499 ? 20.192 19.873 -14.469 1.00 89.06 499 LEU A N 1
ATOM 4154 C CA . LEU A 1 499 ? 20.401 20.189 -13.054 1.00 89.06 499 LEU A CA 1
ATOM 4155 C C . LEU A 1 499 ? 20.596 21.694 -12.817 1.00 89.06 499 LEU A C 1
ATOM 4157 O O . LEU A 1 499 ? 21.189 22.071 -11.820 1.00 89.06 499 LEU A O 1
ATOM 4161 N N . TYR A 1 500 ? 20.089 22.560 -13.699 1.00 85.94 500 TYR A N 1
ATOM 4162 C CA . TYR A 1 500 ? 20.232 24.022 -13.585 1.00 85.94 500 TYR A CA 1
ATOM 4163 C C . TYR A 1 500 ? 19.578 24.644 -12.335 1.00 85.94 500 TYR A C 1
ATOM 4165 O O . TYR A 1 500 ? 19.805 25.812 -12.047 1.00 85.94 500 TYR A O 1
ATOM 4173 N N . LEU A 1 501 ? 18.734 23.881 -11.630 1.00 76.69 501 LEU A N 1
ATOM 4174 C CA . LEU A 1 501 ? 18.136 24.257 -10.343 1.00 76.69 501 LEU A CA 1
ATOM 4175 C C . LEU A 1 501 ? 19.018 23.887 -9.134 1.00 76.69 501 LEU A C 1
ATOM 4177 O O . LEU A 1 501 ? 18.593 24.098 -7.997 1.00 76.69 501 LEU A O 1
ATOM 4181 N N . MET A 1 502 ? 20.175 23.252 -9.361 1.00 70.69 502 MET A N 1
ATOM 4182 C CA . MET A 1 502 ? 21.258 23.196 -8.373 1.00 70.69 502 MET A CA 1
ATOM 4183 C C . MET A 1 502 ? 21.917 24.560 -8.293 1.00 70.69 502 MET A C 1
ATOM 4185 O O . MET A 1 502 ? 22.218 24.949 -7.145 1.00 70.69 502 MET A O 1
#

Mean predicted aligned error: 15.09 Å